Protein AF-A0A497K2S3-F1 (afdb_monomer)

Foldseek 3Di:
DVCQQVVVDADDLVLFWQQQQDWVVLVVVLLVQQLVWDWDQDPQGIKTWGFDDPSNVVVCVSRVQDWDDDDRTIMHTHSSNVSCCQQQVSVCSPDDQPPDRGRQVSSCVRNVGRHDRSPPDDDDDDDDDFWAKFWDAPVVFALWADAQACQCPPQQWLVSNLVVFKDWAKAFWWAFPPPRDTDRDQADPPPRGGIDQWWAFPPPRDTDPDQADPVPRGGTARIDTDIDRSNVLLVVLCVLLVHDAPTFHYDNAAQFRRSRTDRVNSRRLCRVLVFTADLFQFTKIKGAADEDFKAFQVQQVHDPVLVVVVPFQAALVRHGDDDSRGIHGAFQQAKAEAPSVLVSVLSVLSSLQSCCCRPVVHHRDQPDDDSVSQAQFKKWKAFFQDQATEIHGYHGYHNARHMYHHQLNQQQNVHDNPGGMIIIGGPVRLVPRGDPRSFRPDPCSSTRHNPHYHHDGQSVPGDVVQQAAFQDQAFDPVLVVCVVVVHDPVVCVVRTDGLVNCHVHPCNRHSGHDHDDDPHPRPDDRGDVCVVDPDPVVVVVVVLVVLVVDPVHDSLVVLVCCLVVPVLCQLVVLVVCQVQWWKAFPRPRDTGSDQDPVQADPPPRGHIDTPRDLCSNVVCLVVSCVSCVVSVNDCVSVVSSVVSVVVSCVVPVPDDDDPDDVVVVD

Mean predicted aligned error: 8.95 Å

Nearest PDB structures (foldseek):
  9f29-assembly1_B  TM=9.217E-01  e=2.777E-73  Pyrococcus abyssi GE5
  9f2a-assembly1_B  TM=9.248E-01  e=7.238E-73  Pyrococcus abyssi GE5
  8ppu-assembly1_B  TM=9.348E-01  e=3.740E-71  Pyrococcus abyssi GE5
  6t8h-assembly1_B  TM=9.325E-01  e=6.728E-68  Pyrococcus abyssi
  5ijl-assembly1_A  TM=7.352E-01  e=1.465E-47  Pyrococcus abyssi GE5

Secondary structure (DSSP, 8-state):
-HHHHHH-PPPPGGG---GGGS-HHHHHHHHHHHHTSEEEEETTEEEEEEE--HHHHHHHHHHT---EEETTEEEEETHHHHHHHHHTTTT-TTPPPP--S-HHHHHHHHHSS----S-S--------S---EEE---SS--S---B-TTTTTTTTBHHHHHTTSEEEEEEE-EEETTT--EESSSB-TTT--BEEEPPEETTT--B-SSSB-TTT-PBEESEEEEEEEHHHHHHHHHHHHT---S--B-BSS--BTT-PPPPHHHHHHHHHTT----TTS---EEEEEEE-SEE-GGGTT--HHHHHHTT--B-TTS-B--STTS-EEPPTTEEEEEHHHHHHHHHHHHHHHHHIIIII----S----SSGGGTT-EEEEE-TT--EEEEEEEEEEESSSEEEE-HHHHHHTT--SSS-EEEEEEHHHHHHH--GGGSBSSTTTTTTS--EEESS--GGGS-HHHHT-B--SS--HHHHHHHHTT--HHHHGGGS-BHHHHTTSTTSSS----SS--S-TT-S-SS-HHHH--SHHHHHHHHHHHHTT-TTS-HHHHHHHHIIIIIHHHHHHHHHHHHHPPEEETTT--EESS--TTSB-TTT-PBEE-SS-HHHHHTTHHHHHHHHHHTT--HHHHHHHHHHHHHHHHHHTTS------GGGT-

Radius of gyration: 34.65 Å; Cα contacts (8 Å, |Δi|>4): 1160; chains: 1; bounding box: 91×53×95 Å

Sequence (666 aa):
LDLSRKLGIPLHPEYLFNWSSITVEELNRLRSWLIGSKLHKTVLGLEFEGVYDVSIKEILERLLVPHKPSGNSIFIRGVEAEVLYVLLQLDKPDLEIPSEINVIKALSKLSGIPIVDKFPTFVGARMGRPEKAKRRAMKPPVHLLFPVGLYGGSQRDLIKASKQGVITVELANRKCVKCGEKTFRVFCPKCGSPTSIERVCSRCRRPVETERCPVCNAPTLTYDEQPVDLEGLLKEACKKVGYTPKLVKGVKSLTNKNRTCEIIEKGILRAKHGLSVFKDGTVRFDVTNTPLTHFKPVEIGVSVEKLRELGYTENCEGKPLTSGEDICELKVQDVVIPKSCAEYFVKVAGFVDDLLESVYGLPRFYNVKEVEDLIGHLVIGLAPHTSVGVLGRIIGFTDLNVCYAHPYWHSAKRRDCDGDEDALMLALDALINFSKEYLPAQIGGIMDAPLFLISSINPQELQRQAHNFDVSWSYPLEFYRKTLEEASPSSVLKYIDTVKDRLDGEKEYSGFGYTTPTSSLLLGRKESSYKKFKRMLDKLMSQLSLAEKITAVDAS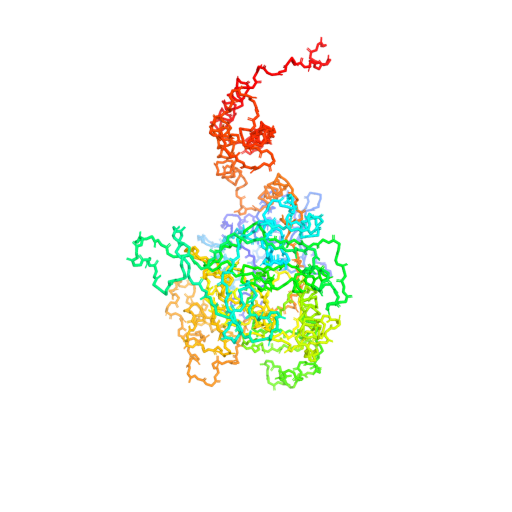FVAQKVLTTHFLRDIAGNLRAFTTQGLRCKSCNKRYRRPPLTGVCRACGGELTLTVHRGGIEKYIQYTKQLIKRYGLPDYYMQRVEMIENEINLLFENEKTKQISLSD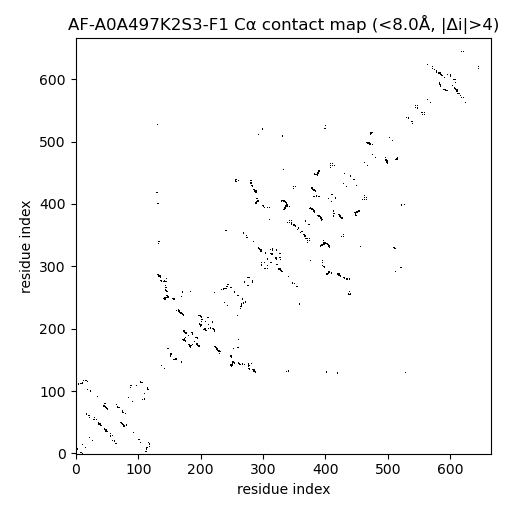FL

pLDDT: mean 90.13, std 6.88, range [39.47, 98.44]

Solvent-accessible surface area (backbone atoms only — not comparable to full-atom values): 37430 Å² total; per-residue (Å²): 108,68,64,24,66,76,69,70,39,55,64,61,70,90,77,55,55,38,55,87,70,53,50,51,67,57,49,50,52,49,50,55,47,56,65,73,22,50,77,44,86,50,99,73,40,38,30,38,46,24,76,62,46,71,67,57,51,53,51,36,57,59,28,65,54,78,66,46,79,56,92,70,26,36,36,28,53,26,69,61,29,48,46,50,42,53,43,66,35,61,91,46,77,86,61,76,81,58,99,50,95,44,40,49,60,27,41,19,65,63,42,70,38,49,56,73,81,74,71,84,73,84,83,89,84,72,94,82,76,80,78,37,66,46,74,46,58,47,90,74,61,23,28,29,62,34,58,40,48,69,61,15,47,98,68,18,23,47,64,61,30,21,75,65,35,63,46,78,40,68,32,20,33,20,30,22,75,85,81,60,52,78,41,64,52,65,46,30,91,89,78,63,46,60,35,44,80,44,32,26,22,73,80,82,64,45,78,40,95,51,69,46,29,92,87,73,72,34,58,41,34,40,46,44,80,40,82,39,57,41,36,61,53,48,52,53,31,26,62,55,63,72,53,82,75,94,63,37,23,27,29,54,62,66,61,20,78,40,27,56,63,54,66,65,46,60,15,46,44,25,40,74,53,72,46,37,32,43,75,37,50,28,55,42,33,36,28,19,43,39,72,36,58,64,46,33,37,59,67,29,73,38,56,62,70,61,40,37,75,76,69,49,60,46,26,72,87,72,42,74,61,81,52,47,78,45,48,30,66,52,51,51,46,39,30,31,38,19,48,76,53,39,62,50,43,42,38,51,43,49,37,48,24,51,44,28,40,50,74,69,72,37,77,65,76,68,88,49,85,54,63,74,62,48,51,69,43,52,28,29,41,30,26,72,84,31,36,45,18,33,51,30,29,30,66,34,34,29,88,39,40,38,32,36,26,15,54,63,49,46,23,67,36,76,42,66,71,86,72,41,57,32,32,41,28,53,40,66,52,41,69,73,40,45,41,80,63,38,26,39,62,54,92,69,35,63,45,59,35,75,79,40,75,42,81,71,90,58,78,87,79,38,44,70,72,53,34,67,36,71,32,37,57,67,83,52,71,66,55,64,54,39,57,76,69,68,55,59,69,82,79,50,47,90,71,53,52,28,43,58,79,27,57,100,45,95,53,57,79,47,84,75,34,64,69,75,89,75,97,55,94,76,72,73,80,64,67,63,69,71,74,73,43,85,52,69,66,62,45,50,53,52,52,48,58,49,25,72,71,36,90,94,40,64,41,48,60,52,51,51,50,48,42,61,70,46,49,56,45,48,36,54,48,42,48,55,44,50,79,68,52,42,34,31,20,76,75,81,60,54,74,31,79,60,83,51,92,79,66,36,32,94,88,75,66,30,58,58,38,73,84,60,58,71,72,74,37,58,71,52,53,68,59,50,53,52,51,37,63,76,51,69,49,67,64,69,59,53,53,56,52,50,53,51,51,52,52,51,48,68,74,56,66,85,77,66,86,78,82,75,56,74,77,81,76,108

Structure (mmCIF, N/CA/C/O backbone):
data_AF-A0A497K2S3-F1
#
_entry.id   AF-A0A497K2S3-F1
#
loop_
_atom_site.group_PDB
_atom_site.id
_atom_site.type_symbol
_atom_site.label_atom_id
_atom_site.label_alt_id
_atom_site.label_comp_id
_atom_site.label_asym_id
_atom_site.label_entity_id
_atom_site.label_seq_id
_atom_site.pdbx_PDB_ins_code
_atom_site.Cartn_x
_atom_site.Cartn_y
_atom_site.Cartn_z
_atom_site.occupancy
_atom_site.B_iso_or_equiv
_atom_site.auth_seq_id
_atom_site.auth_comp_id
_atom_site.auth_asym_id
_atom_site.auth_atom_id
_atom_site.pdbx_PDB_model_num
ATOM 1 N N . LEU A 1 1 ? 16.145 -8.439 -41.977 1.00 82.75 1 LEU A N 1
ATOM 2 C CA . LEU A 1 1 ? 16.945 -7.770 -43.033 1.00 82.75 1 LEU A CA 1
ATOM 3 C C . LEU A 1 1 ? 16.193 -7.696 -44.355 1.00 82.75 1 LEU A C 1
ATOM 5 O O . LEU A 1 1 ? 16.004 -6.594 -44.852 1.00 82.75 1 LEU A O 1
ATOM 9 N N . ASP A 1 2 ? 15.716 -8.821 -44.893 1.00 86.31 2 ASP A N 1
ATOM 10 C CA . ASP A 1 2 ? 14.996 -8.849 -46.178 1.00 86.31 2 ASP A CA 1
ATOM 11 C C . ASP A 1 2 ? 13.767 -7.942 -46.220 1.00 86.31 2 ASP A C 1
ATOM 13 O O . ASP A 1 2 ? 13.583 -7.219 -47.194 1.00 86.31 2 ASP A O 1
ATOM 17 N N . LEU A 1 3 ? 12.962 -7.926 -45.151 1.00 91.00 3 LEU A N 1
ATOM 18 C CA . LEU A 1 3 ? 11.816 -7.018 -45.036 1.00 91.00 3 LEU A CA 1
ATOM 19 C C . LEU A 1 3 ? 12.253 -5.550 -45.111 1.00 91.00 3 LEU A C 1
ATOM 21 O O . LEU A 1 3 ? 11.726 -4.799 -45.923 1.00 91.00 3 LEU A O 1
ATOM 25 N N . SER A 1 4 ? 13.259 -5.161 -44.326 1.00 91.06 4 SER A N 1
ATOM 26 C CA . SER A 1 4 ? 13.797 -3.796 -44.316 1.00 91.06 4 SER A CA 1
ATOM 27 C C . SER A 1 4 ? 14.360 -3.384 -45.680 1.00 91.06 4 SER A C 1
ATOM 29 O O . SER A 1 4 ? 14.086 -2.283 -46.141 1.00 91.06 4 SER A O 1
ATOM 31 N N . ARG A 1 5 ? 15.082 -4.279 -46.372 1.00 87.69 5 ARG A N 1
ATOM 32 C CA . ARG A 1 5 ? 15.644 -4.008 -47.708 1.00 87.69 5 ARG A CA 1
ATOM 33 C C . ARG A 1 5 ? 14.575 -3.920 -48.798 1.00 87.69 5 ARG A C 1
ATOM 35 O O . ARG A 1 5 ? 14.658 -3.041 -49.645 1.00 87.69 5 ARG A O 1
ATOM 42 N N . LYS A 1 6 ? 13.586 -4.821 -48.793 1.00 91.25 6 LYS A N 1
ATOM 43 C CA . LYS A 1 6 ? 12.531 -4.867 -49.821 1.00 91.25 6 LYS A CA 1
ATOM 44 C C . LYS A 1 6 ? 11.491 -3.762 -49.649 1.00 91.25 6 LYS A C 1
ATOM 46 O O . LYS A 1 6 ? 11.014 -3.230 -50.642 1.00 91.25 6 LYS A O 1
ATOM 51 N N . LEU A 1 7 ? 11.123 -3.450 -48.407 1.00 92.25 7 LEU A N 1
ATOM 52 C CA . LEU A 1 7 ? 10.043 -2.509 -48.092 1.00 92.25 7 LEU A CA 1
ATOM 53 C C . LEU A 1 7 ? 10.551 -1.112 -47.710 1.00 92.25 7 LEU A C 1
ATOM 55 O O . LEU A 1 7 ? 9.741 -0.213 -47.513 1.00 92.25 7 LEU A O 1
ATOM 59 N N . GLY A 1 8 ? 11.867 -0.924 -47.562 1.00 89.81 8 GLY A N 1
ATOM 60 C CA . GLY A 1 8 ? 12.451 0.351 -47.131 1.00 89.81 8 GLY A CA 1
ATOM 61 C C . GLY A 1 8 ? 12.076 0.750 -45.700 1.00 89.81 8 GLY A C 1
ATOM 62 O O . GLY A 1 8 ? 12.134 1.927 -45.354 1.00 89.81 8 GLY A O 1
ATOM 63 N N . ILE A 1 9 ? 11.660 -0.210 -44.869 1.00 92.88 9 ILE A N 1
ATOM 64 C CA . ILE A 1 9 ? 11.307 0.028 -43.464 1.00 92.88 9 ILE A CA 1
ATOM 65 C C . ILE A 1 9 ? 12.543 -0.088 -42.562 1.00 92.88 9 ILE A C 1
ATOM 67 O O . ILE A 1 9 ? 13.488 -0.801 -42.920 1.00 92.88 9 ILE A O 1
ATOM 71 N N . PRO A 1 10 ? 12.545 0.556 -41.379 1.00 92.31 10 PRO A N 1
ATOM 72 C CA . PRO A 1 10 ? 13.651 0.433 -40.444 1.00 92.31 10 PRO A CA 1
ATOM 73 C C . PRO A 1 10 ? 13.984 -1.005 -40.039 1.00 92.31 10 PRO A C 1
ATOM 75 O O . PRO A 1 10 ? 13.160 -1.920 -40.154 1.00 92.31 10 PRO A O 1
ATOM 78 N N . LEU A 1 11 ? 15.207 -1.216 -39.552 1.00 92.50 11 LEU A N 1
ATOM 79 C CA . LEU A 1 11 ? 15.574 -2.498 -38.954 1.00 92.50 11 LEU A CA 1
ATOM 80 C C . LEU A 1 11 ? 14.718 -2.778 -37.707 1.00 92.50 11 LEU A C 1
ATOM 82 O O . LEU A 1 11 ? 14.427 -1.877 -36.923 1.00 92.50 11 LEU A O 1
ATOM 86 N N . HIS A 1 12 ? 14.325 -4.041 -37.527 1.00 92.75 12 HIS A N 1
ATOM 87 C CA . HIS A 1 12 ? 13.517 -4.471 -36.387 1.00 92.75 12 HIS A CA 1
ATOM 88 C C . HIS A 1 12 ? 14.225 -4.155 -35.049 1.00 92.75 12 HIS A C 1
ATOM 90 O O . HIS A 1 12 ? 15.416 -4.453 -34.918 1.00 92.75 12 HIS A O 1
ATOM 96 N N . PRO A 1 13 ? 13.521 -3.595 -34.043 1.00 91.75 13 PRO A N 1
ATOM 97 C CA . PRO A 1 13 ? 14.129 -3.075 -32.812 1.00 91.75 13 PRO A CA 1
ATOM 98 C C . PRO A 1 13 ? 14.833 -4.130 -31.952 1.00 91.75 13 PRO A C 1
ATOM 100 O O . PRO A 1 13 ? 15.747 -3.806 -31.191 1.00 91.75 13 PRO A O 1
ATOM 103 N N . GLU A 1 14 ? 14.453 -5.401 -32.078 1.00 90.81 14 GLU A N 1
ATOM 104 C CA . GLU A 1 14 ? 15.146 -6.516 -31.420 1.00 90.81 14 GLU A CA 1
ATOM 105 C C . GLU A 1 14 ? 16.632 -6.580 -31.805 1.00 90.81 14 GLU A C 1
ATOM 107 O O . GLU A 1 14 ? 17.473 -6.803 -30.942 1.00 90.81 14 GLU A O 1
ATOM 112 N N . TYR A 1 15 ? 16.961 -6.249 -33.059 1.00 90.69 15 TYR A N 1
ATOM 113 C CA . TYR A 1 15 ? 18.317 -6.299 -33.618 1.00 90.69 15 TYR A CA 1
ATOM 114 C C . TYR A 1 15 ? 19.043 -4.946 -33.594 1.00 90.69 15 TYR A C 1
ATOM 116 O O . TYR A 1 15 ? 20.042 -4.762 -34.286 1.00 90.69 15 TYR A O 1
ATOM 124 N N . LEU A 1 16 ? 18.529 -3.968 -32.844 1.00 92.50 16 LEU A N 1
ATOM 125 C CA . LEU A 1 16 ? 19.172 -2.668 -32.668 1.00 92.50 16 LEU A CA 1
ATOM 126 C C . LEU A 1 16 ? 19.923 -2.601 -31.333 1.00 92.50 16 LEU A C 1
ATOM 128 O O . LEU A 1 16 ? 19.413 -3.021 -30.290 1.00 92.50 16 LEU A O 1
ATOM 132 N N . PHE A 1 17 ? 21.128 -2.034 -31.379 1.00 94.19 17 PHE A N 1
ATOM 133 C CA . PHE A 1 17 ? 21.955 -1.722 -30.213 1.00 94.19 17 PHE A CA 1
ATOM 134 C C . PHE A 1 17 ? 21.785 -0.258 -29.799 1.00 94.19 17 PHE A C 1
ATOM 136 O O . PHE A 1 17 ? 21.132 0.527 -30.492 1.00 94.19 17 PHE A O 1
ATOM 143 N N . ASN A 1 18 ? 22.380 0.120 -28.669 1.00 93.44 18 ASN A N 1
ATOM 144 C CA . ASN A 1 18 ? 22.330 1.480 -28.135 1.00 93.44 18 ASN A CA 1
ATOM 145 C C . ASN A 1 18 ? 23.281 2.434 -28.887 1.00 93.44 18 ASN A C 1
ATOM 147 O O . ASN A 1 18 ? 24.201 3.000 -28.305 1.00 93.44 18 ASN A O 1
ATOM 151 N N . TRP A 1 19 ? 23.098 2.581 -30.199 1.00 92.75 19 TRP A N 1
ATOM 152 C CA . TRP A 1 19 ? 24.010 3.302 -31.096 1.00 92.75 19 TRP A CA 1
ATOM 153 C C . TRP A 1 19 ? 24.154 4.801 -30.797 1.00 92.75 19 TRP A C 1
ATOM 155 O O . TRP A 1 19 ? 25.190 5.379 -31.112 1.00 92.75 19 TRP A O 1
ATOM 165 N N . SER A 1 20 ? 23.160 5.430 -30.167 1.00 91.00 20 SER A N 1
ATOM 166 C CA . SER A 1 20 ? 23.216 6.836 -29.737 1.00 91.00 20 SER A CA 1
ATOM 167 C C . SER A 1 20 ? 24.189 7.075 -28.577 1.00 91.00 20 SER A C 1
ATOM 169 O O . SER A 1 20 ? 24.548 8.216 -28.297 1.00 91.00 20 SER A O 1
ATOM 171 N N . SER A 1 21 ? 24.647 6.006 -27.918 1.00 90.88 21 SER A N 1
ATOM 172 C CA . SER A 1 21 ? 25.559 6.083 -26.777 1.00 90.88 21 SER A CA 1
ATOM 173 C C . SER A 1 21 ? 27.025 6.277 -27.139 1.00 90.88 21 SER A C 1
ATOM 175 O O . SER A 1 21 ? 27.808 6.479 -26.215 1.00 90.88 21 SER A O 1
ATOM 177 N N . ILE A 1 22 ? 27.408 6.204 -28.419 1.00 93.44 22 ILE A N 1
ATOM 178 C CA . ILE A 1 22 ? 28.801 6.289 -28.889 1.00 93.44 22 ILE A CA 1
ATOM 179 C C . ILE A 1 22 ? 29.000 7.413 -29.910 1.00 93.44 22 ILE A C 1
ATOM 181 O O . ILE A 1 22 ? 28.039 7.930 -30.478 1.00 93.44 22 ILE A O 1
ATOM 185 N N . THR A 1 23 ? 30.253 7.790 -30.157 1.00 92.31 23 THR A N 1
ATOM 186 C CA . THR A 1 23 ? 30.626 8.748 -31.207 1.00 92.31 23 THR A CA 1
ATOM 187 C C . THR A 1 23 ? 30.955 8.046 -32.528 1.00 92.31 23 THR A C 1
ATOM 189 O O . THR A 1 23 ? 31.161 6.833 -32.588 1.00 92.31 23 THR A O 1
ATOM 192 N N . VAL A 1 24 ? 31.032 8.809 -33.622 1.00 90.25 24 VAL A N 1
ATOM 193 C CA . VAL A 1 24 ? 31.435 8.271 -34.936 1.00 90.25 24 VAL A CA 1
ATOM 194 C C . VAL A 1 24 ? 32.903 7.821 -34.941 1.00 90.25 24 VAL A C 1
ATOM 196 O O . VAL A 1 24 ? 33.256 6.862 -35.622 1.00 90.25 24 VAL A O 1
ATOM 199 N N . GLU A 1 25 ? 33.761 8.446 -34.133 1.00 90.31 25 GLU A N 1
ATOM 200 C CA . GLU A 1 25 ? 35.149 8.008 -33.930 1.00 90.31 25 GLU A CA 1
ATOM 201 C C . GLU A 1 25 ? 35.212 6.643 -33.231 1.00 90.31 25 GLU A C 1
ATOM 203 O O . GLU A 1 25 ? 35.935 5.746 -33.666 1.00 90.31 25 GLU A O 1
ATOM 208 N N . GLU A 1 26 ? 34.399 6.454 -32.189 1.00 92.81 26 GLU A N 1
ATOM 209 C CA . GLU A 1 26 ? 34.262 5.172 -31.492 1.00 92.81 26 GLU A CA 1
ATOM 210 C C . GLU A 1 26 ? 33.684 4.090 -32.418 1.00 92.81 26 GLU A C 1
ATOM 212 O O . GLU A 1 26 ? 34.154 2.951 -32.403 1.00 92.81 26 GLU A O 1
ATOM 217 N N . LEU A 1 27 ? 32.728 4.449 -33.284 1.00 92.62 27 LEU A N 1
ATOM 218 C CA . LEU A 1 27 ? 32.190 3.556 -34.314 1.00 92.62 27 LEU A CA 1
ATOM 219 C C . LEU A 1 27 ? 33.275 3.111 -35.306 1.00 92.62 27 LEU A C 1
ATOM 221 O O . LEU A 1 27 ? 33.377 1.922 -35.612 1.00 92.62 27 LEU A O 1
ATOM 225 N N . ASN A 1 28 ? 34.095 4.049 -35.790 1.00 90.94 28 ASN A N 1
ATOM 226 C CA . ASN A 1 28 ? 35.232 3.752 -36.664 1.00 90.94 28 ASN A CA 1
ATOM 227 C C . ASN A 1 28 ? 36.209 2.792 -35.984 1.00 90.94 28 ASN A C 1
ATOM 229 O O . ASN A 1 28 ? 36.607 1.790 -36.576 1.00 90.94 28 ASN A O 1
ATOM 233 N N . ARG A 1 29 ? 36.545 3.052 -34.717 1.00 92.38 29 ARG A N 1
ATOM 234 C CA . ARG A 1 29 ? 37.436 2.189 -33.937 1.00 92.38 29 ARG A CA 1
ATOM 235 C C . ARG A 1 29 ? 36.872 0.776 -33.785 1.00 92.38 29 ARG A C 1
ATOM 237 O O . ARG A 1 29 ? 37.602 -0.192 -33.991 1.00 92.38 29 ARG A O 1
ATOM 244 N N . LEU A 1 30 ? 35.580 0.656 -33.474 1.00 94.12 30 LEU A N 1
ATOM 245 C CA . LEU A 1 30 ? 34.896 -0.632 -33.373 1.00 94.12 30 LEU A CA 1
ATOM 246 C C . LEU A 1 30 ? 34.917 -1.388 -34.705 1.00 94.12 30 LEU A C 1
ATOM 248 O O . LEU A 1 30 ? 35.226 -2.577 -34.729 1.00 94.12 30 LEU A O 1
ATOM 252 N N . ARG A 1 31 ? 34.628 -0.703 -35.816 1.00 92.44 31 ARG A N 1
ATOM 253 C CA . ARG A 1 31 ? 34.650 -1.304 -37.152 1.00 92.44 31 ARG A CA 1
ATOM 254 C C . ARG A 1 31 ? 36.048 -1.793 -37.530 1.00 92.44 31 ARG A C 1
ATOM 256 O O . ARG A 1 31 ? 36.180 -2.940 -37.945 1.00 92.44 31 ARG A O 1
ATOM 263 N N . SER A 1 32 ? 37.084 -0.982 -37.326 1.00 91.31 32 SER A N 1
ATOM 264 C CA . SER A 1 32 ? 38.476 -1.380 -37.586 1.00 91.31 32 SER A CA 1
ATOM 265 C C . SER A 1 32 ? 38.899 -2.581 -36.741 1.00 91.31 32 SER A C 1
ATOM 267 O O . SER A 1 32 ? 39.549 -3.497 -37.240 1.00 91.31 32 SER A O 1
ATOM 269 N N . TRP A 1 33 ? 38.487 -2.614 -35.472 1.00 94.06 33 TRP A N 1
ATOM 270 C CA . TRP A 1 33 ? 38.746 -3.749 -34.592 1.00 94.06 33 TRP A CA 1
ATOM 271 C C . TRP A 1 33 ? 38.049 -5.031 -35.070 1.00 94.06 33 TRP A C 1
ATOM 273 O O . TRP A 1 33 ? 38.669 -6.092 -35.087 1.00 94.06 33 TRP A O 1
ATOM 283 N N . LEU A 1 34 ? 36.794 -4.934 -35.522 1.00 92.50 34 LEU A N 1
ATOM 284 C CA . LEU A 1 34 ? 36.057 -6.067 -36.086 1.00 92.50 34 LEU A CA 1
ATOM 285 C C . LEU A 1 34 ? 36.676 -6.568 -37.400 1.00 92.50 34 LEU A C 1
ATOM 287 O O . LEU A 1 34 ? 36.762 -7.777 -37.595 1.00 92.50 34 LEU A O 1
ATOM 291 N N . ILE A 1 35 ? 37.161 -5.678 -38.270 1.00 91.25 35 ILE A N 1
ATOM 292 C CA . ILE A 1 35 ? 37.876 -6.063 -39.503 1.00 91.25 35 ILE A CA 1
ATOM 293 C C . ILE A 1 35 ? 39.170 -6.821 -39.171 1.00 91.25 35 ILE A C 1
ATOM 295 O O . ILE A 1 35 ? 39.498 -7.803 -39.832 1.00 91.25 35 ILE A O 1
ATOM 299 N N . GLY A 1 36 ? 39.890 -6.398 -38.129 1.00 87.56 36 GLY A N 1
ATOM 300 C CA . GLY A 1 36 ? 41.100 -7.075 -37.650 1.00 87.56 36 GLY A CA 1
ATOM 301 C C . GLY A 1 36 ? 40.846 -8.353 -36.839 1.00 87.56 36 GLY A C 1
ATOM 302 O O . GLY A 1 36 ? 41.802 -9.028 -36.454 1.00 87.56 36 GLY A O 1
ATOM 303 N N . SER A 1 37 ? 39.586 -8.685 -36.547 1.00 90.88 37 SER A N 1
ATOM 304 C CA . SER A 1 37 ? 39.218 -9.854 -35.746 1.00 90.88 37 SER A CA 1
ATOM 305 C C . SER A 1 37 ? 39.094 -11.122 -36.597 1.00 90.88 37 SER A C 1
ATOM 307 O O . SER A 1 37 ? 38.797 -11.076 -37.791 1.00 90.88 37 SER A O 1
ATOM 309 N N . LYS A 1 38 ? 39.320 -12.290 -35.986 1.00 90.12 38 LYS A N 1
ATOM 310 C CA . LYS A 1 38 ? 39.127 -13.576 -36.664 1.00 90.12 38 LYS A CA 1
ATOM 311 C C . LYS A 1 38 ? 37.637 -13.891 -36.714 1.00 90.12 38 LYS A C 1
ATOM 313 O O . LYS A 1 38 ? 36.999 -14.032 -35.673 1.00 90.12 38 LYS A O 1
ATOM 318 N N . LEU A 1 39 ? 37.097 -14.019 -37.923 1.00 89.06 39 LEU A N 1
ATOM 319 C CA . LEU A 1 39 ? 35.716 -14.433 -38.143 1.00 89.06 39 LEU A CA 1
ATOM 320 C C . LEU A 1 39 ? 35.640 -15.955 -38.300 1.00 89.06 39 LEU A C 1
ATOM 322 O O . LEU A 1 39 ? 36.138 -16.515 -39.277 1.00 89.06 39 LEU A O 1
ATOM 326 N N . HIS A 1 40 ? 34.952 -16.612 -37.373 1.00 88.38 40 HIS A N 1
ATOM 327 C CA . HIS A 1 40 ? 34.658 -18.039 -37.424 1.00 88.38 40 HIS A CA 1
ATOM 328 C C . HIS A 1 40 ? 33.202 -18.257 -37.839 1.00 88.38 40 HIS A C 1
ATOM 330 O O . HIS A 1 40 ? 32.286 -17.611 -37.329 1.00 88.38 40 HIS A O 1
ATOM 336 N N . LYS A 1 41 ? 32.967 -19.196 -38.760 1.00 83.81 41 LYS A N 1
ATOM 337 C CA . LYS A 1 41 ? 31.618 -19.692 -39.061 1.00 83.81 41 LYS A CA 1
ATOM 338 C C . LYS A 1 41 ? 31.364 -20.927 -38.210 1.00 83.81 41 LYS A C 1
ATOM 340 O O . LYS A 1 41 ? 32.009 -21.953 -38.410 1.00 83.81 41 LYS A O 1
ATOM 345 N N . THR A 1 42 ? 30.443 -20.823 -37.263 1.00 77.81 42 THR A N 1
ATOM 346 C CA . THR A 1 42 ? 30.076 -21.925 -36.368 1.00 77.81 42 THR A CA 1
ATOM 347 C C . THR A 1 42 ? 28.695 -22.473 -36.724 1.00 77.81 42 THR A C 1
ATOM 349 O O . THR A 1 42 ? 27.947 -21.866 -37.487 1.00 77.81 42 THR A O 1
ATOM 352 N N . VAL A 1 43 ? 28.324 -23.612 -36.131 1.00 73.25 43 VAL A N 1
ATOM 353 C CA . VAL A 1 43 ? 26.965 -24.179 -36.246 1.00 73.25 43 VAL A CA 1
ATOM 354 C C . VAL A 1 43 ? 25.899 -23.219 -35.685 1.00 73.25 43 VAL A C 1
ATOM 356 O O . VAL A 1 43 ? 24.743 -23.281 -36.085 1.00 73.25 43 VAL A O 1
ATOM 359 N N . LEU A 1 44 ? 26.290 -22.314 -34.781 1.00 66.94 44 LEU A N 1
ATOM 360 C CA . LEU A 1 44 ? 25.416 -21.353 -34.100 1.00 66.94 44 LEU A CA 1
ATOM 361 C C . LEU A 1 44 ? 25.390 -19.966 -34.772 1.00 66.94 44 LEU A C 1
ATOM 363 O O . LEU A 1 44 ? 24.839 -19.030 -34.198 1.00 66.94 44 LEU A O 1
ATOM 367 N N . GLY A 1 45 ? 25.993 -19.824 -35.956 1.00 83.56 45 GLY A N 1
ATOM 368 C CA . GLY A 1 45 ? 26.110 -18.555 -36.680 1.00 83.56 45 GLY A CA 1
ATOM 369 C C . GLY A 1 45 ? 27.536 -18.002 -36.690 1.00 83.56 45 GLY A C 1
ATOM 370 O O . GLY A 1 45 ? 28.518 -18.741 -36.533 1.00 83.56 45 GLY A O 1
ATOM 371 N N . LEU A 1 46 ? 27.657 -16.693 -36.915 1.00 87.88 46 LEU A N 1
ATOM 372 C CA . LEU A 1 46 ? 28.948 -16.002 -36.941 1.00 87.88 46 LEU A CA 1
ATOM 373 C C . LEU A 1 46 ? 29.532 -15.830 -35.533 1.00 87.88 46 LEU A C 1
ATOM 375 O O . LEU A 1 46 ? 28.816 -15.587 -34.560 1.00 87.88 46 LEU A O 1
ATOM 379 N N . GLU A 1 47 ? 30.853 -15.934 -35.434 1.00 91.69 47 GLU A N 1
ATOM 380 C CA . GLU A 1 47 ? 31.606 -15.638 -34.220 1.00 91.69 47 GLU A CA 1
ATOM 381 C C . GLU A 1 47 ? 32.811 -14.756 -34.554 1.00 91.69 47 GLU A C 1
ATOM 383 O O . GLU A 1 47 ? 33.636 -15.116 -35.392 1.00 91.69 47 GLU A O 1
ATOM 388 N N . PHE A 1 48 ? 32.926 -13.613 -33.880 1.00 91.44 48 PHE A N 1
ATOM 389 C CA . PHE A 1 48 ? 34.130 -12.787 -33.904 1.00 91.44 48 PHE A CA 1
ATOM 390 C C . PHE A 1 48 ? 35.015 -13.116 -32.711 1.00 91.44 48 PHE A C 1
ATOM 392 O O . PHE A 1 48 ? 34.549 -13.091 -31.572 1.00 91.44 48 PHE A O 1
ATOM 399 N N . GLU A 1 49 ? 36.295 -13.352 -32.977 1.00 92.69 49 GLU A N 1
ATOM 400 C CA . GLU A 1 49 ? 37.369 -13.434 -31.991 1.00 92.69 49 GLU A CA 1
ATOM 401 C C . GLU A 1 49 ? 38.341 -12.271 -32.235 1.00 92.69 49 GLU A C 1
ATOM 403 O O . GLU A 1 49 ? 39.198 -12.319 -33.122 1.00 92.69 49 GLU A O 1
ATOM 408 N N . GLY A 1 50 ? 38.192 -11.196 -31.460 1.00 91.56 50 GLY A N 1
ATOM 409 C CA . GLY A 1 50 ? 39.065 -10.023 -31.539 1.00 91.56 50 GLY A CA 1
ATOM 410 C C . GLY A 1 50 ? 40.025 -9.928 -30.357 1.00 91.56 50 GLY A C 1
ATOM 411 O O . GLY A 1 50 ? 39.767 -10.484 -29.290 1.00 91.56 50 GLY A O 1
ATOM 412 N N . VAL A 1 51 ? 41.140 -9.217 -30.537 1.00 92.69 51 VAL A N 1
ATOM 413 C CA . VAL A 1 51 ? 42.129 -8.973 -29.471 1.00 92.69 51 VAL A CA 1
ATOM 414 C C . VAL A 1 51 ? 41.500 -8.131 -28.362 1.00 92.69 51 VAL A C 1
ATOM 416 O O . VAL A 1 51 ? 40.772 -7.181 -28.638 1.00 92.69 51 VAL A O 1
ATOM 419 N N . TYR A 1 52 ? 41.778 -8.461 -27.104 1.00 92.88 52 TYR A N 1
ATOM 420 C CA . TYR A 1 52 ? 41.258 -7.718 -25.963 1.00 92.88 52 TYR A CA 1
ATOM 421 C C . TYR A 1 52 ? 41.800 -6.282 -25.940 1.00 92.88 52 TYR A C 1
ATOM 423 O O . TYR A 1 52 ? 42.995 -6.058 -25.759 1.00 92.88 52 TYR A O 1
ATOM 431 N N . ASP A 1 53 ? 40.896 -5.314 -26.080 1.00 93.06 53 ASP A N 1
ATOM 432 C CA . ASP A 1 53 ? 41.148 -3.881 -25.929 1.00 93.06 53 ASP A CA 1
ATOM 433 C C . ASP A 1 53 ? 40.107 -3.319 -24.945 1.00 93.06 53 ASP A C 1
ATOM 435 O O . ASP A 1 53 ? 38.902 -3.539 -25.101 1.00 93.06 53 ASP A O 1
ATOM 439 N N . VAL A 1 54 ? 40.580 -2.610 -23.915 1.00 92.81 54 VAL A N 1
ATOM 440 C CA . VAL A 1 54 ? 39.741 -2.037 -22.848 1.00 92.81 54 VAL A CA 1
ATOM 441 C C . VAL A 1 54 ? 38.721 -1.046 -23.408 1.00 92.81 54 VAL A C 1
ATOM 443 O O . VAL A 1 54 ? 37.557 -1.084 -23.026 1.00 92.81 54 VAL A O 1
ATOM 446 N N . SER A 1 55 ? 39.119 -0.210 -24.362 1.00 94.31 55 SER A N 1
ATOM 447 C CA . SER A 1 55 ? 38.220 0.775 -24.967 1.00 94.31 55 SER A CA 1
ATOM 448 C C . SER A 1 55 ? 37.139 0.124 -25.832 1.00 94.31 55 SER A C 1
ATOM 450 O O . SER A 1 55 ? 35.992 0.557 -25.817 1.00 94.31 55 SER A O 1
ATOM 452 N N . ILE A 1 56 ? 37.470 -0.954 -26.556 1.00 94.25 56 ILE A N 1
ATOM 453 C CA . ILE A 1 56 ? 36.489 -1.705 -27.347 1.00 94.25 56 ILE A CA 1
ATOM 454 C C . ILE A 1 56 ? 35.495 -2.379 -26.417 1.00 94.25 56 ILE A C 1
ATOM 456 O O . ILE A 1 56 ? 34.294 -2.359 -26.675 1.00 94.25 56 ILE A O 1
ATOM 460 N N . LYS A 1 57 ? 35.985 -2.937 -25.309 1.00 94.81 57 LYS A N 1
ATOM 461 C CA . LYS A 1 57 ? 35.127 -3.496 -24.273 1.00 94.81 57 LYS A CA 1
ATOM 462 C C . LYS A 1 57 ? 34.145 -2.446 -23.737 1.00 94.81 57 LYS A C 1
ATOM 464 O O . LYS A 1 57 ? 32.951 -2.721 -23.708 1.00 94.81 57 LYS A O 1
ATOM 469 N N . GLU A 1 58 ? 34.615 -1.251 -23.386 1.00 94.25 58 GLU A N 1
ATOM 470 C CA . GLU A 1 58 ? 33.757 -0.151 -22.917 1.00 94.25 58 GLU A CA 1
ATOM 471 C C . GLU A 1 58 ? 32.725 0.286 -23.974 1.00 94.25 58 GLU A C 1
ATOM 473 O O . GLU A 1 58 ? 31.562 0.530 -23.644 1.00 94.25 58 GLU A O 1
ATOM 478 N N . ILE A 1 59 ? 33.115 0.335 -25.253 1.00 95.81 59 ILE A N 1
ATOM 479 C CA . ILE A 1 59 ? 32.208 0.622 -26.375 1.00 95.81 59 ILE A CA 1
ATOM 480 C C . ILE A 1 59 ? 31.118 -0.455 -26.480 1.00 95.81 59 ILE A C 1
ATOM 482 O O . ILE A 1 59 ? 29.935 -0.125 -26.548 1.00 95.81 59 ILE A O 1
ATOM 486 N N . LEU A 1 60 ? 31.489 -1.739 -26.455 1.00 95.69 60 LEU A N 1
ATOM 487 C CA . LEU A 1 60 ? 30.540 -2.857 -26.521 1.00 95.69 60 LEU A CA 1
ATOM 488 C C . LEU A 1 60 ? 29.576 -2.864 -25.325 1.00 95.69 60 LEU A C 1
ATOM 490 O O . LEU A 1 60 ? 28.390 -3.149 -25.493 1.00 95.69 60 LEU A O 1
ATOM 494 N N . GLU A 1 61 ? 30.065 -2.520 -24.130 1.00 94.38 61 GLU A N 1
ATOM 495 C CA . GLU A 1 61 ? 29.245 -2.374 -22.924 1.00 94.38 61 GLU A CA 1
ATOM 496 C C . GLU A 1 61 ? 28.250 -1.209 -23.041 1.00 94.38 61 GLU A C 1
ATOM 498 O O . GLU A 1 61 ? 27.073 -1.397 -22.739 1.00 94.38 61 GLU A O 1
ATOM 503 N N . ARG A 1 62 ? 28.666 -0.037 -23.544 1.00 93.44 62 ARG A N 1
ATOM 504 C CA . ARG A 1 62 ? 27.773 1.121 -23.782 1.00 93.44 62 ARG A CA 1
ATOM 505 C C . ARG A 1 62 ? 26.714 0.844 -24.849 1.00 93.44 62 ARG A C 1
ATOM 507 O O . ARG A 1 62 ? 25.552 1.222 -24.675 1.00 93.44 62 ARG A O 1
ATOM 514 N N . LEU A 1 63 ? 27.097 0.129 -25.907 1.00 94.31 63 LEU A N 1
ATOM 515 C CA . LEU A 1 63 ? 26.191 -0.333 -26.959 1.00 94.31 63 LEU A CA 1
ATOM 516 C C . LEU A 1 63 ? 25.213 -1.418 -26.481 1.00 94.31 63 LEU A C 1
ATOM 518 O O . LEU A 1 63 ? 24.222 -1.672 -27.168 1.00 94.31 63 LEU A O 1
ATOM 522 N N . LEU A 1 64 ? 25.461 -2.023 -25.313 1.00 94.12 64 LEU A N 1
ATOM 523 C CA . LEU A 1 64 ? 24.721 -3.165 -24.774 1.00 94.12 64 LEU A CA 1
ATOM 524 C C . LEU A 1 64 ? 24.786 -4.393 -25.696 1.00 94.12 64 LEU A C 1
ATOM 526 O O . LEU A 1 64 ? 23.787 -5.089 -25.865 1.00 94.12 64 LEU A O 1
ATOM 530 N N . VAL A 1 65 ? 25.953 -4.662 -26.294 1.00 95.00 65 VAL A N 1
ATOM 531 C CA . VAL A 1 65 ? 26.180 -5.857 -27.124 1.00 95.00 65 VAL A CA 1
ATOM 532 C C . VAL A 1 65 ? 26.615 -7.024 -26.231 1.00 95.00 65 VAL A C 1
ATOM 534 O O . VAL A 1 65 ? 27.678 -6.937 -25.603 1.00 95.00 65 VAL A O 1
ATOM 537 N N . PRO A 1 66 ? 25.857 -8.135 -26.175 1.00 94.19 66 PRO A N 1
ATOM 538 C CA . PRO A 1 66 ? 26.306 -9.364 -25.528 1.00 94.19 66 PRO A CA 1
ATOM 539 C C . PRO A 1 66 ? 27.660 -9.851 -26.070 1.00 94.19 66 PRO A C 1
ATOM 541 O O . PRO A 1 66 ? 27.803 -10.174 -27.246 1.00 94.19 66 PRO A O 1
ATOM 544 N N . HIS A 1 67 ? 28.668 -9.919 -25.199 1.00 94.12 67 HIS A N 1
ATOM 545 C CA . HIS A 1 67 ? 30.013 -10.387 -25.538 1.00 94.12 67 HIS A CA 1
ATOM 546 C C . HIS A 1 67 ? 30.651 -11.131 -24.359 1.00 94.12 67 HIS A C 1
ATOM 548 O O . HIS A 1 67 ? 30.275 -10.937 -23.200 1.00 94.12 67 HIS A O 1
ATOM 554 N N . LYS A 1 68 ? 31.637 -11.989 -24.643 1.00 94.38 68 LYS A N 1
ATOM 555 C CA . LYS A 1 68 ? 32.361 -12.775 -23.636 1.00 94.38 68 LYS A CA 1
ATOM 556 C C . LYS A 1 68 ? 33.868 -12.509 -23.717 1.00 94.38 68 LYS A C 1
ATOM 558 O O . LYS A 1 68 ? 34.489 -12.916 -24.696 1.00 94.38 68 LYS A O 1
ATOM 563 N N . PRO A 1 69 ? 34.488 -11.881 -22.705 1.00 91.50 69 PRO A N 1
ATOM 564 C CA . PRO A 1 69 ? 35.943 -11.822 -22.616 1.00 91.50 69 PRO A CA 1
ATOM 565 C C . PRO A 1 69 ? 36.502 -13.187 -22.177 1.00 91.50 69 PRO A C 1
ATOM 567 O O . PRO A 1 69 ? 35.963 -13.818 -21.265 1.00 91.50 69 PRO A O 1
ATOM 570 N N . SER A 1 70 ? 37.570 -13.660 -22.820 1.00 90.12 70 SER A N 1
ATOM 571 C CA . SER A 1 70 ? 38.275 -14.892 -22.444 1.00 90.12 70 SER A CA 1
ATOM 572 C C . SER A 1 70 ? 39.755 -14.802 -22.817 1.00 90.12 70 SER A C 1
ATOM 574 O O . SER A 1 70 ? 40.099 -14.684 -23.992 1.00 90.12 70 SER A O 1
ATOM 576 N N . GLY A 1 71 ? 40.638 -14.880 -21.817 1.00 87.38 71 GLY A N 1
ATOM 577 C CA . GLY A 1 71 ? 42.078 -14.690 -22.011 1.00 87.38 71 GLY A CA 1
ATOM 578 C C . GLY A 1 71 ? 42.385 -13.303 -22.582 1.00 87.38 71 GLY A C 1
ATOM 579 O O . GLY A 1 71 ? 41.914 -12.302 -22.050 1.00 87.38 71 GLY A O 1
ATOM 580 N N . ASN A 1 72 ? 43.122 -13.265 -23.693 1.00 90.12 72 ASN A N 1
ATOM 581 C CA . ASN A 1 72 ? 43.474 -12.035 -24.410 1.00 90.12 72 ASN A CA 1
ATOM 582 C C . ASN A 1 72 ? 42.512 -11.716 -25.568 1.00 90.12 72 ASN A C 1
ATOM 584 O O . ASN A 1 72 ? 42.884 -10.967 -26.473 1.00 90.12 72 ASN A O 1
ATOM 588 N N . SER A 1 73 ? 41.292 -12.263 -25.548 1.00 93.38 73 SER A N 1
ATOM 589 C CA . SER A 1 73 ? 40.325 -12.099 -26.636 1.00 93.38 73 SER A CA 1
ATOM 590 C C . SER A 1 73 ? 38.921 -11.747 -26.146 1.00 93.38 73 SER A C 1
ATOM 592 O O . SER A 1 73 ? 38.517 -12.082 -25.028 1.00 93.38 73 SER A O 1
ATOM 594 N N . ILE A 1 74 ? 38.162 -11.072 -27.007 1.00 94.06 74 ILE A N 1
ATOM 595 C CA . ILE A 1 74 ? 36.738 -10.779 -26.834 1.00 94.06 74 ILE A CA 1
ATOM 596 C C . ILE A 1 74 ? 35.969 -11.547 -27.905 1.00 94.06 74 ILE A C 1
ATOM 598 O O . ILE A 1 74 ? 36.281 -11.446 -29.091 1.00 94.06 74 ILE A O 1
ATOM 602 N N . PHE A 1 75 ? 34.955 -12.292 -27.465 1.00 93.44 75 PHE A N 1
ATOM 603 C CA . PHE A 1 75 ? 34.102 -13.104 -28.322 1.00 93.44 75 PHE A CA 1
ATOM 604 C C . PHE A 1 75 ? 32.713 -12.483 -28.458 1.00 93.44 75 PHE A C 1
ATOM 606 O O . PHE A 1 75 ? 32.054 -12.219 -27.447 1.00 93.44 75 PHE A O 1
ATOM 613 N N . ILE A 1 76 ? 32.251 -12.306 -29.695 1.00 93.00 76 ILE A N 1
ATOM 614 C CA . ILE A 1 76 ? 30.873 -11.912 -30.030 1.00 93.00 76 ILE A CA 1
ATOM 615 C C . ILE A 1 76 ? 30.284 -13.033 -30.879 1.00 93.00 76 ILE A C 1
ATOM 617 O O . ILE A 1 76 ? 30.926 -13.469 -31.830 1.00 93.00 76 ILE A O 1
ATOM 621 N N . ARG A 1 77 ? 29.102 -13.538 -30.520 1.00 91.56 77 ARG A N 1
ATOM 622 C CA . ARG A 1 77 ? 28.562 -14.795 -31.060 1.00 91.56 77 ARG A CA 1
ATOM 623 C C . ARG A 1 77 ? 27.128 -14.630 -31.524 1.00 91.56 77 ARG A C 1
ATOM 625 O O . ARG A 1 77 ? 26.390 -13.872 -30.916 1.00 91.56 77 ARG A O 1
ATOM 632 N N . GLY A 1 78 ? 26.734 -15.412 -32.524 1.00 89.44 78 GLY A N 1
ATOM 633 C CA . GLY A 1 78 ? 25.340 -15.565 -32.927 1.00 89.44 78 GLY A CA 1
ATOM 634 C C . GLY A 1 78 ? 24.775 -14.317 -33.598 1.00 89.44 78 GLY A C 1
ATOM 635 O O . GLY A 1 78 ? 25.429 -13.699 -34.441 1.00 89.44 78 GLY A O 1
ATOM 636 N N . VAL A 1 79 ? 23.548 -13.954 -33.220 1.00 90.00 79 VAL A N 1
ATOM 637 C CA . VAL A 1 79 ? 22.772 -12.873 -33.847 1.00 90.00 79 VAL A CA 1
ATOM 638 C C . VAL A 1 79 ? 23.501 -11.536 -33.742 1.00 90.00 79 VAL A C 1
ATOM 640 O O . VAL A 1 79 ? 23.517 -10.762 -34.694 1.00 90.00 79 VAL A O 1
ATOM 643 N N . GLU A 1 80 ? 24.161 -11.268 -32.618 1.00 91.94 80 GLU A N 1
ATOM 644 C CA . GLU A 1 80 ? 24.898 -10.030 -32.393 1.00 91.94 80 GLU A CA 1
ATOM 645 C C . GLU A 1 80 ? 26.028 -9.845 -33.410 1.00 91.94 80 GLU A C 1
ATOM 647 O O . GLU A 1 80 ? 26.202 -8.758 -33.966 1.00 91.94 80 GLU A O 1
ATOM 652 N N . ALA A 1 81 ? 26.774 -10.920 -33.679 1.00 91.88 81 ALA A N 1
ATOM 653 C CA . ALA A 1 81 ? 27.845 -10.917 -34.666 1.00 91.88 81 ALA A CA 1
ATOM 654 C C . ALA A 1 81 ? 27.286 -10.694 -36.078 1.00 91.88 81 ALA A C 1
ATOM 656 O O . ALA A 1 81 ? 27.830 -9.899 -36.841 1.00 91.88 81 ALA A O 1
ATOM 657 N N . GLU A 1 82 ? 26.166 -11.330 -36.421 1.00 90.31 82 GLU A N 1
ATOM 658 C CA . GLU A 1 82 ? 25.511 -11.143 -37.720 1.00 90.31 82 GLU A CA 1
ATOM 659 C C . GLU A 1 82 ? 25.014 -9.710 -37.926 1.00 90.31 82 GLU A C 1
ATOM 661 O O . GLU A 1 82 ? 25.226 -9.120 -38.989 1.00 90.31 82 GLU A O 1
ATOM 666 N N . VAL A 1 83 ? 24.407 -9.118 -36.898 1.00 91.31 83 VAL A N 1
ATOM 667 C CA . VAL A 1 83 ? 23.951 -7.725 -36.927 1.00 91.31 83 VAL A CA 1
ATOM 668 C C . VAL A 1 83 ? 25.127 -6.778 -37.149 1.00 91.31 83 VAL A C 1
ATOM 670 O O . VAL A 1 83 ? 25.054 -5.926 -38.036 1.00 91.31 83 VAL A O 1
ATOM 673 N N . LEU A 1 84 ? 26.222 -6.932 -36.395 1.00 92.44 84 LEU A N 1
ATOM 674 C CA . LEU A 1 84 ? 27.421 -6.105 -36.565 1.00 92.44 84 LEU A CA 1
ATOM 675 C C . LEU A 1 84 ? 28.044 -6.285 -37.951 1.00 92.44 84 LEU A C 1
ATOM 677 O O . LEU A 1 84 ? 28.389 -5.295 -38.594 1.00 92.44 84 LEU A O 1
ATOM 681 N N . TYR A 1 85 ? 28.132 -7.527 -38.433 1.00 90.62 85 TYR A N 1
ATOM 682 C CA . TYR A 1 85 ? 28.671 -7.844 -39.752 1.00 90.62 85 TYR A CA 1
ATOM 683 C C . TYR A 1 85 ? 27.914 -7.119 -40.868 1.00 90.62 85 TYR A C 1
ATOM 685 O O . TYR A 1 85 ? 28.526 -6.490 -41.733 1.00 90.62 85 TYR A O 1
ATOM 693 N N . VAL A 1 86 ? 26.579 -7.152 -40.817 1.00 89.38 86 VAL A N 1
ATOM 694 C CA . VAL A 1 86 ? 25.725 -6.542 -41.841 1.00 89.38 86 VAL A CA 1
ATOM 695 C C . VAL A 1 86 ? 25.677 -5.020 -41.723 1.00 89.38 86 VAL A C 1
ATOM 697 O O . VAL A 1 86 ? 25.801 -4.326 -42.736 1.00 89.38 86 VAL A O 1
ATOM 700 N N . LEU A 1 87 ? 25.479 -4.486 -40.514 1.00 90.38 87 LEU A N 1
ATOM 701 C CA . LEU A 1 87 ? 25.315 -3.044 -40.314 1.00 90.38 87 LEU A CA 1
ATOM 702 C C . LEU A 1 87 ? 26.602 -2.264 -40.582 1.00 90.38 87 LEU A C 1
ATOM 704 O O . LEU A 1 87 ? 26.536 -1.149 -41.095 1.00 90.38 87 LEU A O 1
ATOM 708 N N . LEU A 1 88 ? 27.759 -2.849 -40.271 1.00 90.12 88 LEU A N 1
ATOM 709 C CA . LEU A 1 88 ? 29.060 -2.207 -40.467 1.00 90.12 88 LEU A CA 1
ATOM 710 C C . LEU A 1 88 ? 29.698 -2.519 -41.827 1.00 90.12 88 LEU A C 1
ATOM 712 O O . LEU A 1 88 ? 30.811 -2.055 -42.077 1.00 90.12 88 LEU A O 1
ATOM 716 N N . GLN A 1 89 ? 29.006 -3.276 -42.693 1.00 89.44 89 GLN A N 1
ATOM 717 C CA . GLN A 1 89 ? 29.493 -3.695 -44.016 1.00 89.44 89 GLN A CA 1
ATOM 718 C C . GLN A 1 89 ? 30.924 -4.250 -43.941 1.00 89.44 89 GLN A C 1
ATOM 720 O O . GLN A 1 89 ? 31.841 -3.767 -44.610 1.00 89.44 89 GLN A O 1
ATOM 725 N N . LEU A 1 90 ? 31.143 -5.230 -43.057 1.00 86.62 90 LEU A N 1
ATOM 726 C CA . LEU A 1 90 ? 32.481 -5.789 -42.820 1.00 86.62 90 LEU A CA 1
ATOM 727 C C . LEU A 1 90 ? 33.009 -6.609 -44.010 1.00 86.62 90 LEU A C 1
ATOM 729 O O . LEU A 1 90 ? 34.191 -6.931 -44.058 1.00 86.62 90 LEU A O 1
ATOM 733 N N . ASP A 1 91 ? 32.153 -6.922 -44.983 1.00 84.38 91 ASP A N 1
ATOM 734 C CA . ASP A 1 91 ? 32.508 -7.487 -46.287 1.00 84.38 91 ASP A CA 1
ATOM 735 C C . ASP A 1 91 ? 33.245 -6.491 -47.201 1.00 84.38 91 ASP A C 1
ATOM 737 O O . ASP A 1 91 ? 33.898 -6.909 -48.157 1.00 84.38 91 ASP A O 1
ATOM 741 N N . LYS A 1 92 ? 33.172 -5.186 -46.905 1.00 85.81 92 LYS A N 1
ATOM 742 C CA . LYS A 1 92 ? 33.801 -4.102 -47.673 1.00 85.81 92 LYS A CA 1
ATOM 743 C C . LYS A 1 92 ? 34.731 -3.285 -46.770 1.00 85.81 92 LYS A C 1
ATOM 745 O O . LYS A 1 92 ? 34.333 -2.215 -46.300 1.00 85.81 92 LYS A O 1
ATOM 750 N N . PRO A 1 93 ? 35.959 -3.762 -46.502 1.00 78.25 93 PRO A N 1
ATOM 751 C CA . PRO A 1 93 ? 36.871 -3.106 -45.564 1.00 78.25 93 PRO A CA 1
ATOM 752 C C . PRO A 1 93 ? 37.273 -1.693 -46.014 1.00 78.25 93 PRO A C 1
ATOM 754 O O . PRO A 1 93 ? 37.393 -0.811 -45.169 1.00 78.25 93 PRO A O 1
ATOM 757 N N . ASP A 1 94 ? 37.368 -1.453 -47.326 1.00 80.44 94 ASP A N 1
ATOM 758 C CA . ASP A 1 94 ? 37.778 -0.162 -47.906 1.00 80.44 94 ASP A CA 1
ATOM 759 C C . ASP A 1 94 ? 36.682 0.917 -47.874 1.00 80.44 94 ASP A C 1
ATOM 761 O O . ASP A 1 94 ? 36.930 2.074 -48.206 1.00 80.44 94 ASP A O 1
ATOM 765 N N . LEU A 1 95 ? 35.445 0.561 -47.509 1.00 82.56 95 LEU A N 1
ATOM 766 C CA . LEU A 1 95 ? 34.353 1.527 -47.419 1.00 82.56 95 LEU A CA 1
ATOM 767 C C . LEU A 1 95 ? 34.616 2.472 -46.241 1.00 82.56 95 LEU A C 1
ATOM 769 O O . LEU A 1 95 ? 34.779 2.004 -45.121 1.00 82.56 95 LEU A O 1
ATOM 773 N N . GLU A 1 96 ? 34.637 3.784 -46.444 1.00 79.50 96 GLU A N 1
ATOM 774 C CA . GLU A 1 96 ? 34.767 4.732 -45.332 1.00 79.50 96 GLU A CA 1
ATOM 775 C C . GLU A 1 96 ? 33.419 4.958 -44.638 1.00 79.50 96 GLU A C 1
ATOM 777 O O . GLU A 1 96 ? 32.361 4.961 -45.276 1.00 79.50 96 GLU A O 1
ATOM 782 N N . ILE A 1 97 ? 33.441 5.157 -43.315 1.00 81.06 97 ILE A N 1
ATOM 783 C CA . ILE A 1 97 ? 32.232 5.579 -42.603 1.00 81.06 97 ILE A CA 1
ATOM 784 C C . ILE A 1 97 ? 31.921 7.021 -43.028 1.00 81.06 97 ILE A C 1
ATOM 786 O O . ILE A 1 97 ? 32.803 7.876 -42.929 1.00 81.06 97 ILE A O 1
ATOM 790 N N . PRO A 1 98 ? 30.685 7.322 -43.469 1.00 79.88 98 PRO A N 1
ATOM 791 C CA . PRO A 1 98 ? 30.304 8.676 -43.854 1.00 79.88 98 PRO A CA 1
ATOM 792 C C . PRO A 1 98 ? 30.603 9.693 -42.746 1.00 79.88 98 PRO A C 1
ATOM 794 O O . PRO A 1 98 ? 30.292 9.447 -41.578 1.00 79.88 98 PRO A O 1
ATOM 797 N N . SER A 1 99 ? 31.162 10.847 -43.121 1.00 75.25 99 SER A N 1
ATOM 798 C CA . SER A 1 99 ? 31.455 11.973 -42.228 1.00 75.25 99 SER A CA 1
ATOM 799 C C . SER A 1 99 ? 30.167 12.657 -41.759 1.00 75.25 99 SER A C 1
ATOM 801 O O . SER A 1 99 ? 29.749 13.703 -42.248 1.00 75.25 99 SER A O 1
ATOM 803 N N . GLU A 1 100 ? 29.504 12.022 -40.799 1.00 75.88 100 GLU A N 1
ATOM 804 C CA . GLU A 1 100 ? 28.263 12.477 -40.181 1.00 75.88 100 GLU A CA 1
ATOM 805 C C . GLU A 1 100 ? 28.498 12.873 -38.725 1.00 75.88 100 GLU A C 1
ATOM 807 O O . GLU A 1 100 ? 29.359 12.329 -38.042 1.00 75.88 100 GLU A O 1
ATOM 812 N N . ILE A 1 101 ? 27.671 13.783 -38.213 1.00 75.56 101 ILE A N 1
ATOM 813 C CA . ILE A 1 101 ? 27.690 14.144 -36.785 1.00 75.56 101 ILE A CA 1
ATOM 814 C C . ILE A 1 101 ? 26.996 13.055 -35.945 1.00 75.56 101 ILE A C 1
ATOM 816 O O . ILE A 1 101 ? 27.286 12.888 -34.765 1.00 75.56 101 ILE A O 1
ATOM 820 N N . ASN A 1 102 ? 26.067 12.300 -36.545 1.00 85.75 102 ASN A N 1
ATOM 821 C CA . ASN A 1 102 ? 25.211 11.348 -35.841 1.00 85.75 102 ASN A CA 1
ATOM 822 C C . ASN A 1 102 ? 25.463 9.903 -36.307 1.00 85.75 102 ASN A C 1
ATOM 824 O O . ASN A 1 102 ? 25.283 9.579 -37.483 1.00 85.75 102 ASN A O 1
ATOM 828 N N . VAL A 1 103 ? 25.794 9.027 -35.353 1.00 90.56 103 VAL A N 1
ATOM 829 C CA . VAL A 1 103 ? 26.063 7.593 -35.557 1.00 90.56 103 VAL A CA 1
ATOM 830 C C . VAL A 1 103 ? 24.908 6.865 -36.246 1.00 90.56 103 VAL A C 1
ATOM 832 O O . VAL A 1 103 ? 25.142 6.059 -37.140 1.00 90.56 103 VAL A O 1
ATOM 835 N N . ILE A 1 104 ? 23.655 7.173 -35.908 1.00 91.12 104 ILE A N 1
ATOM 836 C CA . ILE A 1 104 ? 22.471 6.525 -36.497 1.00 91.12 104 ILE A CA 1
ATOM 837 C C . ILE A 1 104 ? 22.356 6.854 -37.990 1.00 91.12 104 ILE A C 1
ATOM 839 O O . ILE A 1 104 ? 22.059 5.978 -38.809 1.00 91.12 104 ILE A O 1
ATOM 843 N N . LYS A 1 105 ? 22.631 8.110 -38.368 1.00 89.12 105 LYS A N 1
ATOM 844 C CA . LYS A 1 105 ? 22.652 8.531 -39.778 1.00 89.12 105 LYS A CA 1
ATOM 845 C C . LYS A 1 105 ? 23.817 7.888 -40.527 1.00 89.12 105 LYS A C 1
ATOM 847 O O . LYS A 1 105 ? 23.607 7.387 -41.631 1.00 89.12 105 LYS A O 1
ATOM 852 N N . ALA A 1 106 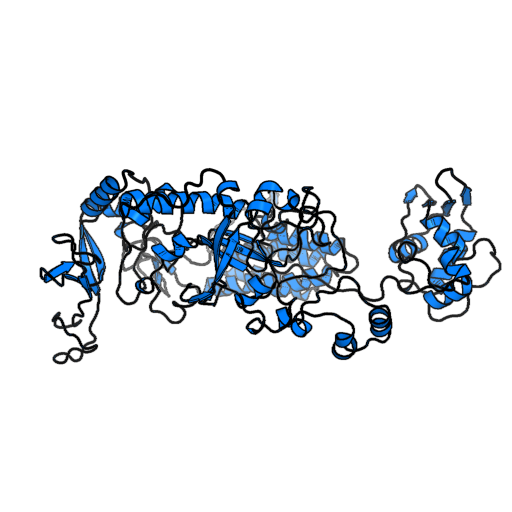? 25.002 7.853 -39.912 1.00 89.25 106 ALA A N 1
ATOM 853 C CA . ALA A 1 106 ? 26.179 7.188 -40.469 1.00 89.25 106 ALA A CA 1
ATOM 854 C C . ALA A 1 106 ? 25.898 5.704 -40.749 1.00 89.25 106 ALA A C 1
ATOM 856 O O . ALA A 1 106 ? 26.109 5.238 -41.864 1.00 89.25 106 ALA A O 1
ATOM 857 N N . LEU A 1 107 ? 25.329 4.986 -39.775 1.00 90.56 107 LEU A N 1
ATOM 858 C CA . LEU A 1 107 ? 24.951 3.575 -39.895 1.00 90.56 107 LEU A CA 1
ATOM 859 C C . LEU A 1 107 ? 23.868 3.336 -40.944 1.00 90.56 107 LEU A C 1
ATOM 861 O O . LEU A 1 107 ? 23.947 2.360 -41.690 1.00 90.56 107 LEU A O 1
ATOM 865 N N . SER A 1 108 ? 22.869 4.218 -41.031 1.00 90.69 108 SER A N 1
ATOM 866 C CA . SER A 1 108 ? 21.813 4.090 -42.041 1.00 90.69 108 SER A CA 1
ATOM 867 C C . SER A 1 108 ? 22.374 4.206 -43.458 1.00 90.69 108 SER A C 1
ATOM 869 O O . SER A 1 108 ? 22.021 3.423 -44.338 1.00 90.69 108 SER A O 1
ATOM 871 N N . LYS A 1 109 ? 23.292 5.159 -43.668 1.00 88.94 109 LYS A N 1
ATOM 872 C CA . LYS A 1 109 ? 23.992 5.340 -44.946 1.00 88.94 109 LYS A CA 1
ATOM 873 C C . LYS A 1 109 ? 24.949 4.187 -45.245 1.00 88.94 109 LYS A C 1
ATOM 875 O O . LYS A 1 109 ? 24.969 3.710 -46.373 1.00 88.94 109 LYS A O 1
ATOM 880 N N . LEU A 1 110 ? 25.704 3.731 -44.244 1.00 87.94 110 LEU A N 1
ATOM 881 C CA . LEU A 1 110 ? 26.682 2.651 -44.378 1.00 87.94 110 LEU A CA 1
ATOM 882 C C . LEU A 1 110 ? 26.006 1.319 -44.729 1.00 87.94 110 LEU A C 1
ATOM 884 O O . LEU A 1 110 ? 26.384 0.663 -45.691 1.00 87.94 110 LEU A O 1
ATOM 888 N N . SER A 1 111 ? 24.977 0.936 -43.973 1.00 87.62 111 SER A N 1
ATOM 889 C CA . SER A 1 111 ? 24.275 -0.342 -44.147 1.00 87.62 111 SER A CA 1
ATOM 890 C C . SER A 1 111 ? 23.285 -0.359 -45.319 1.00 87.62 111 SER A C 1
ATOM 892 O O . SER A 1 111 ? 22.845 -1.435 -45.733 1.00 87.62 111 SER A O 1
ATOM 894 N N . GLY A 1 112 ? 22.894 0.816 -45.827 1.00 86.81 112 GLY A N 1
ATOM 895 C CA . GLY A 1 112 ? 21.818 0.968 -46.810 1.00 86.81 112 GLY A CA 1
ATOM 896 C C . GLY A 1 112 ? 20.426 0.631 -46.259 1.00 86.81 112 GLY A C 1
ATOM 897 O O . GLY A 1 112 ? 19.496 0.414 -47.034 1.00 86.81 112 GLY A O 1
ATOM 898 N N . ILE A 1 113 ? 20.278 0.541 -44.934 1.00 89.62 113 ILE A N 1
ATOM 899 C CA . ILE A 1 113 ? 19.031 0.206 -44.241 1.00 89.62 113 ILE A CA 1
ATOM 900 C C . ILE A 1 113 ? 18.686 1.361 -43.297 1.00 89.62 113 ILE A C 1
ATOM 902 O O . ILE A 1 113 ? 19.563 1.796 -42.556 1.00 89.62 113 ILE A O 1
ATOM 906 N N . PRO A 1 114 ? 17.435 1.855 -43.252 1.00 90.62 114 PRO A N 1
ATOM 907 C CA . PRO A 1 114 ? 17.063 2.879 -42.282 1.00 90.62 114 PRO A CA 1
ATOM 908 C C . PRO A 1 114 ? 17.237 2.373 -40.841 1.00 90.62 114 PRO A C 1
ATOM 910 O O . PRO A 1 114 ? 16.690 1.336 -40.462 1.00 90.62 114 PRO A O 1
ATOM 913 N N . ILE A 1 115 ? 17.988 3.111 -40.027 1.00 91.19 115 ILE A N 1
ATOM 914 C CA . ILE A 1 115 ? 18.179 2.841 -38.599 1.00 91.19 115 ILE A CA 1
ATOM 915 C C . ILE A 1 115 ? 17.507 3.956 -37.798 1.00 91.19 115 ILE A C 1
ATOM 917 O O . ILE A 1 115 ? 17.600 5.132 -38.144 1.00 91.19 115 ILE A O 1
ATOM 921 N N . VAL A 1 116 ? 16.819 3.576 -36.723 1.00 90.12 116 VAL A N 1
ATOM 922 C CA . VAL A 1 116 ? 16.159 4.492 -35.782 1.00 90.12 116 VAL A CA 1
ATOM 923 C C . VAL A 1 116 ? 16.740 4.244 -34.393 1.00 90.12 116 VAL A C 1
ATOM 925 O O . VAL A 1 116 ? 17.208 3.141 -34.111 1.00 90.12 116 VAL A O 1
ATOM 928 N N . ASP A 1 117 ? 16.747 5.263 -33.536 1.00 89.56 117 ASP A N 1
ATOM 929 C CA . ASP A 1 117 ? 17.200 5.092 -32.157 1.00 89.56 117 ASP A CA 1
ATOM 930 C C . ASP A 1 117 ? 16.280 4.125 -31.397 1.00 89.56 117 ASP A C 1
ATOM 932 O O . ASP A 1 117 ? 15.056 4.272 -31.413 1.00 89.56 117 ASP A O 1
ATOM 936 N N . LYS A 1 118 ? 16.877 3.142 -30.719 1.00 90.75 118 LYS A N 1
ATOM 937 C CA . LYS A 1 118 ? 16.164 2.184 -29.870 1.00 90.75 118 LYS A CA 1
ATOM 938 C C . LYS A 1 118 ? 15.866 2.754 -28.485 1.00 90.75 118 LYS A C 1
ATOM 940 O O . LYS A 1 118 ? 14.856 2.385 -27.891 1.00 90.75 118 LYS A O 1
ATOM 945 N N . PHE A 1 119 ? 16.726 3.635 -27.973 1.00 89.38 119 PHE A N 1
ATOM 946 C CA . PHE A 1 119 ? 16.621 4.181 -26.619 1.00 89.38 119 PHE A CA 1
ATOM 947 C C . PHE A 1 119 ? 16.644 5.720 -26.630 1.00 89.38 119 PHE A C 1
ATOM 949 O O . PHE A 1 119 ? 17.502 6.327 -25.992 1.00 89.38 119 PHE A O 1
ATOM 956 N N . PRO A 1 120 ? 15.689 6.379 -27.316 1.00 86.31 120 PRO A N 1
ATOM 957 C CA . PRO A 1 120 ? 15.673 7.839 -27.430 1.00 86.31 120 PRO A CA 1
ATOM 958 C C . PRO A 1 120 ? 15.346 8.548 -26.108 1.00 86.31 120 PRO A C 1
ATOM 960 O O . PRO A 1 120 ? 15.539 9.753 -25.973 1.00 86.31 120 PRO A O 1
ATOM 963 N N . THR A 1 121 ? 14.791 7.836 -25.124 1.00 88.88 121 THR A N 1
ATOM 964 C CA . THR A 1 121 ? 14.351 8.422 -23.856 1.00 88.88 121 THR A CA 1
ATOM 965 C C . THR A 1 121 ? 14.677 7.496 -22.696 1.00 88.88 121 THR A C 1
ATOM 967 O O . THR A 1 121 ? 14.368 6.306 -22.724 1.00 88.88 121 THR A O 1
ATOM 970 N N . PHE A 1 122 ? 15.251 8.071 -21.640 1.00 90.69 122 PHE A N 1
ATOM 971 C CA . PHE A 1 122 ? 15.527 7.392 -20.380 1.00 90.69 122 PHE A CA 1
ATOM 972 C C . PHE A 1 122 ? 14.683 8.015 -19.272 1.00 90.69 122 PHE A C 1
ATOM 974 O O . PHE A 1 122 ? 14.634 9.235 -19.124 1.00 90.69 122 PHE A O 1
ATOM 981 N N . VAL A 1 123 ? 14.039 7.173 -18.466 1.00 94.06 123 VAL A N 1
ATOM 982 C CA . VAL A 1 123 ? 13.237 7.616 -17.323 1.00 94.06 123 VAL A CA 1
ATOM 983 C C . VAL A 1 123 ? 13.969 7.256 -16.038 1.00 94.06 123 VAL A C 1
ATOM 985 O O . VAL A 1 123 ? 14.244 6.089 -15.763 1.00 94.06 123 VAL A O 1
ATOM 988 N N . GLY A 1 124 ? 14.286 8.270 -15.234 1.00 92.06 124 GLY A N 1
ATOM 989 C CA . GLY A 1 124 ? 14.835 8.069 -13.899 1.00 92.06 124 GLY A CA 1
ATOM 990 C C . GLY A 1 124 ? 13.759 7.585 -12.928 1.00 92.06 124 GLY A C 1
ATOM 991 O O . GLY A 1 124 ? 12.641 8.097 -12.918 1.00 92.06 124 GLY A O 1
ATOM 992 N N . ALA A 1 125 ? 14.105 6.631 -12.066 1.00 91.38 125 ALA A N 1
ATOM 993 C CA . ALA A 1 125 ? 13.216 6.145 -11.018 1.00 91.38 125 ALA A CA 1
ATOM 994 C C . ALA A 1 125 ? 13.951 6.027 -9.683 1.00 91.38 125 ALA A C 1
ATOM 996 O O . ALA A 1 125 ? 15.140 5.715 -9.615 1.00 91.38 125 ALA A O 1
ATOM 997 N N . ARG A 1 126 ? 13.215 6.246 -8.593 1.00 87.94 126 ARG A N 1
ATOM 998 C CA . ARG A 1 126 ? 13.703 6.024 -7.234 1.00 87.94 126 ARG A CA 1
ATOM 999 C C . ARG A 1 126 ? 12.649 5.261 -6.456 1.00 87.94 126 ARG A C 1
ATOM 1001 O O . ARG A 1 126 ? 11.491 5.667 -6.432 1.00 87.94 126 ARG A O 1
ATOM 1008 N N . MET A 1 127 ? 13.064 4.207 -5.758 1.00 86.75 127 MET A N 1
ATOM 1009 C CA . MET A 1 127 ? 12.185 3.506 -4.823 1.00 86.75 127 MET A CA 1
ATOM 1010 C C . MET A 1 127 ? 11.685 4.492 -3.753 1.00 86.75 127 MET A C 1
ATOM 1012 O O . MET A 1 127 ? 12.478 5.032 -2.981 1.00 86.75 127 MET A O 1
ATOM 1016 N N . GLY A 1 128 ? 10.376 4.745 -3.734 1.00 84.88 128 GLY A N 1
ATOM 1017 C CA . GLY A 1 128 ? 9.729 5.628 -2.766 1.00 84.88 128 GLY A CA 1
ATOM 1018 C C . GLY A 1 128 ? 9.283 4.865 -1.523 1.00 84.88 128 GLY A C 1
ATOM 1019 O O . GLY A 1 128 ? 9.976 4.837 -0.504 1.00 84.88 128 GLY A O 1
ATOM 1020 N N . ARG A 1 129 ? 8.111 4.234 -1.615 1.00 85.94 129 ARG A N 1
ATOM 1021 C CA . ARG A 1 129 ? 7.484 3.484 -0.525 1.00 85.94 129 ARG A CA 1
ATOM 1022 C C . ARG A 1 129 ? 7.419 1.996 -0.888 1.00 85.94 129 ARG A C 1
ATOM 1024 O O . ARG A 1 129 ? 7.015 1.684 -2.003 1.00 85.94 129 ARG A O 1
ATOM 1031 N N . PRO A 1 130 ? 7.822 1.080 0.012 1.00 89.44 130 PRO A N 1
ATOM 1032 C CA . PRO A 1 130 ? 7.628 -0.345 -0.219 1.00 89.44 130 PRO A CA 1
ATOM 1033 C C . PRO A 1 130 ? 6.141 -0.696 -0.143 1.00 89.44 130 PRO A C 1
ATOM 1035 O O . PRO A 1 130 ? 5.357 -0.006 0.510 1.00 89.44 130 PRO A O 1
ATOM 1038 N N . GLU A 1 131 ? 5.786 -1.823 -0.743 1.00 90.38 131 GLU A N 1
ATOM 1039 C CA . GLU A 1 131 ? 4.448 -2.395 -0.692 1.00 90.38 131 GLU A CA 1
ATOM 1040 C C . GLU A 1 131 ? 3.999 -2.656 0.759 1.00 90.38 131 GLU A C 1
ATOM 1042 O O . GLU A 1 131 ? 4.827 -2.791 1.663 1.00 90.38 131 GLU A O 1
ATOM 1047 N N . LYS A 1 132 ? 2.704 -2.784 1.041 1.00 91.19 132 LYS A N 1
ATOM 1048 C CA . LYS A 1 132 ? 2.199 -3.052 2.395 1.00 91.19 132 LYS A CA 1
ATOM 1049 C C . LYS A 1 132 ? 0.946 -3.913 2.331 1.00 91.19 132 LYS A C 1
ATOM 1051 O O . LYS A 1 132 ? 0.017 -3.601 1.612 1.00 91.19 132 LYS A O 1
ATOM 1056 N N . ALA A 1 133 ? 0.916 -4.948 3.163 1.00 93.19 133 ALA A N 1
ATOM 1057 C CA . ALA A 1 133 ? -0.272 -5.725 3.489 1.00 93.19 133 ALA A CA 1
ATOM 1058 C C . ALA A 1 133 ? -0.204 -6.024 4.990 1.00 93.19 133 ALA A C 1
ATOM 1060 O O . ALA A 1 133 ? 0.674 -6.759 5.451 1.00 93.19 133 ALA A O 1
ATOM 1061 N N . LYS A 1 134 ? -1.017 -5.338 5.798 1.00 94.06 134 LYS A N 1
ATOM 1062 C CA . LYS A 1 134 ? -0.923 -5.435 7.258 1.00 94.06 134 LYS A CA 1
ATOM 1063 C C . LYS A 1 134 ? -2.226 -5.062 7.950 1.00 94.06 134 LYS A C 1
ATOM 1065 O O . LYS A 1 134 ? -2.780 -3.997 7.709 1.00 94.06 134 LYS A O 1
ATOM 1070 N N . ARG A 1 135 ? -2.619 -5.854 8.954 1.00 94.25 135 ARG A N 1
ATOM 1071 C CA . ARG A 1 135 ? -3.707 -5.493 9.879 1.00 94.25 135 ARG A CA 1
ATOM 1072 C C . ARG A 1 135 ? -3.498 -4.104 10.496 1.00 94.25 135 ARG A C 1
ATOM 1074 O O . ARG A 1 135 ? -2.425 -3.804 11.039 1.00 94.25 135 ARG A O 1
ATOM 1081 N N . ARG A 1 136 ? -4.536 -3.269 10.460 1.00 92.00 136 ARG A N 1
ATOM 1082 C CA . ARG A 1 136 ? -4.518 -1.946 11.086 1.00 92.00 136 ARG A CA 1
ATOM 1083 C C . ARG A 1 136 ? -4.844 -2.106 12.567 1.00 92.00 136 ARG A C 1
ATOM 1085 O O . ARG A 1 136 ?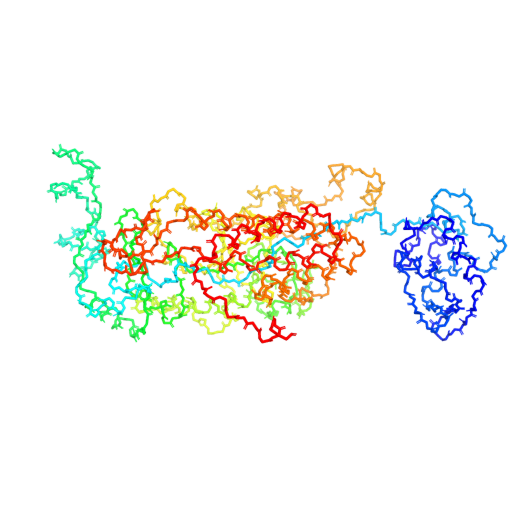 -5.968 -2.405 12.952 1.00 92.00 136 ARG A O 1
ATOM 1092 N N . ALA A 1 137 ? -3.835 -1.888 13.403 1.00 89.50 137 ALA A N 1
ATOM 1093 C CA . ALA A 1 137 ? -3.960 -1.953 14.852 1.00 89.50 137 ALA A CA 1
ATOM 1094 C C . ALA A 1 137 ? -3.596 -0.606 15.478 1.00 89.50 137 ALA A C 1
ATOM 1096 O O . ALA A 1 137 ? -2.599 0.022 15.104 1.00 89.50 137 ALA A O 1
ATOM 1097 N N . MET A 1 138 ? -4.365 -0.189 16.485 1.00 87.38 138 MET A N 1
ATOM 1098 C CA . MET A 1 138 ? -3.954 0.918 17.343 1.00 87.38 138 MET A CA 1
ATOM 1099 C C . MET A 1 138 ? -2.633 0.594 18.047 1.00 87.38 138 MET A C 1
ATOM 1101 O O . MET A 1 138 ? -2.286 -0.567 18.273 1.00 87.38 138 MET A O 1
ATOM 1105 N N . LYS A 1 139 ? -1.895 1.635 18.436 1.00 83.50 139 LYS A N 1
ATOM 1106 C CA . LYS A 1 139 ? -0.727 1.501 19.308 1.00 83.50 139 LYS A CA 1
ATOM 1107 C C . LYS A 1 139 ? -1.064 2.062 20.688 1.00 83.50 139 LYS A C 1
ATOM 1109 O O . LYS A 1 139 ? -1.247 3.273 20.797 1.00 83.50 139 LYS A O 1
ATOM 1114 N N . PRO A 1 140 ? -1.113 1.230 21.741 1.00 84.94 140 PRO A N 1
ATOM 1115 C CA . PRO A 1 140 ? -1.032 -0.240 21.747 1.00 84.94 140 PRO A CA 1
ATOM 1116 C C . PRO A 1 140 ? -2.309 -0.914 21.196 1.00 84.94 140 PRO A C 1
ATOM 1118 O O . PRO A 1 140 ? -3.353 -0.256 21.202 1.00 84.94 140 PRO A O 1
ATOM 1121 N N . PRO A 1 141 ? -2.259 -2.203 20.790 1.00 89.75 141 PRO A N 1
ATOM 1122 C CA . PRO A 1 141 ? -3.421 -2.932 20.272 1.00 89.75 141 PRO A CA 1
ATOM 1123 C C . PRO A 1 141 ? -4.585 -2.957 21.264 1.00 89.75 141 PRO A C 1
ATOM 1125 O O . PRO A 1 141 ? -4.361 -3.026 22.476 1.00 89.75 141 PRO A O 1
ATOM 1128 N N . VAL A 1 142 ? -5.806 -2.904 20.735 1.00 93.69 142 VAL A N 1
ATOM 1129 C CA . VAL A 1 142 ? -7.065 -2.836 21.490 1.00 93.69 142 VAL A CA 1
ATOM 1130 C C . VAL A 1 142 ? -8.024 -3.877 20.916 1.00 93.69 142 VAL A C 1
ATOM 1132 O O . VAL A 1 142 ? -8.095 -4.026 19.697 1.00 93.69 142 VAL A O 1
ATOM 1135 N N . HIS A 1 143 ? -8.735 -4.598 21.781 1.00 96.06 143 HIS A N 1
ATOM 1136 C CA . HIS A 1 143 ? -9.798 -5.539 21.398 1.00 96.06 143 HIS A CA 1
ATOM 1137 C C . HIS A 1 143 ? -11.191 -4.937 21.635 1.00 96.06 143 HIS A C 1
ATOM 1139 O O . HIS A 1 143 ? -12.139 -5.287 20.937 1.00 96.06 143 HIS A O 1
ATOM 1145 N N . LEU A 1 144 ? -11.311 -4.033 22.612 1.00 95.69 144 LEU A N 1
ATOM 1146 C CA . LEU A 1 144 ? -12.582 -3.501 23.087 1.00 95.69 144 LEU A CA 1
ATOM 1147 C C . LEU A 1 144 ? -12.502 -1.994 23.344 1.00 95.69 144 LEU A C 1
ATOM 1149 O O . LEU A 1 144 ? -11.588 -1.526 24.031 1.00 95.69 144 LEU A O 1
ATOM 1153 N N . LEU A 1 145 ? -13.497 -1.241 22.874 1.00 95.31 145 LEU A N 1
ATOM 1154 C CA . LEU A 1 145 ? -13.655 0.176 23.216 1.00 95.31 145 LEU A CA 1
ATOM 1155 C C . LEU A 1 145 ? -14.346 0.339 24.582 1.00 95.31 145 LEU A C 1
ATOM 1157 O O . LEU A 1 145 ? -15.460 0.848 24.684 1.00 95.31 145 LEU A O 1
ATOM 1161 N N . PHE A 1 146 ? -13.670 -0.102 25.646 1.00 95.44 146 PHE A N 1
ATOM 1162 C CA . PHE A 1 146 ? -14.128 0.022 27.034 1.00 95.44 146 PHE A CA 1
ATOM 1163 C C . PHE A 1 146 ? -13.015 0.607 27.919 1.00 95.44 146 PHE A C 1
ATOM 1165 O O . PHE A 1 146 ? -11.867 0.150 27.824 1.00 95.44 146 PHE A O 1
ATOM 1172 N N . PRO A 1 147 ? -13.301 1.631 28.745 1.00 94.38 147 PRO A N 1
ATOM 1173 C CA . PRO A 1 147 ? -12.294 2.287 29.567 1.00 94.38 147 PRO A CA 1
ATOM 1174 C C . PRO A 1 147 ? -11.904 1.418 30.770 1.00 94.38 147 PRO A C 1
ATOM 1176 O O . PRO A 1 147 ? -12.759 0.950 31.509 1.00 94.38 147 PRO A O 1
ATOM 1179 N N . VAL A 1 148 ? -10.600 1.235 30.992 1.00 91.44 148 VAL A N 1
ATOM 1180 C CA . VAL A 1 148 ? -10.049 0.518 32.164 1.00 91.44 148 VAL A CA 1
ATOM 1181 C C . VAL A 1 148 ? -9.098 1.373 33.003 1.00 91.44 148 VAL A C 1
ATOM 1183 O O . VAL A 1 148 ? -8.475 0.880 33.945 1.00 91.44 148 VAL A O 1
ATOM 1186 N N . GLY A 1 149 ? -8.931 2.651 32.647 1.00 87.69 149 GLY A N 1
ATOM 1187 C CA . GLY A 1 149 ? -8.077 3.585 33.374 1.00 87.69 149 GLY A CA 1
ATOM 1188 C C . GLY A 1 149 ? -6.646 3.067 33.547 1.00 87.69 149 GLY A C 1
ATOM 1189 O O . GLY A 1 149 ? -5.970 2.706 32.578 1.00 87.69 149 GLY A O 1
ATOM 1190 N N . LEU A 1 150 ? -6.182 3.056 34.798 1.00 85.81 150 LEU A N 1
ATOM 1191 C CA . LEU A 1 150 ? -4.886 2.500 35.207 1.00 85.81 150 LEU A CA 1
ATOM 1192 C C . LEU A 1 150 ? -5.002 1.087 35.807 1.00 85.81 150 LEU A C 1
ATOM 1194 O O . LEU A 1 150 ? -3.982 0.419 35.981 1.00 85.81 150 LEU A O 1
ATOM 1198 N N . TYR A 1 151 ? -6.223 0.615 36.070 1.00 86.94 151 TYR A N 1
ATOM 1199 C CA . TYR A 1 151 ? -6.505 -0.661 36.734 1.00 86.94 151 TYR A CA 1
ATOM 1200 C C . TYR A 1 151 ? -5.992 -1.868 35.933 1.00 86.94 151 TYR A C 1
ATOM 1202 O O . TYR A 1 151 ? -5.489 -2.838 36.499 1.00 86.94 151 TYR A O 1
ATOM 1210 N N . GLY A 1 152 ? -6.011 -1.771 34.600 1.00 82.44 152 GLY A N 1
ATOM 1211 C CA . GLY A 1 152 ? -5.475 -2.794 33.692 1.00 82.44 152 GLY A CA 1
ATOM 1212 C C . GLY A 1 152 ? -3.953 -2.760 33.477 1.00 82.44 152 GLY A C 1
ATOM 1213 O O . GLY A 1 152 ? -3.431 -3.485 32.626 1.00 82.44 152 GLY A O 1
ATOM 1214 N N . GLY A 1 153 ? -3.214 -1.904 34.192 1.00 84.94 153 GLY A N 1
ATOM 1215 C CA . GLY A 1 153 ? -1.764 -1.742 34.044 1.00 84.94 153 GLY A CA 1
ATOM 1216 C C . GLY A 1 153 ? -1.326 -1.202 32.674 1.00 84.94 153 GLY A C 1
ATOM 1217 O O . GLY A 1 153 ? -2.103 -0.608 31.927 1.00 84.94 153 GLY A O 1
ATOM 1218 N N . SER A 1 154 ? -0.056 -1.420 32.314 1.00 80.88 154 SER A N 1
ATOM 1219 C CA . SER A 1 154 ? 0.536 -0.896 31.069 1.00 80.88 154 SER A CA 1
ATOM 1220 C C . SER A 1 154 ? -0.118 -1.445 29.795 1.00 80.88 154 SER A C 1
ATOM 1222 O O . SER A 1 154 ? -0.162 -0.753 28.776 1.00 80.88 154 SER A O 1
ATOM 1224 N N . GLN A 1 155 ? -0.651 -2.669 29.851 1.00 84.25 155 GLN A N 1
ATOM 1225 C CA . GLN A 1 155 ? -1.330 -3.310 28.724 1.00 84.25 155 GLN A CA 1
ATOM 1226 C C . GLN A 1 155 ? -2.817 -2.953 28.621 1.00 84.25 155 GLN A C 1
ATOM 1228 O O . GLN A 1 155 ? -3.412 -3.238 27.581 1.00 84.25 155 GLN A O 1
ATOM 1233 N N . ARG A 1 156 ? -3.383 -2.276 29.635 1.00 89.62 156 ARG A N 1
ATOM 1234 C CA . ARG A 1 156 ? -4.815 -1.941 29.725 1.00 89.62 156 ARG A CA 1
ATOM 1235 C C . ARG A 1 156 ? -5.678 -3.205 29.653 1.00 89.62 156 ARG A C 1
ATOM 1237 O O . ARG A 1 156 ? -6.618 -3.284 28.869 1.00 89.62 156 ARG A O 1
ATOM 1244 N N . ASP A 1 157 ? -5.288 -4.211 30.427 1.00 92.19 157 ASP A N 1
ATOM 1245 C CA . ASP A 1 157 ? -5.946 -5.513 30.470 1.00 92.19 157 ASP A CA 1
ATOM 1246 C C . ASP A 1 157 ? -7.210 -5.476 31.340 1.00 92.19 157 ASP A C 1
ATOM 1248 O O . ASP A 1 157 ? -7.155 -5.159 32.530 1.00 92.19 157 ASP A O 1
ATOM 1252 N N . LEU A 1 158 ? -8.339 -5.824 30.731 1.00 92.25 158 LEU A N 1
ATOM 1253 C CA . LEU A 1 158 ? -9.653 -5.904 31.355 1.00 92.25 158 LEU A CA 1
ATOM 1254 C C . LEU A 1 158 ? -9.707 -7.000 32.427 1.00 92.25 158 LEU A C 1
ATOM 1256 O O . LEU A 1 158 ? -10.328 -6.794 33.460 1.00 92.25 158 LEU A O 1
ATOM 1260 N N . ILE A 1 159 ? -9.026 -8.134 32.228 1.00 91.56 159 ILE A N 1
ATOM 1261 C CA . ILE A 1 159 ? -9.056 -9.269 33.169 1.00 91.56 159 ILE A CA 1
ATOM 1262 C C . ILE A 1 159 ? -8.266 -8.931 34.432 1.00 91.56 159 ILE A C 1
ATOM 1264 O O . ILE A 1 159 ? -8.656 -9.260 35.549 1.00 91.56 159 ILE A O 1
ATOM 1268 N N . LYS A 1 160 ? -7.140 -8.231 34.279 1.00 91.38 160 LYS A N 1
ATOM 1269 C CA . LYS A 1 160 ? -6.407 -7.704 35.430 1.00 91.38 160 LYS A CA 1
ATOM 1270 C C . LYS A 1 160 ? -7.223 -6.652 36.184 1.00 91.38 160 LYS A C 1
ATOM 1272 O O . LYS A 1 160 ? -7.192 -6.647 37.411 1.00 91.38 160 LYS A O 1
ATOM 1277 N N . ALA A 1 161 ? -7.942 -5.789 35.464 1.00 89.62 161 ALA A N 1
ATOM 1278 C CA . ALA A 1 161 ? -8.809 -4.787 36.073 1.00 89.62 161 ALA A CA 1
ATOM 1279 C C . ALA A 1 161 ? -9.997 -5.425 36.815 1.00 89.62 161 ALA A C 1
ATOM 1281 O O . ALA A 1 161 ? -10.318 -4.987 37.914 1.00 89.62 161 ALA A O 1
ATOM 1282 N N . SER A 1 162 ? -10.593 -6.495 36.275 1.00 90.50 162 SER A N 1
ATOM 1283 C CA . SER A 1 162 ? -11.744 -7.167 36.890 1.00 90.50 162 SER A CA 1
ATOM 1284 C C . SER A 1 162 ? -11.411 -7.817 38.233 1.00 90.50 162 SER A C 1
ATOM 1286 O O . SER A 1 162 ? -12.278 -7.913 39.086 1.00 90.50 162 SER A O 1
ATOM 1288 N N . LYS A 1 163 ? -10.153 -8.210 38.475 1.00 89.62 163 LYS A N 1
ATOM 1289 C CA . LYS A 1 163 ? -9.712 -8.738 39.783 1.00 89.62 163 LYS A CA 1
ATOM 1290 C C . LYS A 1 163 ? -9.782 -7.718 40.922 1.00 89.62 163 LYS A C 1
ATOM 1292 O O . LYS A 1 163 ? -9.666 -8.107 42.076 1.00 89.62 163 LYS A O 1
ATOM 1297 N N . GLN A 1 164 ? -9.918 -6.429 40.610 1.00 84.50 164 GLN A N 1
ATOM 1298 C CA . GLN A 1 164 ? -10.139 -5.387 41.615 1.00 84.50 164 GLN A CA 1
ATOM 1299 C C . GLN A 1 164 ? -11.629 -5.216 41.963 1.00 84.50 164 GLN A C 1
ATOM 1301 O O . GLN A 1 164 ? -11.959 -4.405 42.822 1.00 84.50 164 GLN A O 1
ATOM 1306 N N . GLY A 1 165 ? -12.524 -5.972 41.312 1.00 85.31 165 GLY A N 1
ATOM 1307 C CA . GLY A 1 165 ? -13.970 -5.889 41.490 1.00 85.31 165 GLY A CA 1
ATOM 1308 C C . GLY A 1 165 ? -14.546 -4.636 40.835 1.00 85.31 165 GLY A C 1
ATOM 1309 O O . GLY A 1 165 ? -14.742 -4.585 39.617 1.00 85.31 165 GLY A O 1
ATOM 1310 N N . VAL A 1 166 ? -14.798 -3.611 41.651 1.00 90.19 166 VAL A N 1
ATOM 1311 C CA . VAL A 1 166 ? -15.416 -2.352 41.219 1.00 90.19 166 VAL A CA 1
ATOM 1312 C C . VAL A 1 166 ? -14.344 -1.342 40.816 1.00 90.19 166 VAL A C 1
ATOM 1314 O O . VAL A 1 166 ? -13.473 -0.992 41.610 1.00 90.19 166 VAL A O 1
ATOM 1317 N N . ILE A 1 167 ? -14.432 -0.835 39.586 1.00 91.69 167 ILE A N 1
ATOM 1318 C CA . ILE A 1 167 ? -13.550 0.219 39.071 1.00 91.69 167 ILE A CA 1
ATOM 1319 C C . ILE A 1 167 ? -14.330 1.506 38.815 1.00 91.69 167 ILE A C 1
ATOM 1321 O O . ILE A 1 167 ? -15.482 1.462 38.394 1.00 91.69 167 ILE A O 1
ATOM 1325 N N . THR A 1 168 ? -13.689 2.657 39.012 1.00 92.69 168 THR A N 1
ATOM 1326 C CA . THR A 1 168 ? -14.291 3.961 38.702 1.00 92.69 168 THR A CA 1
ATOM 1327 C C . THR A 1 168 ? -13.798 4.450 37.346 1.00 92.69 168 THR A C 1
ATOM 1329 O O . THR A 1 168 ? -12.592 4.613 37.142 1.00 92.69 168 THR A O 1
ATOM 1332 N N . VAL A 1 169 ? -14.716 4.661 36.400 1.00 92.94 169 VAL A N 1
ATOM 1333 C CA . VAL A 1 169 ? -14.391 5.071 35.023 1.00 92.94 169 VAL A CA 1
ATOM 1334 C C . VAL A 1 169 ? -15.402 6.076 34.471 1.00 92.94 169 VAL A C 1
ATOM 1336 O O . VAL A 1 169 ? -16.567 6.074 34.858 1.00 92.94 169 VAL A O 1
ATOM 1339 N N . GLU A 1 170 ? -14.959 6.929 33.544 1.00 92.69 170 GLU A N 1
ATOM 1340 C CA . GLU A 1 170 ? -15.841 7.856 32.822 1.00 92.69 170 GLU A CA 1
ATOM 1341 C C . GLU A 1 170 ? -16.692 7.111 31.786 1.00 92.69 170 GLU A C 1
ATOM 1343 O O . GLU A 1 170 ? -16.155 6.562 30.815 1.00 92.69 170 GLU A O 1
ATOM 1348 N N . LEU A 1 171 ? -18.013 7.138 31.957 1.00 93.44 171 LEU A N 1
ATOM 1349 C CA . LEU A 1 171 ? -18.978 6.508 31.055 1.00 93.44 171 LEU A CA 1
ATOM 1350 C C . LEU A 1 171 ? -20.196 7.402 30.817 1.00 93.44 171 LEU A C 1
ATOM 1352 O O . LEU A 1 171 ? -20.493 8.310 31.593 1.00 93.44 171 LEU A O 1
ATOM 1356 N N . ALA A 1 172 ? -20.902 7.133 29.719 1.00 93.44 172 ALA A N 1
ATOM 1357 C CA . ALA A 1 172 ? -22.123 7.838 29.350 1.00 93.44 172 ALA A CA 1
ATOM 1358 C C . ALA A 1 172 ? -23.195 7.754 30.452 1.00 93.44 172 ALA A C 1
ATOM 1360 O O . ALA A 1 172 ? -23.472 6.681 30.993 1.00 93.44 172 ALA A O 1
ATOM 1361 N N . ASN A 1 173 ? -23.863 8.873 30.718 1.00 91.12 173 ASN A N 1
ATOM 1362 C CA . ASN A 1 173 ? -25.053 8.912 31.559 1.00 91.12 173 ASN A CA 1
ATOM 1363 C C . ASN A 1 173 ? -26.261 8.573 30.691 1.00 91.12 173 ASN A C 1
ATOM 1365 O O . ASN A 1 173 ? -26.626 9.347 29.803 1.00 91.12 173 ASN A O 1
ATOM 1369 N N . ARG A 1 174 ? -26.880 7.413 30.914 1.00 92.44 174 ARG A N 1
ATOM 1370 C CA . ARG A 1 174 ? -28.096 7.008 30.204 1.00 92.44 174 ARG A CA 1
ATOM 1371 C C . ARG A 1 174 ? -29.213 6.679 31.181 1.00 92.44 174 ARG A C 1
ATOM 1373 O O . ARG A 1 174 ? -28.979 6.192 32.285 1.00 92.44 174 ARG A O 1
ATOM 1380 N N . LYS A 1 175 ? -30.446 6.925 30.758 1.00 92.06 175 LYS A N 1
ATOM 1381 C CA . LYS A 1 175 ? -31.651 6.639 31.532 1.00 92.06 175 LYS A CA 1
ATOM 1382 C C . LYS A 1 175 ? -32.613 5.804 30.707 1.00 92.06 175 LYS A C 1
ATOM 1384 O O . LYS A 1 175 ? -32.826 6.061 29.525 1.00 92.06 175 LYS A O 1
ATOM 1389 N N . CYS A 1 176 ? -33.184 4.776 31.316 1.00 92.56 176 CYS A N 1
ATOM 1390 C CA . CYS A 1 176 ? -34.214 3.972 30.681 1.00 92.56 176 CYS A CA 1
ATOM 1391 C C . CYS A 1 176 ? -35.488 4.793 30.456 1.00 92.56 176 CYS A C 1
ATOM 1393 O O . CYS A 1 176 ? -36.009 5.390 31.398 1.00 92.56 176 CYS A O 1
ATOM 1395 N N . VAL A 1 177 ? -36.020 4.767 29.231 1.00 90.00 177 VAL A N 1
ATOM 1396 C CA . VAL A 1 177 ? -37.242 5.506 28.870 1.00 90.00 177 VAL A CA 1
ATOM 1397 C C . VAL A 1 177 ? -38.484 4.921 29.560 1.00 90.00 177 VAL A C 1
ATOM 1399 O O . VAL A 1 177 ? -39.415 5.657 29.862 1.00 90.00 177 VAL A O 1
ATOM 1402 N N . LYS A 1 178 ? -38.489 3.613 29.861 1.00 90.94 178 LYS A N 1
ATOM 1403 C CA . LYS A 1 178 ? -39.640 2.915 30.459 1.00 90.94 178 LYS A CA 1
ATOM 1404 C C . LYS A 1 178 ? -39.618 2.894 31.989 1.00 90.94 178 LYS A C 1
ATOM 1406 O O . LYS A 1 178 ? -40.596 3.274 32.616 1.00 90.94 178 LYS A O 1
ATOM 1411 N N . CYS A 1 179 ? -38.527 2.422 32.598 1.00 90.69 179 CYS A N 1
ATOM 1412 C CA . CYS A 1 179 ? -38.449 2.236 34.055 1.00 90.69 179 CYS A CA 1
ATOM 1413 C C . CYS A 1 179 ? -37.630 3.307 34.791 1.00 90.69 179 CYS A C 1
ATOM 1415 O O . CYS A 1 179 ? -37.514 3.248 36.009 1.00 90.69 179 CYS A O 1
ATOM 1417 N N . GLY A 1 180 ? -37.019 4.258 34.076 1.00 87.00 180 GLY A N 1
ATOM 1418 C CA . GLY A 1 180 ? -36.237 5.339 34.683 1.00 87.00 180 GLY A CA 1
ATOM 1419 C C . GLY A 1 180 ? -34.880 4.936 35.274 1.00 87.00 180 GLY A C 1
ATOM 1420 O O . GLY A 1 180 ? -34.182 5.809 35.786 1.00 87.00 180 GLY A O 1
ATOM 1421 N N . GLU A 1 181 ? -34.485 3.661 35.184 1.00 90.06 181 GLU A N 1
ATOM 1422 C CA . GLU A 1 181 ? -33.194 3.156 35.672 1.00 90.06 181 GLU A CA 1
ATOM 1423 C C . GLU A 1 181 ? -32.014 3.888 35.015 1.00 90.06 181 GLU A C 1
ATOM 1425 O O . GLU A 1 181 ? -31.972 4.029 33.787 1.00 90.06 181 GLU A O 1
ATOM 1430 N N . LYS A 1 182 ? -31.040 4.315 35.824 1.00 89.00 182 LYS A N 1
ATOM 1431 C CA . LYS A 1 182 ? -29.801 4.940 35.347 1.00 89.00 182 LYS A CA 1
ATOM 1432 C C . LYS A 1 182 ? -28.772 3.868 35.006 1.00 89.00 182 LYS A C 1
ATOM 1434 O O . LYS A 1 182 ? -28.536 2.946 35.776 1.00 89.00 182 LYS A O 1
ATOM 1439 N N . THR A 1 183 ? -28.149 3.974 33.843 1.00 91.12 183 THR A N 1
ATOM 1440 C CA . THR A 1 183 ? -27.132 3.027 33.377 1.00 91.12 183 THR A CA 1
ATOM 1441 C C . THR A 1 183 ? -26.207 3.697 32.362 1.00 91.12 183 THR A C 1
ATOM 1443 O O . THR A 1 183 ? -26.496 4.781 31.874 1.00 91.12 183 THR A O 1
ATOM 1446 N N . PHE A 1 184 ? -25.107 3.046 32.001 1.00 90.81 184 PHE A N 1
ATOM 1447 C CA . PHE A 1 184 ? -24.304 3.411 30.831 1.00 90.81 184 PHE A CA 1
ATOM 1448 C C . PHE A 1 184 ? -24.637 2.551 29.599 1.00 90.81 184 PHE A C 1
ATOM 1450 O O . PHE A 1 184 ? -24.197 2.858 28.490 1.00 90.81 184 PHE A O 1
ATOM 1457 N N . ARG A 1 185 ? -25.406 1.463 29.770 1.00 90.19 185 ARG A N 1
ATOM 1458 C CA . ARG A 1 185 ? -25.750 0.521 28.695 1.00 90.19 185 ARG A CA 1
ATOM 1459 C C . ARG A 1 185 ? -26.808 1.114 27.754 1.00 90.19 185 ARG A C 1
ATOM 1461 O O . ARG A 1 185 ? -27.698 1.853 28.176 1.00 90.19 185 ARG A O 1
ATOM 1468 N N . VAL A 1 186 ? -26.740 0.749 26.471 1.00 89.75 186 VAL A N 1
ATOM 1469 C CA . VAL A 1 186 ? -27.704 1.181 25.434 1.00 89.75 186 VAL A CA 1
ATOM 1470 C C . VAL A 1 186 ? -29.102 0.594 25.668 1.00 89.75 186 VAL A C 1
ATOM 1472 O O . VAL A 1 186 ? -30.102 1.259 25.410 1.00 89.75 186 VAL A O 1
ATOM 1475 N N . PHE A 1 187 ? -29.166 -0.617 26.222 1.00 90.12 187 PHE A N 1
ATOM 1476 C CA . PHE A 1 187 ? -30.402 -1.275 26.636 1.00 90.12 187 PHE A CA 1
ATOM 1477 C C . PHE A 1 187 ? -30.435 -1.432 28.152 1.00 90.12 187 PHE A C 1
ATOM 1479 O O . PHE A 1 187 ? -29.414 -1.718 28.785 1.00 90.12 187 PHE A O 1
ATOM 1486 N N . CYS A 1 188 ? -31.613 -1.229 28.738 1.00 90.06 188 CYS A N 1
ATOM 1487 C CA . CYS A 1 188 ? -31.796 -1.327 30.178 1.00 90.06 188 CYS A CA 1
ATOM 1488 C C . CYS A 1 188 ? -31.607 -2.781 30.650 1.00 90.06 188 CYS A C 1
ATOM 1490 O O . CYS A 1 188 ? -32.315 -3.659 30.159 1.00 90.06 188 CYS A O 1
ATOM 1492 N N . PRO A 1 189 ? -30.742 -3.052 31.646 1.00 86.06 189 PRO A N 1
ATOM 1493 C CA . PRO A 1 189 ? -30.533 -4.412 32.145 1.00 86.06 189 PRO A CA 1
ATOM 1494 C C . PRO A 1 189 ? -31.762 -4.997 32.862 1.00 86.06 189 PRO A C 1
ATOM 1496 O O . PRO A 1 189 ? -31.895 -6.211 32.923 1.00 86.06 189 PRO A O 1
ATOM 1499 N N . LYS A 1 190 ? -32.673 -4.158 33.385 1.00 88.62 190 LYS A N 1
ATOM 1500 C CA . LYS A 1 190 ? -33.879 -4.614 34.101 1.00 88.62 190 LYS A CA 1
ATOM 1501 C C . LYS A 1 190 ? -35.053 -4.966 33.186 1.00 88.62 190 LYS A C 1
ATOM 1503 O O . LYS A 1 190 ? -35.787 -5.897 33.481 1.00 88.62 190 LYS A O 1
ATOM 1508 N N . CYS A 1 191 ? -35.280 -4.188 32.127 1.00 88.88 191 CYS A N 1
ATOM 1509 C CA . CYS A 1 191 ? -36.494 -4.310 31.304 1.00 88.88 191 CYS A CA 1
ATOM 1510 C C . CYS A 1 191 ? -36.243 -4.393 29.792 1.00 88.88 191 CYS A C 1
ATOM 1512 O O . CYS A 1 191 ? -37.201 -4.466 29.029 1.00 88.88 191 CYS A O 1
ATOM 1514 N N . GLY A 1 192 ? -34.986 -4.338 29.343 1.00 87.06 192 GLY A N 1
ATOM 1515 C CA . GLY A 1 192 ? -34.606 -4.497 27.937 1.00 87.06 192 GLY A CA 1
ATOM 1516 C C . GLY A 1 192 ? -34.922 -3.316 27.012 1.00 87.06 192 GLY A C 1
ATOM 1517 O O . GLY A 1 192 ? -34.431 -3.296 25.889 1.00 87.06 192 GLY A O 1
ATOM 1518 N N . SER A 1 193 ? -35.686 -2.307 27.445 1.00 91.00 193 SER A N 1
ATOM 1519 C CA . SER A 1 193 ? -36.011 -1.151 26.594 1.00 91.00 193 SER A CA 1
ATOM 1520 C C . SER A 1 193 ? -34.792 -0.247 26.336 1.00 91.00 193 SER A C 1
ATOM 1522 O O . SER A 1 193 ? -33.881 -0.195 27.175 1.00 91.00 193 SER A O 1
ATOM 1524 N N . PRO A 1 194 ? -34.768 0.502 25.214 1.00 91.94 194 PRO A N 1
ATOM 1525 C CA . PRO A 1 194 ? -33.685 1.433 24.910 1.00 91.94 194 PRO A CA 1
ATOM 1526 C C . PRO A 1 194 ? -33.571 2.539 25.965 1.00 91.94 194 PRO A C 1
ATOM 1528 O O . PRO A 1 194 ? -34.553 2.960 26.586 1.00 91.94 194 PRO A O 1
ATOM 1531 N N . THR A 1 195 ? -32.346 3.009 26.176 1.00 91.75 195 THR A N 1
ATOM 1532 C CA . THR A 1 195 ? -32.026 4.110 27.091 1.00 91.75 195 THR A CA 1
ATOM 1533 C C . THR A 1 195 ? -31.702 5.380 26.302 1.00 91.75 195 THR A C 1
ATOM 1535 O O . THR A 1 195 ? -31.198 5.297 25.182 1.00 91.75 195 THR A O 1
ATOM 1538 N N . SER A 1 196 ? -31.965 6.561 26.860 1.00 91.31 196 SER A N 1
ATOM 1539 C CA . SER A 1 196 ? -31.606 7.865 26.281 1.00 91.31 196 SER A CA 1
ATOM 1540 C C . SER A 1 196 ? -30.437 8.494 27.041 1.00 91.31 196 SER A C 1
ATOM 1542 O O . SER A 1 196 ? -30.231 8.201 28.217 1.00 91.31 196 SER A O 1
ATOM 1544 N N . ILE A 1 197 ? -29.634 9.325 26.370 1.00 91.44 197 ILE A N 1
ATOM 1545 C CA . ILE A 1 197 ? -28.511 10.031 27.006 1.00 91.44 197 ILE A CA 1
ATOM 1546 C C . ILE A 1 197 ? -29.065 11.173 27.863 1.00 91.44 197 ILE A C 1
ATOM 1548 O O . ILE A 1 197 ? -29.815 12.010 27.366 1.00 91.44 197 ILE A O 1
ATOM 1552 N N . GLU A 1 198 ? -28.668 11.221 29.132 1.00 90.12 198 GLU A N 1
ATOM 1553 C CA . GLU A 1 198 ? -29.048 12.267 30.081 1.00 90.12 198 GLU A CA 1
ATOM 1554 C C . GLU A 1 198 ? -27.893 13.269 30.230 1.00 90.12 198 GLU A C 1
ATOM 1556 O O . GLU A 1 198 ? -26.751 12.905 30.518 1.00 90.12 198 GLU A O 1
ATOM 1561 N N . ARG A 1 199 ? -28.186 14.555 30.021 1.00 90.00 199 ARG A N 1
ATOM 1562 C CA . ARG A 1 199 ? -27.235 15.649 30.242 1.00 90.00 199 ARG A CA 1
ATOM 1563 C C . ARG A 1 199 ? -27.330 16.125 31.681 1.00 90.00 199 ARG A C 1
ATOM 1565 O O . ARG A 1 199 ? -28.419 16.384 32.181 1.00 90.00 199 ARG A O 1
ATOM 1572 N N . VAL A 1 200 ? -26.185 16.281 32.331 1.00 88.50 200 VAL A N 1
ATOM 1573 C CA . VAL A 1 200 ? -26.087 16.641 33.746 1.00 88.50 200 VAL A CA 1
ATOM 1574 C C . VAL A 1 200 ? -25.205 17.876 33.905 1.00 88.50 200 VAL A C 1
ATOM 1576 O O . VAL A 1 200 ? -24.152 17.992 33.282 1.00 88.50 200 VAL A O 1
ATOM 1579 N N . CYS A 1 201 ? -25.614 18.832 34.738 1.00 86.62 201 CYS A N 1
ATOM 1580 C CA . CYS A 1 201 ? -24.792 20.002 35.041 1.00 86.62 201 CYS A CA 1
ATOM 1581 C C . CYS A 1 201 ? -23.518 19.599 35.801 1.00 86.62 201 CYS A C 1
ATOM 1583 O O . CYS A 1 201 ? -23.598 19.014 36.879 1.00 86.62 201 CYS A O 1
ATOM 1585 N N . SER A 1 202 ? -22.352 20.023 35.307 1.00 86.06 202 SER A N 1
ATOM 1586 C CA . SER A 1 202 ? -21.044 19.762 35.937 1.00 86.06 202 SER A CA 1
ATOM 1587 C C . SER A 1 202 ? -20.919 20.277 37.380 1.00 86.06 202 SER A C 1
ATOM 1589 O O . SER A 1 202 ? -20.190 19.693 38.174 1.00 86.06 202 SER A O 1
ATOM 1591 N N . ARG A 1 203 ? -21.645 21.350 37.738 1.00 86.19 203 ARG A N 1
ATOM 1592 C CA . ARG A 1 203 ? -21.632 21.944 39.090 1.00 86.19 203 ARG A CA 1
ATOM 1593 C C . ARG A 1 203 ? -22.717 21.404 40.029 1.00 86.19 203 ARG A C 1
ATOM 1595 O O . ARG A 1 203 ? -22.395 20.860 41.074 1.00 86.19 203 ARG A O 1
ATOM 1602 N N . CYS A 1 204 ? -23.999 21.573 39.687 1.00 85.69 204 CYS A N 1
ATOM 1603 C CA . CYS A 1 204 ? -25.114 21.206 40.574 1.00 85.69 204 CYS A CA 1
ATOM 1604 C C . CYS A 1 204 ? -25.649 19.780 40.376 1.00 85.69 204 CYS A C 1
ATOM 1606 O O . CYS A 1 204 ? -26.604 19.405 41.050 1.00 85.69 204 CYS A O 1
ATOM 1608 N N . ARG A 1 205 ? -25.082 19.006 39.437 1.00 83.31 205 ARG A N 1
ATOM 1609 C CA . ARG A 1 205 ? -25.451 17.611 39.130 1.00 83.31 205 ARG A CA 1
ATOM 1610 C C . ARG A 1 205 ? -26.931 17.375 38.786 1.00 83.31 205 ARG A C 1
ATOM 1612 O O . ARG A 1 205 ? -27.383 16.234 38.748 1.00 83.31 205 ARG A O 1
ATOM 1619 N N . ARG A 1 206 ? -27.692 18.433 38.487 1.00 83.25 206 ARG A N 1
ATOM 1620 C CA . ARG A 1 206 ? -29.081 18.318 38.024 1.00 83.25 206 ARG A CA 1
ATOM 1621 C C . ARG A 1 206 ? -29.125 17.894 36.553 1.00 83.25 206 ARG A C 1
ATOM 1623 O O . ARG A 1 206 ? -28.269 18.358 35.791 1.00 83.25 206 ARG A O 1
ATOM 1630 N N . PRO A 1 207 ? -30.098 17.060 36.151 1.00 82.94 207 PRO A N 1
ATOM 1631 C CA . PRO A 1 207 ? -30.354 16.793 34.746 1.00 82.94 207 PRO A CA 1
ATOM 1632 C C . PRO A 1 207 ? -30.886 18.067 34.080 1.00 82.94 207 PRO A C 1
ATOM 1634 O O . PRO A 1 207 ? -31.747 18.750 34.634 1.00 82.94 207 PRO A O 1
ATOM 1637 N N . VAL A 1 208 ? -30.325 18.427 32.930 1.00 85.06 208 VAL A N 1
ATOM 1638 C CA . VAL A 1 208 ? -30.678 19.642 32.185 1.00 85.06 208 VAL A CA 1
ATOM 1639 C C . VAL A 1 208 ? -30.618 19.330 30.695 1.00 85.06 208 VAL A C 1
ATOM 1641 O O . VAL A 1 208 ? -29.631 18.768 30.238 1.00 85.06 208 VAL A O 1
ATOM 1644 N N . GLU A 1 209 ? -31.626 19.733 29.925 1.00 80.31 209 GLU A N 1
ATOM 1645 C CA . GLU A 1 209 ? -31.678 19.463 28.479 1.00 80.31 209 GLU A CA 1
ATOM 1646 C C . GLU A 1 209 ? -30.768 20.392 27.651 1.00 80.31 209 GLU A C 1
ATOM 1648 O O . GLU A 1 209 ? -30.266 20.006 26.595 1.00 80.31 209 GLU A O 1
ATOM 1653 N N . THR A 1 210 ? -30.489 21.598 28.151 1.00 82.88 210 THR A N 1
ATOM 1654 C CA . THR A 1 210 ? -29.656 22.613 27.493 1.00 82.88 210 THR A CA 1
ATOM 1655 C C . THR A 1 210 ? -28.150 22.375 27.680 1.00 82.88 210 THR A C 1
ATOM 1657 O O . THR A 1 210 ? -27.692 21.719 28.618 1.00 82.88 210 THR A O 1
ATOM 1660 N N . GLU A 1 211 ? -27.327 22.945 26.792 1.00 83.38 211 GLU A N 1
ATOM 1661 C CA . GLU A 1 211 ? -25.857 22.829 26.869 1.00 83.38 211 GLU A CA 1
ATOM 1662 C C . GLU A 1 211 ? -25.246 23.556 28.072 1.00 83.38 211 GLU A C 1
ATOM 1664 O O . GLU A 1 211 ? -24.171 23.195 28.556 1.00 83.38 211 GLU A O 1
ATOM 1669 N N . ARG A 1 212 ? -25.941 24.580 28.570 1.00 87.06 212 ARG A N 1
ATOM 1670 C CA . ARG A 1 212 ? -25.592 25.291 29.797 1.00 87.06 212 ARG A CA 1
ATOM 1671 C C . ARG A 1 212 ? -26.720 25.180 30.797 1.00 87.06 212 ARG A C 1
ATOM 1673 O O . ARG A 1 212 ? -27.889 25.293 30.438 1.00 87.06 212 ARG A O 1
ATOM 1680 N N . CYS A 1 213 ? -26.360 24.980 32.057 1.00 86.12 213 CYS A N 1
ATOM 1681 C CA . CYS A 1 213 ? -27.328 24.949 33.139 1.00 86.12 213 CYS A CA 1
ATOM 1682 C C . CYS A 1 213 ? -27.977 26.335 33.310 1.00 86.12 213 CYS A C 1
ATOM 1684 O O . CYS A 1 213 ? -27.236 27.293 33.534 1.00 86.12 213 CYS A O 1
ATOM 1686 N N . PRO A 1 214 ? -29.317 26.459 33.294 1.00 86.56 214 PRO A N 1
ATOM 1687 C CA . PRO A 1 214 ? -29.993 27.748 33.471 1.00 86.56 214 PRO A CA 1
ATOM 1688 C C . PRO A 1 214 ? -29.752 28.360 34.859 1.00 86.56 214 PRO A C 1
ATOM 1690 O O . PRO A 1 214 ? -29.808 29.572 35.015 1.00 86.56 214 PRO A O 1
ATOM 1693 N N . VAL A 1 215 ? -29.432 27.532 35.862 1.00 87.25 215 VAL A N 1
ATOM 1694 C CA . VAL A 1 215 ? -29.176 27.980 37.241 1.00 87.25 215 VAL A CA 1
ATOM 1695 C C . VAL A 1 215 ? -27.700 28.311 37.474 1.00 87.25 215 VAL A C 1
ATOM 1697 O O . VAL A 1 215 ? -27.374 29.293 38.127 1.00 87.25 215 VAL A O 1
ATOM 1700 N N . CYS A 1 216 ? -26.780 27.480 36.974 1.00 84.94 216 CYS A N 1
ATOM 1701 C CA . CYS A 1 216 ? -25.351 27.610 37.284 1.00 84.94 216 CYS A CA 1
ATOM 1702 C C . CYS A 1 216 ? -24.521 28.259 36.170 1.00 84.94 216 CYS A C 1
ATOM 1704 O O . CYS A 1 216 ? -23.332 28.490 36.385 1.00 84.94 216 CYS A O 1
ATOM 1706 N N . ASN A 1 217 ? -25.095 28.448 34.976 1.00 84.88 217 ASN A N 1
ATOM 1707 C CA . ASN A 1 217 ? -24.413 28.833 33.731 1.00 84.88 217 ASN A CA 1
ATOM 1708 C C . ASN A 1 217 ? -23.167 27.976 33.397 1.00 84.88 217 ASN A C 1
ATOM 1710 O O . ASN A 1 217 ? -22.308 28.364 32.607 1.00 84.88 217 ASN A O 1
ATOM 1714 N N . ALA A 1 218 ? -23.058 26.797 34.013 1.00 86.50 218 ALA A N 1
ATOM 1715 C CA . ALA A 1 218 ? -21.969 25.852 33.822 1.00 86.50 218 ALA A CA 1
ATOM 1716 C C . ALA A 1 218 ? -22.282 24.908 32.648 1.00 86.50 218 ALA A C 1
ATOM 1718 O O . ALA A 1 218 ? -23.462 24.622 32.404 1.00 86.50 218 ALA A O 1
ATOM 1719 N N . PRO A 1 219 ? -21.260 24.393 31.940 1.00 85.94 219 PRO A N 1
ATOM 1720 C CA . PRO A 1 219 ? -21.463 23.433 30.860 1.00 85.94 219 PRO A CA 1
ATOM 1721 C C . PRO A 1 219 ? -22.071 22.123 31.382 1.00 85.94 219 PRO A C 1
ATOM 1723 O O . PRO A 1 219 ? -21.716 21.646 32.470 1.00 85.94 219 PRO A O 1
ATOM 1726 N N . THR A 1 220 ? -22.988 21.540 30.610 1.00 87.56 220 THR A N 1
ATOM 1727 C CA . THR A 1 220 ? -23.554 20.211 30.879 1.00 87.56 220 THR A CA 1
ATOM 1728 C C . THR A 1 220 ? -22.705 19.110 30.248 1.00 87.56 220 THR A C 1
ATOM 1730 O O . THR A 1 220 ? -22.154 19.270 29.159 1.00 87.56 220 THR A O 1
ATOM 1733 N N . LEU A 1 221 ? -22.591 17.981 30.947 1.00 88.56 221 LEU A N 1
ATOM 1734 C CA . LEU A 1 221 ? -21.855 16.793 30.524 1.00 88.56 221 LEU A CA 1
ATOM 1735 C C . LEU A 1 221 ? -22.835 15.648 30.259 1.00 88.56 221 LEU A C 1
ATOM 1737 O O . LEU A 1 221 ? -23.833 15.496 30.960 1.00 88.56 221 LEU A O 1
ATOM 1741 N N . THR A 1 222 ? -22.543 14.833 29.250 1.00 90.19 222 THR A N 1
ATOM 1742 C CA . THR A 1 222 ? -23.302 13.615 28.903 1.00 90.19 222 THR A CA 1
ATOM 1743 C C . THR A 1 222 ? -22.712 12.350 29.527 1.00 90.19 222 THR A C 1
ATOM 1745 O O . THR A 1 222 ? -23.175 11.245 29.255 1.00 90.19 222 THR A O 1
ATOM 1748 N N . TYR A 1 223 ? -21.680 12.500 30.352 1.00 91.81 223 TYR A N 1
ATOM 1749 C CA . TYR A 1 223 ? -20.936 11.422 30.987 1.00 91.81 223 TYR A CA 1
ATOM 1750 C C . TYR A 1 223 ? -20.527 11.824 32.403 1.00 91.81 223 TYR A C 1
ATOM 1752 O O . TYR A 1 223 ? -20.503 13.013 32.734 1.00 91.81 223 TYR A O 1
ATOM 1760 N N . ASP A 1 224 ? -20.204 10.835 33.227 1.00 89.56 224 ASP A N 1
ATOM 1761 C CA . ASP A 1 224 ? -19.717 11.029 34.592 1.00 89.56 224 ASP A CA 1
ATOM 1762 C C . ASP A 1 224 ? -18.749 9.910 34.987 1.00 89.56 224 ASP A C 1
ATOM 1764 O O . ASP A 1 224 ? -18.680 8.880 34.312 1.00 89.56 224 ASP A O 1
ATOM 1768 N N . GLU A 1 225 ? -18.009 10.103 36.076 1.00 90.50 225 GLU A N 1
ATOM 1769 C CA . GLU A 1 225 ? -17.269 9.014 36.716 1.00 90.50 225 GLU A CA 1
ATOM 1770 C C . GLU A 1 225 ? -18.246 8.113 37.477 1.00 90.50 225 GLU A C 1
ATOM 1772 O O . GLU A 1 225 ? -18.956 8.558 38.378 1.00 90.50 225 GLU A O 1
ATOM 1777 N N . GLN A 1 226 ? -18.291 6.836 37.099 1.00 90.38 226 GLN A N 1
ATOM 1778 C CA . GLN A 1 226 ? -19.237 5.861 37.639 1.00 90.38 226 GLN A CA 1
ATOM 1779 C C . GLN A 1 226 ? -18.477 4.653 38.203 1.00 90.38 226 GLN A C 1
ATOM 1781 O O . GLN A 1 226 ? -17.521 4.199 37.562 1.00 90.38 226 GLN A O 1
ATOM 1786 N N . PRO A 1 227 ? -18.885 4.098 39.360 1.00 91.94 227 PRO A N 1
ATOM 1787 C CA . PRO A 1 227 ? -18.407 2.797 39.807 1.00 91.94 227 PRO A CA 1
ATOM 1788 C C . PRO A 1 227 ? -19.032 1.691 38.946 1.00 91.94 227 PRO A C 1
ATOM 1790 O O . PRO A 1 227 ? -20.247 1.642 38.754 1.00 91.94 227 PRO A O 1
ATOM 1793 N N . VAL A 1 228 ? -18.199 0.791 38.436 1.00 91.12 228 VAL A N 1
ATOM 1794 C CA . VAL A 1 228 ? -18.602 -0.322 37.575 1.00 91.12 228 VAL A CA 1
ATOM 1795 C C . VAL A 1 228 ? -18.054 -1.623 38.143 1.00 91.12 228 VAL A C 1
ATOM 1797 O O . VAL A 1 228 ? -16.838 -1.780 38.246 1.00 91.12 228 VAL A O 1
ATOM 1800 N N . ASP A 1 229 ? -18.940 -2.567 38.471 1.00 92.38 229 ASP A N 1
ATOM 1801 C CA . ASP A 1 229 ? -18.561 -3.945 38.804 1.00 92.38 229 ASP A CA 1
ATOM 1802 C C . ASP A 1 229 ? -18.086 -4.671 37.541 1.00 92.38 229 ASP A C 1
ATOM 1804 O O . ASP A 1 229 ? -18.863 -5.265 36.795 1.00 92.38 229 ASP A O 1
ATOM 1808 N N . LEU A 1 230 ? -16.788 -4.581 37.266 1.00 91.31 230 LEU A N 1
ATOM 1809 C CA . LEU A 1 230 ? -16.216 -5.170 36.066 1.00 91.31 230 LEU A CA 1
ATOM 1810 C C . LEU A 1 230 ? -16.136 -6.699 36.167 1.00 91.31 230 LEU A C 1
ATOM 1812 O O . LEU A 1 230 ? -16.168 -7.375 35.138 1.00 91.31 230 LEU A O 1
ATOM 1816 N N . GLU A 1 231 ? -16.042 -7.253 37.377 1.00 91.25 231 GLU A N 1
ATOM 1817 C CA . GLU A 1 231 ? -16.003 -8.699 37.589 1.00 91.25 231 GLU A CA 1
ATOM 1818 C C . GLU A 1 231 ? -17.335 -9.353 37.218 1.00 91.25 231 GLU A C 1
ATOM 1820 O O . GLU A 1 231 ? -17.345 -10.311 36.438 1.00 91.25 231 GLU A O 1
ATOM 1825 N N . GLY A 1 232 ? -18.448 -8.811 37.720 1.00 91.75 232 GLY A N 1
ATOM 1826 C CA . GLY A 1 232 ? -19.791 -9.275 37.378 1.00 91.75 232 GLY A CA 1
ATOM 1827 C C . GLY A 1 232 ? -20.059 -9.180 35.876 1.00 91.75 232 GLY A C 1
ATOM 1828 O O . GLY A 1 232 ? -20.418 -10.175 35.243 1.00 91.75 232 GLY A O 1
ATOM 1829 N N . LEU A 1 233 ? -19.765 -8.020 35.276 1.00 91.94 233 LEU A N 1
ATOM 1830 C CA . LEU A 1 233 ? -19.930 -7.796 33.836 1.00 91.94 233 LEU A CA 1
ATOM 1831 C C . LEU A 1 233 ? -19.130 -8.781 32.978 1.00 91.94 233 LEU A C 1
ATOM 1833 O O . LEU A 1 233 ? -19.630 -9.285 31.972 1.00 91.94 233 LEU A O 1
ATOM 1837 N N . LEU A 1 234 ? -17.878 -9.047 33.355 1.00 93.06 234 LEU A N 1
ATOM 1838 C CA . LEU A 1 234 ? -17.024 -9.964 32.612 1.00 93.06 234 LEU A CA 1
ATOM 1839 C C . LEU A 1 234 ? -17.537 -11.404 32.723 1.00 93.06 234 LEU A C 1
ATOM 1841 O O . LEU A 1 234 ? -17.551 -12.111 31.719 1.00 93.06 234 LEU A O 1
ATOM 1845 N N . LYS A 1 235 ? -17.993 -11.837 33.906 1.00 92.69 235 LYS A N 1
ATOM 1846 C CA . LYS A 1 235 ? -18.580 -13.175 34.101 1.00 92.69 235 LYS A CA 1
ATOM 1847 C C . LYS A 1 235 ? -19.858 -13.360 33.280 1.00 92.69 235 LYS A C 1
ATOM 1849 O O . LYS A 1 235 ? -19.998 -14.391 32.624 1.00 92.69 235 LYS A O 1
ATOM 1854 N N . GLU A 1 236 ? -20.749 -12.367 33.274 1.00 92.25 236 GLU A N 1
ATOM 1855 C CA . GLU A 1 236 ? -21.958 -12.359 32.435 1.00 92.25 236 GLU A CA 1
ATOM 1856 C C . GLU A 1 236 ? -21.603 -12.498 30.950 1.00 92.25 236 GLU A C 1
ATOM 1858 O O . GLU A 1 236 ? -22.118 -13.383 30.263 1.00 92.25 236 GLU A O 1
ATOM 1863 N N . ALA A 1 237 ? -20.671 -11.669 30.472 1.00 93.69 237 ALA A N 1
ATOM 1864 C CA . ALA A 1 237 ? -20.244 -11.662 29.079 1.00 93.69 237 ALA A CA 1
ATOM 1865 C C . ALA A 1 237 ? -19.565 -12.984 28.671 1.00 93.69 237 ALA A C 1
ATOM 1867 O O . ALA A 1 237 ? -19.882 -13.537 27.618 1.00 93.69 237 ALA A O 1
ATOM 1868 N N . CYS A 1 238 ? -18.687 -13.542 29.514 1.00 94.19 238 CYS A N 1
ATOM 1869 C CA . CYS A 1 238 ? -18.055 -14.845 29.277 1.00 94.19 238 CYS A CA 1
ATOM 1870 C C . CYS A 1 238 ? -19.085 -15.980 29.222 1.00 94.19 238 CYS A C 1
ATOM 1872 O O . CYS A 1 238 ? -18.971 -16.859 28.370 1.00 94.19 238 CYS A O 1
ATOM 1874 N N . LYS A 1 239 ? -20.103 -15.959 30.097 1.00 93.88 239 LYS A N 1
ATOM 1875 C CA . LYS A 1 239 ? -21.182 -16.959 30.094 1.00 93.88 239 LYS A CA 1
ATOM 1876 C C . LYS A 1 239 ? -22.026 -16.864 28.825 1.00 93.88 239 LYS A C 1
ATOM 1878 O O . LYS A 1 239 ? -22.339 -17.894 28.243 1.00 93.88 239 LYS A O 1
ATOM 1883 N N . LYS A 1 240 ? -22.365 -15.645 28.392 1.00 92.06 240 LYS A N 1
ATOM 1884 C CA . LYS A 1 240 ? -23.151 -15.412 27.174 1.00 92.06 240 LYS A CA 1
ATOM 1885 C C . LYS A 1 240 ? -22.412 -15.872 25.914 1.00 92.06 240 LYS A C 1
ATOM 1887 O O . LYS A 1 240 ? -23.003 -16.506 25.053 1.00 92.06 240 LYS A O 1
ATOM 1892 N N . VAL A 1 241 ? -21.116 -15.576 25.831 1.00 92.81 241 VAL A N 1
ATOM 1893 C CA . VAL A 1 241 ? -20.270 -15.937 24.682 1.00 92.81 241 VAL A CA 1
ATOM 1894 C C . VAL A 1 241 ? -19.807 -17.404 24.729 1.00 92.81 241 VAL A C 1
ATOM 1896 O O . VAL A 1 241 ? -19.422 -17.964 23.706 1.00 92.81 241 VAL A O 1
ATOM 1899 N N . GLY A 1 242 ? -19.806 -18.037 25.905 1.00 91.50 242 GLY A N 1
ATOM 1900 C CA . GLY A 1 242 ? -19.295 -19.399 26.094 1.00 91.50 242 GLY A CA 1
ATOM 1901 C C . GLY A 1 242 ? -17.766 -19.507 26.001 1.00 91.50 242 GLY A C 1
ATOM 1902 O O . GLY A 1 242 ? -17.236 -20.584 25.737 1.00 91.50 242 GLY A O 1
ATOM 1903 N N . TYR A 1 243 ? -17.035 -18.403 26.193 1.00 92.31 243 TYR A N 1
ATOM 1904 C CA . TYR A 1 243 ? -15.573 -18.367 26.098 1.00 92.31 243 TYR A CA 1
ATOM 1905 C C . TYR A 1 243 ? -14.961 -17.445 27.152 1.00 92.31 243 TYR A C 1
ATOM 1907 O O . TYR A 1 243 ? -15.379 -16.297 27.307 1.00 92.31 243 TYR A O 1
ATOM 1915 N N . THR A 1 244 ? -13.911 -17.927 27.821 1.00 92.00 244 THR A N 1
ATOM 1916 C CA . THR A 1 244 ? -13.158 -17.160 28.820 1.00 92.00 244 THR A CA 1
ATOM 1917 C C . THR A 1 244 ? -11.771 -16.810 28.270 1.00 92.00 244 THR A C 1
ATOM 1919 O O . THR A 1 244 ? -10.916 -17.693 28.149 1.00 92.00 244 THR A O 1
ATOM 1922 N N . PRO A 1 245 ? -11.507 -15.538 27.927 1.00 90.19 245 PRO A N 1
ATOM 1923 C CA . PRO A 1 245 ? -10.232 -15.122 27.356 1.00 90.19 245 PRO A CA 1
ATOM 1924 C C . PRO A 1 245 ? -9.126 -15.057 28.417 1.00 90.19 245 PRO A C 1
ATOM 1926 O O . PRO A 1 245 ? -9.385 -14.810 29.591 1.00 90.19 245 PRO A O 1
ATOM 1929 N N . LYS A 1 246 ? -7.864 -15.202 27.986 1.00 90.94 246 LYS A N 1
ATOM 1930 C CA . LYS A 1 246 ? -6.681 -14.977 28.845 1.00 90.94 246 LYS A CA 1
ATOM 1931 C C . LYS A 1 246 ? -6.266 -13.507 28.942 1.00 90.94 246 LYS A C 1
ATOM 1933 O O . LYS A 1 246 ? -5.639 -13.120 29.921 1.00 90.94 246 LYS A O 1
ATOM 1938 N N . LEU A 1 247 ? -6.560 -12.711 27.911 1.00 92.69 247 LEU A N 1
ATOM 1939 C CA . LEU A 1 247 ? -6.164 -11.304 27.807 1.00 92.69 247 LEU A CA 1
ATOM 1940 C C . LEU A 1 247 ? -7.181 -10.526 26.966 1.00 92.69 247 LEU A C 1
ATOM 1942 O O . LEU A 1 247 ? -7.388 -10.852 25.796 1.00 92.69 247 LEU A O 1
ATOM 1946 N N . VAL A 1 248 ? -7.748 -9.448 27.512 1.00 94.56 248 VAL A N 1
ATOM 1947 C CA . VAL A 1 248 ? -8.628 -8.537 26.758 1.00 94.56 248 VAL A CA 1
ATOM 1948 C C . VAL A 1 248 ? -8.137 -7.111 26.938 1.00 94.56 248 VAL A C 1
ATOM 1950 O O . VAL A 1 248 ? -8.145 -6.576 28.038 1.00 94.56 248 VAL A O 1
ATOM 1953 N N . LYS A 1 249 ? -7.693 -6.476 25.851 1.00 94.69 249 LYS A N 1
ATOM 1954 C CA . LYS A 1 249 ? -7.139 -5.120 25.905 1.00 94.69 249 LYS A CA 1
ATOM 1955 C C . LYS A 1 249 ? -8.237 -4.088 25.679 1.00 94.69 249 LYS A C 1
ATOM 1957 O O . LYS A 1 249 ? -8.795 -4.025 24.582 1.00 94.69 249 LYS A O 1
ATOM 1962 N N . GLY A 1 250 ? -8.501 -3.280 26.699 1.00 94.12 250 GLY A N 1
ATOM 1963 C CA . GLY A 1 250 ? -9.383 -2.119 26.630 1.00 94.12 250 GLY A CA 1
ATOM 1964 C C . GLY A 1 250 ? -8.651 -0.838 26.224 1.00 94.12 250 GLY A C 1
ATOM 1965 O O . GLY A 1 250 ? -7.498 -0.842 25.769 1.00 94.12 250 GLY A O 1
ATOM 1966 N N . VAL A 1 251 ? -9.314 0.294 26.445 1.00 93.38 251 VAL A N 1
ATOM 1967 C CA . VAL A 1 251 ? -8.737 1.634 26.283 1.00 93.38 251 VAL A CA 1
ATOM 1968 C C . VAL A 1 251 ? -8.487 2.282 27.641 1.00 93.38 251 VAL A C 1
ATOM 1970 O O . VAL A 1 251 ? -9.086 1.922 28.647 1.00 93.38 251 VAL A O 1
ATOM 1973 N N . LYS A 1 252 ? -7.571 3.254 27.697 1.00 89.94 252 LYS A N 1
ATOM 1974 C CA . LYS A 1 252 ? -7.303 3.984 28.948 1.00 89.94 252 LYS A CA 1
ATOM 1975 C C . LYS A 1 252 ? -8.503 4.857 29.332 1.00 89.94 252 LYS A C 1
ATOM 1977 O O . LYS A 1 252 ? -8.938 4.841 30.474 1.00 89.94 252 LYS A O 1
ATOM 1982 N N . SER A 1 253 ? -9.019 5.594 28.359 1.00 90.69 253 SER A N 1
ATOM 1983 C CA . SER A 1 253 ? -10.225 6.410 28.443 1.00 90.69 253 SER A CA 1
ATOM 1984 C C . SER A 1 253 ? -10.887 6.426 27.068 1.00 90.69 253 SER A C 1
ATOM 1986 O O . SER A 1 253 ? -10.220 6.197 26.052 1.00 90.69 253 SER A O 1
ATOM 1988 N N . LEU A 1 254 ? -12.193 6.676 27.034 1.00 92.56 254 LEU A N 1
ATOM 1989 C CA . LEU A 1 254 ? -12.914 6.886 25.784 1.00 92.56 254 LEU A CA 1
ATOM 1990 C C . LEU A 1 254 ? -12.665 8.313 25.287 1.00 92.56 254 LEU A C 1
ATOM 1992 O O . LEU A 1 254 ? -12.505 9.233 26.084 1.00 92.56 254 LEU A O 1
ATOM 1996 N N . THR A 1 255 ? -12.593 8.499 23.971 1.00 89.62 255 THR A N 1
ATOM 1997 C CA . THR A 1 255 ? -12.308 9.802 23.336 1.00 89.62 255 THR A CA 1
ATOM 1998 C C . THR A 1 255 ? -13.491 10.359 22.547 1.00 89.62 255 THR A C 1
ATOM 2000 O O . THR A 1 255 ? -13.416 11.476 22.031 1.00 89.62 255 THR A O 1
ATOM 2003 N N . ASN A 1 256 ? -14.581 9.602 22.461 1.00 91.69 256 ASN A N 1
ATOM 2004 C CA . ASN A 1 256 ? -15.832 10.021 21.849 1.00 91.69 256 ASN A CA 1
ATOM 2005 C C . ASN A 1 256 ? -16.586 11.046 22.705 1.00 91.69 256 ASN A C 1
ATOM 2007 O O . ASN A 1 256 ? -16.308 11.217 23.897 1.00 91.69 256 ASN A O 1
ATOM 2011 N N . LYS A 1 257 ? -17.543 11.732 22.068 1.00 89.19 257 LYS A N 1
ATOM 2012 C CA . LYS A 1 257 ? -18.285 12.869 22.637 1.00 89.19 257 LYS A CA 1
ATOM 2013 C C . LYS A 1 257 ? -19.006 12.511 23.937 1.00 89.19 257 LYS A C 1
ATOM 2015 O O . LYS A 1 257 ? -18.923 13.260 24.901 1.00 89.19 257 LYS A O 1
ATOM 2020 N N . ASN A 1 258 ? -19.676 11.362 23.951 1.00 90.06 258 ASN A N 1
ATOM 2021 C CA . ASN A 1 258 ? -20.559 10.956 25.044 1.00 90.06 258 ASN A CA 1
ATOM 2022 C C . ASN A 1 258 ? -19.943 9.926 25.998 1.00 90.06 258 ASN A C 1
ATOM 2024 O O . ASN A 1 258 ? -20.635 9.468 26.896 1.00 90.06 258 ASN A O 1
ATOM 2028 N N . ARG A 1 259 ? -18.675 9.523 25.809 1.00 93.06 259 ARG A N 1
ATOM 2029 C CA . ARG A 1 259 ? -18.061 8.403 26.556 1.00 93.06 259 ARG A CA 1
ATOM 2030 C C . ARG A 1 259 ? -18.887 7.109 26.468 1.00 93.06 259 ARG A C 1
ATOM 2032 O O . ARG A 1 259 ? -18.952 6.327 27.413 1.00 93.06 259 ARG A O 1
ATOM 2039 N N . THR A 1 260 ? -19.508 6.868 25.313 1.00 92.88 260 THR A N 1
ATOM 2040 C CA . THR A 1 260 ? -20.238 5.627 25.019 1.00 92.88 260 THR A CA 1
ATOM 2041 C C . THR A 1 260 ? -19.239 4.486 24.836 1.00 92.88 260 THR A C 1
ATOM 2043 O O . THR A 1 260 ? -18.355 4.579 23.982 1.00 92.88 260 THR A O 1
ATOM 2046 N N . CYS A 1 261 ? -19.354 3.421 25.625 1.00 94.00 261 CYS A N 1
ATOM 2047 C CA . CYS A 1 261 ? -18.499 2.244 25.495 1.00 94.00 261 CYS A CA 1
ATOM 2048 C C . CYS A 1 261 ? -19.096 1.197 24.547 1.00 94.00 261 CYS A C 1
ATOM 2050 O O . CYS A 1 261 ? -20.292 1.187 24.248 1.00 94.00 261 CYS A O 1
ATOM 2052 N N . GLU A 1 262 ? -18.248 0.283 24.098 1.00 95.38 262 GLU A N 1
ATOM 2053 C CA . GLU A 1 262 ? -18.658 -0.943 23.422 1.00 95.38 262 GLU A CA 1
ATOM 2054 C C . GLU A 1 262 ? -19.024 -2.043 24.438 1.00 95.38 262 GLU A C 1
ATOM 2056 O O . GLU A 1 262 ? -18.557 -2.030 25.579 1.00 95.38 262 GLU A O 1
ATOM 2061 N N . ILE A 1 263 ? -19.868 -2.993 24.026 1.00 94.62 263 ILE A N 1
ATOM 2062 C CA . ILE A 1 263 ? -20.238 -4.163 24.836 1.00 94.62 263 ILE A CA 1
ATOM 2063 C C . ILE A 1 263 ? -19.053 -5.132 24.989 1.00 94.62 263 ILE A C 1
ATOM 2065 O O . ILE A 1 263 ? -18.292 -5.352 24.044 1.00 94.62 263 ILE A O 1
ATOM 2069 N N . ILE A 1 264 ? -18.889 -5.723 26.175 1.00 95.06 264 ILE A N 1
ATOM 2070 C CA . ILE A 1 264 ? -17.702 -6.525 26.526 1.00 95.06 264 ILE A CA 1
ATOM 2071 C C . ILE A 1 264 ? -17.621 -7.809 25.694 1.00 95.06 264 ILE A C 1
ATOM 2073 O O . ILE A 1 264 ? -16.526 -8.232 25.323 1.00 95.06 264 ILE A O 1
ATOM 2077 N N . GLU A 1 265 ? -18.767 -8.381 25.332 1.00 95.75 265 GLU A N 1
ATOM 2078 C CA . GLU A 1 265 ? -18.904 -9.583 24.512 1.00 95.75 265 GLU A CA 1
ATOM 2079 C C . GLU A 1 265 ? -18.150 -9.454 23.181 1.00 95.75 265 GLU A C 1
ATOM 2081 O O . GLU A 1 265 ? -17.397 -10.356 22.811 1.00 95.75 265 GLU A O 1
ATOM 2086 N N . LYS A 1 266 ? -18.245 -8.293 22.508 1.00 96.38 266 LYS A N 1
ATOM 2087 C CA . LYS A 1 266 ? -17.477 -8.011 21.279 1.00 96.38 266 LYS A CA 1
ATOM 2088 C C . LYS A 1 266 ? -15.974 -8.077 21.540 1.00 96.38 266 LYS A C 1
ATOM 2090 O O . LYS A 1 266 ? -15.227 -8.652 20.754 1.00 96.38 266 LYS A O 1
ATOM 2095 N N . GLY A 1 267 ? -15.524 -7.534 22.668 1.00 95.62 267 GLY A N 1
ATOM 2096 C CA . GLY A 1 267 ? -14.126 -7.566 23.095 1.00 95.62 267 GLY A CA 1
ATOM 2097 C C . GLY A 1 267 ? -13.590 -8.973 23.348 1.00 95.62 267 GLY A C 1
ATOM 2098 O O . GLY A 1 267 ? -12.462 -9.281 22.956 1.00 95.62 267 GLY A O 1
ATOM 2099 N N . ILE A 1 268 ? -14.401 -9.823 23.982 1.00 96.62 268 ILE A N 1
ATOM 2100 C CA . ILE A 1 268 ? -14.084 -11.233 24.241 1.00 96.62 268 ILE A CA 1
ATOM 2101 C C . ILE A 1 268 ? -13.971 -11.998 22.921 1.00 96.62 268 ILE A C 1
ATOM 2103 O O . ILE A 1 268 ? -12.972 -12.682 22.695 1.00 96.62 268 ILE A O 1
ATOM 2107 N N . LEU A 1 269 ? -14.951 -11.839 22.029 1.00 97.00 269 LEU A N 1
ATOM 2108 C CA . LEU A 1 269 ? -14.965 -12.494 20.723 1.00 97.00 269 LEU A CA 1
ATOM 2109 C C . LEU A 1 269 ? -13.798 -12.037 19.835 1.00 97.00 269 LEU A C 1
ATOM 2111 O O . LEU A 1 269 ? -13.117 -12.867 19.235 1.00 97.00 269 LEU A O 1
ATOM 2115 N N . ARG A 1 270 ? -13.470 -10.738 19.809 1.00 96.81 270 ARG A N 1
ATOM 2116 C CA . ARG A 1 270 ? -12.269 -10.261 19.100 1.00 96.81 270 ARG A CA 1
ATOM 2117 C C . ARG A 1 270 ? -10.989 -10.855 19.684 1.00 96.81 270 ARG A C 1
ATOM 2119 O O . ARG A 1 270 ? -10.086 -11.198 18.926 1.00 96.81 270 ARG A O 1
ATOM 2126 N N . ALA A 1 271 ? -10.905 -11.012 21.007 1.00 95.44 271 ALA A N 1
ATOM 2127 C CA . ALA A 1 271 ? -9.762 -11.660 21.647 1.00 95.44 271 ALA A CA 1
ATOM 2128 C C . ALA A 1 271 ? -9.667 -13.157 21.295 1.00 95.44 271 ALA A C 1
ATOM 2130 O O . ALA A 1 271 ? -8.562 -13.623 21.017 1.00 95.44 271 ALA A O 1
ATOM 2131 N N . LYS A 1 272 ? -10.799 -13.879 21.243 1.00 96.00 272 LYS A N 1
ATOM 2132 C CA . LYS A 1 272 ? -10.894 -15.284 20.796 1.00 96.00 272 LYS A CA 1
ATOM 2133 C C . LYS A 1 272 ? -10.292 -15.464 19.398 1.00 96.00 272 LYS A C 1
ATOM 2135 O O . LYS A 1 272 ? -9.490 -16.368 19.192 1.00 96.00 272 LYS A O 1
ATOM 2140 N N . HIS A 1 273 ? -10.612 -14.554 18.476 1.00 95.56 273 HIS A N 1
ATOM 2141 C CA . HIS A 1 273 ? -10.156 -14.586 17.078 1.00 95.56 273 HIS A CA 1
ATOM 2142 C C . HIS A 1 273 ? -8.829 -13.844 16.817 1.00 95.56 273 HIS A C 1
ATOM 2144 O O . HIS A 1 273 ? -8.345 -13.789 15.687 1.00 95.56 273 HIS A O 1
ATOM 2150 N N . GLY A 1 274 ? -8.201 -13.262 17.846 1.00 94.62 274 GLY A N 1
ATOM 2151 C CA . GLY A 1 274 ? -6.932 -12.531 17.712 1.00 94.62 274 GLY A CA 1
ATOM 2152 C C . GLY A 1 274 ? -7.020 -11.237 16.885 1.00 94.62 274 GLY A C 1
ATOM 2153 O O . GLY A 1 274 ? -6.030 -10.827 16.262 1.00 94.62 274 GLY A O 1
ATOM 2154 N N . LEU A 1 275 ? -8.193 -10.599 16.875 1.00 96.12 275 LEU A N 1
ATOM 2155 C CA . LEU A 1 275 ? -8.506 -9.381 16.129 1.00 96.12 275 LEU A CA 1
ATOM 2156 C C . LEU A 1 275 ? -8.236 -8.119 16.954 1.00 96.12 275 LEU A C 1
ATOM 2158 O O . LEU A 1 275 ? -8.323 -8.113 18.182 1.00 96.12 275 LEU A O 1
ATOM 2162 N N . SER A 1 276 ? -7.953 -7.014 16.264 1.00 94.38 276 SER A N 1
ATOM 2163 C CA . SER A 1 276 ? -7.851 -5.686 16.876 1.00 94.38 276 SER A CA 1
ATOM 2164 C C . SER A 1 276 ? -8.854 -4.720 16.268 1.00 94.38 276 SER A C 1
ATOM 2166 O O . SER A 1 276 ? -8.983 -4.664 15.046 1.00 94.38 276 SER A O 1
ATOM 2168 N N . VAL A 1 277 ? -9.495 -3.927 17.121 1.00 95.19 277 VAL A N 1
ATOM 2169 C CA . VAL A 1 277 ? -10.511 -2.947 16.731 1.00 95.19 277 VAL A CA 1
ATOM 2170 C C . VAL A 1 277 ? -9.890 -1.578 16.436 1.00 95.19 277 VAL A C 1
ATOM 2172 O O . VAL A 1 277 ? -8.912 -1.169 17.079 1.00 95.19 277 VAL A O 1
ATOM 2175 N N . PHE A 1 278 ? -10.453 -0.861 15.462 1.00 93.75 278 PHE A N 1
ATOM 2176 C CA . PHE A 1 278 ? -10.137 0.540 15.193 1.00 93.75 278 PHE A CA 1
ATOM 2177 C C . PHE A 1 278 ? -11.079 1.498 15.948 1.00 93.75 278 PHE A C 1
ATOM 2179 O O . PHE A 1 278 ? -11.897 1.080 16.763 1.00 93.75 278 PHE A O 1
ATOM 2186 N N . LYS A 1 279 ? -10.896 2.815 15.783 1.00 90.94 279 LYS A N 1
ATOM 2187 C CA . LYS A 1 279 ? -11.516 3.839 16.655 1.00 90.94 279 LYS A CA 1
ATOM 2188 C C . LYS A 1 279 ? -13.035 3.893 16.536 1.00 90.94 279 LYS A C 1
ATOM 2190 O O . LYS A 1 279 ? -13.691 4.407 17.427 1.00 90.94 279 LYS A O 1
ATOM 2195 N N . ASP A 1 280 ? -13.556 3.382 15.438 1.00 92.56 280 ASP A N 1
ATOM 2196 C CA . ASP A 1 280 ? -14.955 3.403 15.053 1.00 92.56 280 ASP A CA 1
ATOM 2197 C C . ASP A 1 280 ? -15.663 2.058 15.275 1.00 92.56 280 ASP A C 1
ATOM 2199 O O . ASP A 1 280 ? -16.834 1.939 14.934 1.00 92.56 280 ASP A O 1
ATOM 2203 N N . GLY A 1 281 ? -14.970 1.059 15.837 1.00 94.00 281 GLY A N 1
ATOM 2204 C CA . GLY A 1 281 ? -15.513 -0.280 16.094 1.00 94.00 281 GLY A CA 1
ATOM 2205 C C . GLY A 1 281 ? -15.232 -1.315 14.996 1.00 94.00 281 GLY A C 1
ATOM 2206 O O . GLY A 1 281 ? -15.444 -2.507 15.222 1.00 94.00 281 GLY A O 1
ATOM 2207 N N . THR A 1 282 ? -14.696 -0.894 13.846 1.00 95.88 282 THR A N 1
ATOM 2208 C CA . THR A 1 282 ? -14.435 -1.773 12.690 1.00 95.88 282 THR A CA 1
ATOM 2209 C C . THR A 1 282 ? -13.092 -2.498 12.782 1.00 95.88 282 THR A C 1
ATOM 2211 O O . THR A 1 282 ? -12.164 -2.048 13.470 1.00 95.88 282 THR A O 1
ATOM 2214 N N . VAL A 1 283 ? -12.963 -3.620 12.068 1.00 96.75 283 VAL A N 1
ATOM 2215 C CA . VAL A 1 283 ? -11.699 -4.341 11.891 1.00 96.75 283 VAL A CA 1
ATOM 2216 C C . VAL A 1 283 ? -11.161 -4.105 10.482 1.00 96.75 283 VAL A C 1
ATOM 2218 O O . VAL A 1 283 ? -11.847 -4.330 9.494 1.00 96.75 283 VAL A O 1
ATOM 2221 N N . ARG A 1 284 ? -9.904 -3.657 10.381 1.00 95.88 284 ARG A N 1
ATOM 2222 C CA . ARG A 1 284 ? -9.333 -3.152 9.124 1.00 95.88 284 ARG A CA 1
ATOM 2223 C C . ARG A 1 284 ? -8.025 -3.817 8.737 1.00 95.88 284 ARG A C 1
ATOM 2225 O O . ARG A 1 284 ? -7.194 -4.142 9.595 1.00 95.88 284 ARG A O 1
ATOM 2232 N N . PHE A 1 285 ? -7.798 -3.904 7.434 1.00 97.25 285 PHE A N 1
ATOM 2233 C CA . PHE A 1 285 ? -6.552 -4.372 6.849 1.00 97.25 285 PHE A CA 1
ATOM 2234 C C . PHE A 1 285 ? -6.008 -3.343 5.855 1.00 97.25 285 PHE A C 1
ATOM 2236 O O . PHE A 1 285 ? -6.683 -3.019 4.889 1.00 97.25 285 PHE A O 1
ATOM 2243 N N . ASP A 1 286 ? -4.806 -2.818 6.103 1.00 96.06 286 ASP A N 1
ATOM 2244 C CA . ASP A 1 286 ? -4.153 -1.873 5.193 1.00 96.06 286 ASP A CA 1
ATOM 2245 C C . ASP A 1 286 ? -3.459 -2.621 4.061 1.00 96.06 286 ASP A C 1
ATOM 2247 O O . ASP A 1 286 ? -2.658 -3.526 4.329 1.00 96.06 286 ASP A O 1
ATOM 2251 N N . VAL A 1 287 ? -3.688 -2.187 2.827 1.00 95.81 287 VAL A N 1
ATOM 2252 C CA . VAL A 1 287 ? -3.092 -2.774 1.629 1.00 95.81 287 VAL A CA 1
ATOM 2253 C C . VAL A 1 287 ? -2.699 -1.699 0.612 1.00 95.81 287 VAL A C 1
ATOM 2255 O O . VAL A 1 287 ? -3.380 -0.687 0.495 1.00 95.81 287 VAL A O 1
ATOM 2258 N N . THR A 1 288 ? -1.587 -1.891 -0.100 1.00 95.19 288 THR A N 1
ATOM 2259 C CA . THR A 1 288 ? -1.172 -1.015 -1.211 1.00 95.19 288 THR A CA 1
ATOM 2260 C C . THR A 1 288 ? -2.054 -1.237 -2.437 1.00 95.19 288 THR A C 1
ATOM 2262 O O . THR A 1 288 ? -2.318 -2.381 -2.804 1.00 95.19 288 THR A O 1
ATOM 2265 N N . ASN A 1 289 ? -2.470 -0.156 -3.089 1.00 94.75 289 ASN A N 1
ATOM 2266 C CA . ASN A 1 289 ? -3.317 -0.222 -4.276 1.00 94.75 289 ASN A CA 1
ATOM 2267 C C . ASN A 1 289 ? -2.507 -0.532 -5.532 1.00 94.75 289 ASN A C 1
ATOM 2269 O O . ASN A 1 289 ? -1.410 -0.007 -5.729 1.00 94.75 289 ASN A O 1
ATOM 2273 N N . THR A 1 290 ? -3.046 -1.374 -6.409 1.00 94.62 290 THR A N 1
ATOM 2274 C CA . THR A 1 290 ? -2.491 -1.597 -7.747 1.00 94.62 290 THR A CA 1
ATOM 2275 C C . THR A 1 290 ? -3.637 -1.759 -8.749 1.00 94.62 290 THR A C 1
ATOM 2277 O O . THR A 1 290 ? -4.587 -2.493 -8.465 1.00 94.62 290 THR A O 1
ATOM 2280 N N . PRO A 1 291 ? -3.609 -1.055 -9.893 1.00 95.12 291 PRO A N 1
ATOM 2281 C CA . PRO A 1 291 ? -4.667 -1.150 -10.883 1.00 95.12 291 PRO A CA 1
ATOM 2282 C C . PRO A 1 291 ? -4.536 -2.460 -11.661 1.00 95.12 291 PRO A C 1
ATOM 2284 O O . PRO A 1 291 ? -3.430 -2.886 -11.996 1.00 95.12 291 PRO A O 1
ATOM 2287 N N . LEU A 1 292 ? -5.671 -3.083 -11.953 1.00 95.69 292 LEU A N 1
ATOM 2288 C CA . LEU A 1 292 ? -5.773 -4.259 -12.806 1.00 95.69 292 LEU A CA 1
ATOM 2289 C C . LEU A 1 292 ? -7.041 -4.146 -13.645 1.00 95.69 292 LEU A C 1
ATOM 2291 O O . LEU A 1 292 ? -8.103 -3.869 -13.099 1.00 95.69 292 LEU A O 1
ATOM 2295 N N . THR A 1 293 ? -6.935 -4.351 -14.953 1.00 95.69 293 THR A N 1
ATOM 2296 C CA . THR A 1 293 ? -8.099 -4.400 -15.855 1.00 95.69 293 THR A CA 1
ATOM 2297 C C . THR A 1 293 ? -8.345 -5.801 -16.389 1.00 95.69 293 THR A C 1
ATOM 2299 O O . THR A 1 293 ? -9.480 -6.130 -16.685 1.00 95.69 293 THR A O 1
ATOM 2302 N N . HIS A 1 294 ? -7.307 -6.633 -16.483 1.00 96.06 294 HIS A N 1
ATOM 2303 C CA . HIS A 1 294 ? -7.388 -7.988 -17.017 1.00 96.06 294 HIS A CA 1
ATOM 2304 C C . HIS A 1 294 ? -6.621 -8.958 -16.133 1.00 96.06 294 HIS A C 1
ATOM 2306 O O . HIS A 1 294 ? -5.615 -8.583 -15.532 1.00 96.06 294 HIS A O 1
ATOM 2312 N N . PHE A 1 295 ? -7.082 -10.199 -16.061 1.00 96.00 295 PHE A N 1
ATOM 2313 C CA . PHE A 1 295 ? -6.441 -11.250 -15.276 1.00 96.00 295 PHE A CA 1
ATOM 2314 C C . PHE A 1 295 ? -6.668 -12.617 -15.910 1.00 96.00 295 PHE A C 1
ATOM 2316 O O . PHE A 1 295 ? -7.642 -12.816 -16.637 1.00 96.00 295 PHE A O 1
ATOM 2323 N N . LYS A 1 296 ? -5.808 -13.578 -15.583 1.00 95.50 296 LYS A N 1
ATOM 2324 C CA . LYS A 1 296 ? -6.068 -14.994 -15.843 1.00 95.50 296 LYS A CA 1
ATOM 2325 C C . LYS A 1 296 ? -6.585 -15.676 -14.572 1.00 95.50 296 LYS A C 1
ATOM 2327 O O . LYS A 1 296 ? -6.041 -15.418 -13.493 1.00 95.50 296 LYS A O 1
ATOM 2332 N N . PRO A 1 297 ? -7.574 -16.584 -14.654 1.00 95.38 297 PRO A N 1
ATOM 2333 C CA . PRO A 1 297 ? -8.080 -17.325 -13.494 1.00 95.38 297 PRO A CA 1
ATOM 2334 C C . PRO A 1 297 ? -6.981 -17.979 -12.637 1.00 95.38 297 PRO A C 1
ATOM 2336 O O . PRO A 1 297 ? -7.017 -17.913 -11.405 1.00 95.38 297 PRO A O 1
ATOM 2339 N N . VAL A 1 298 ? -5.954 -18.543 -13.284 1.00 94.31 298 VAL A N 1
ATOM 2340 C CA . VAL A 1 298 ? -4.816 -19.190 -12.610 1.00 94.31 298 VAL A CA 1
ATOM 2341 C C . VAL A 1 298 ? -4.001 -18.227 -11.736 1.00 94.31 298 VAL A C 1
ATOM 2343 O O . VAL A 1 298 ? -3.470 -18.628 -10.701 1.00 94.31 298 VAL A O 1
ATOM 2346 N N . GLU A 1 299 ? -3.925 -16.946 -12.099 1.00 94.00 299 GLU A N 1
ATOM 2347 C CA . GLU A 1 299 ? -3.126 -15.944 -11.378 1.00 94.00 299 GLU A CA 1
ATOM 2348 C C . GLU A 1 299 ? -3.765 -15.528 -10.058 1.00 94.00 299 GLU A C 1
ATOM 2350 O O . GLU A 1 299 ? -3.064 -15.131 -9.125 1.00 94.00 299 GLU A O 1
ATOM 2355 N N . ILE A 1 300 ? -5.092 -15.623 -9.992 1.00 95.19 300 ILE A N 1
ATOM 2356 C CA . ILE A 1 300 ? -5.887 -15.264 -8.819 1.00 95.19 300 ILE A CA 1
ATOM 2357 C C . ILE A 1 300 ? -6.294 -16.496 -7.995 1.00 95.19 300 ILE A C 1
ATOM 2359 O O . ILE A 1 300 ? -6.960 -16.359 -6.968 1.00 95.19 300 ILE A O 1
ATOM 2363 N N . GLY A 1 301 ? -5.890 -17.693 -8.438 1.00 93.00 301 GLY A N 1
ATOM 2364 C CA . GLY A 1 301 ? -6.121 -18.960 -7.746 1.00 93.00 301 GLY A CA 1
ATOM 2365 C C . GLY A 1 301 ? -7.582 -19.405 -7.722 1.00 93.00 301 GLY A C 1
ATOM 2366 O O . GLY A 1 301 ? -8.011 -19.975 -6.722 1.00 93.00 301 GLY A O 1
ATOM 2367 N N . VAL A 1 302 ? -8.353 -19.130 -8.780 1.00 94.50 302 VAL A N 1
ATOM 2368 C CA . VAL A 1 302 ? -9.791 -19.448 -8.839 1.00 94.50 302 VAL A CA 1
ATOM 2369 C C . VAL A 1 302 ? -10.115 -20.304 -10.058 1.00 94.50 302 VAL A C 1
ATOM 2371 O O . VAL A 1 302 ? -9.542 -20.118 -11.131 1.00 94.50 302 VAL A O 1
ATOM 2374 N N . SER A 1 303 ? -11.025 -21.268 -9.887 1.00 94.94 303 SER A N 1
ATOM 2375 C CA . SER A 1 303 ? -11.465 -22.132 -10.981 1.00 94.94 303 SER A CA 1
ATOM 2376 C C . SER A 1 303 ? -12.374 -21.393 -11.965 1.00 94.94 303 SER A C 1
ATOM 2378 O O . SER A 1 303 ? -13.080 -20.441 -11.615 1.00 94.94 303 SER A O 1
ATOM 2380 N N . VAL A 1 304 ? -12.386 -21.862 -13.211 1.00 94.75 304 VAL A N 1
ATOM 2381 C CA . VAL A 1 304 ? -13.232 -21.297 -14.270 1.00 94.75 304 VAL A CA 1
ATOM 2382 C C . VAL A 1 304 ? -14.714 -21.434 -13.917 1.00 94.75 304 VAL A C 1
ATOM 2384 O O . VAL A 1 304 ? -15.488 -20.505 -14.130 1.00 94.75 304 VAL A O 1
ATOM 2387 N N . GLU A 1 305 ? -15.115 -22.554 -13.315 1.00 93.88 305 GLU A N 1
ATOM 2388 C CA . GLU A 1 305 ? -16.492 -22.796 -12.877 1.00 93.88 305 GLU A CA 1
ATOM 2389 C C . GLU A 1 305 ? -16.933 -21.744 -11.860 1.00 93.88 305 GLU A C 1
ATOM 2391 O O . GLU A 1 305 ? -18.012 -21.165 -11.993 1.00 93.88 305 GLU A O 1
ATOM 2396 N N . LYS A 1 306 ? -16.065 -21.429 -10.890 1.00 94.50 306 LYS A N 1
ATOM 2397 C CA . LYS A 1 306 ? -16.371 -20.436 -9.863 1.00 94.50 306 LYS A CA 1
ATOM 2398 C C . LYS A 1 306 ? -16.479 -19.031 -10.447 1.00 94.50 306 LYS A C 1
ATOM 2400 O O . LYS A 1 306 ? -17.354 -18.266 -10.054 1.00 94.50 306 LYS A O 1
ATOM 2405 N N . LEU A 1 307 ? -15.635 -18.687 -11.418 1.00 95.44 307 LEU A N 1
ATOM 2406 C CA . LEU A 1 307 ? -15.737 -17.411 -12.130 1.00 95.44 307 LEU A CA 1
ATOM 2407 C C . LEU A 1 307 ? -17.028 -17.309 -12.953 1.00 95.44 307 LEU A C 1
ATOM 2409 O O . LEU A 1 307 ? -17.670 -16.255 -12.941 1.00 95.44 307 LEU A O 1
ATOM 2413 N N . ARG A 1 308 ? -17.469 -18.401 -13.588 1.00 94.44 308 ARG A N 1
ATOM 2414 C CA . ARG A 1 308 ? -18.769 -18.448 -14.276 1.00 94.44 308 ARG A CA 1
ATOM 2415 C C . ARG A 1 308 ? -19.931 -18.199 -13.313 1.00 94.44 308 ARG A C 1
ATOM 2417 O O . ARG A 1 308 ? -20.808 -17.407 -13.648 1.00 94.44 308 ARG A O 1
ATOM 2424 N N . GLU A 1 309 ? -19.908 -18.765 -12.101 1.00 95.31 309 GLU A N 1
ATOM 2425 C CA . GLU A 1 309 ? -20.901 -18.459 -11.049 1.00 95.31 309 GLU A CA 1
ATOM 2426 C C . GLU A 1 309 ? -20.924 -16.965 -10.676 1.00 95.31 309 GLU A C 1
ATOM 2428 O O . GLU A 1 309 ? -21.980 -16.402 -10.394 1.00 95.31 309 GLU A O 1
ATOM 2433 N N . LEU A 1 310 ? -19.766 -16.297 -10.701 1.00 95.44 310 LEU A N 1
ATOM 2434 C CA . LEU A 1 310 ? -19.641 -14.857 -10.432 1.00 95.44 310 LEU A CA 1
ATOM 2435 C C . LEU A 1 310 ? -20.048 -13.975 -11.628 1.00 95.44 310 LEU A C 1
ATOM 2437 O O . LEU A 1 310 ? -20.066 -12.739 -11.505 1.00 95.44 310 LEU A O 1
ATOM 2441 N N . GLY A 1 311 ? -20.390 -14.594 -12.761 1.00 95.31 311 GLY A N 1
ATOM 2442 C CA . GLY A 1 311 ? -20.862 -13.956 -13.985 1.00 95.31 311 GLY A CA 1
ATOM 2443 C C . GLY A 1 311 ? -19.772 -13.658 -15.017 1.00 95.31 311 GLY A C 1
ATOM 2444 O O . GLY A 1 311 ? -19.968 -12.745 -15.818 1.00 95.31 311 GLY A O 1
ATOM 2445 N N . TYR A 1 312 ? -18.630 -14.348 -14.975 1.00 95.44 312 TYR A N 1
ATOM 2446 C CA . TYR A 1 312 ? -17.596 -14.296 -16.016 1.00 95.44 312 TYR A CA 1
ATOM 2447 C C . TYR A 1 312 ? -17.809 -15.446 -17.008 1.00 95.44 312 TYR A C 1
ATOM 2449 O O . TYR A 1 312 ? -17.426 -16.585 -16.745 1.00 95.44 312 TYR A O 1
ATOM 2457 N N . THR A 1 313 ? -18.474 -15.163 -18.126 1.00 93.19 313 THR A N 1
ATOM 2458 C CA . THR A 1 313 ? -18.847 -16.169 -19.138 1.00 93.19 313 THR A CA 1
ATOM 2459 C C . THR A 1 313 ? -17.897 -16.211 -20.329 1.00 93.19 313 THR A C 1
ATOM 2461 O O . THR A 1 313 ? -17.700 -17.272 -20.922 1.00 93.19 313 THR A O 1
ATOM 2464 N N . GLU A 1 314 ? -17.296 -15.073 -20.662 1.00 93.00 314 GLU A N 1
ATOM 2465 C CA . GLU A 1 314 ? -16.478 -14.868 -21.854 1.00 93.00 314 GLU A CA 1
ATOM 2466 C C . GLU A 1 314 ? -15.106 -14.307 -21.475 1.00 93.00 314 GLU A C 1
ATOM 2468 O O . GLU A 1 314 ? -14.940 -13.665 -20.434 1.00 93.00 314 GLU A O 1
ATOM 2473 N N . ASN A 1 315 ? -14.117 -14.576 -22.320 1.00 91.19 315 ASN A N 1
ATOM 2474 C CA . ASN A 1 315 ? -12.796 -13.971 -22.252 1.00 91.19 315 ASN A CA 1
ATOM 2475 C C . ASN A 1 315 ? -12.798 -12.576 -22.914 1.00 91.19 315 ASN A C 1
ATOM 2477 O O . ASN A 1 315 ? -13.797 -12.144 -23.489 1.00 91.19 315 ASN A O 1
ATOM 2481 N N . CYS A 1 316 ? -11.668 -11.869 -22.873 1.00 88.88 316 CYS A N 1
ATOM 2482 C CA . CYS A 1 316 ? -11.545 -10.516 -23.433 1.00 88.88 316 CYS A CA 1
ATOM 2483 C C . CYS A 1 316 ? -11.729 -10.433 -24.964 1.00 88.88 316 CYS A C 1
ATOM 2485 O O . CYS A 1 316 ? -11.910 -9.343 -25.497 1.00 88.88 316 CYS A O 1
ATOM 2487 N N . GLU A 1 317 ? -11.691 -11.564 -25.678 1.00 87.38 317 GLU A N 1
ATOM 2488 C CA . GLU A 1 317 ? -11.951 -11.654 -27.123 1.00 87.38 317 GLU A CA 1
ATOM 2489 C C . GLU A 1 317 ? -13.418 -12.005 -27.447 1.00 87.38 317 GLU A C 1
ATOM 2491 O O . GLU A 1 317 ? -13.760 -12.172 -28.618 1.00 87.38 317 GLU A O 1
ATOM 2496 N N . GLY A 1 318 ? -14.281 -12.165 -26.435 1.00 88.62 318 GLY A N 1
ATOM 2497 C CA . GLY A 1 318 ? -15.678 -12.588 -26.600 1.00 88.62 318 GLY A CA 1
ATOM 2498 C C . GLY A 1 318 ? -15.861 -14.092 -26.840 1.00 88.62 318 GLY A C 1
ATOM 2499 O O . GLY A 1 318 ? -16.917 -14.532 -27.291 1.00 88.62 318 GLY A O 1
ATOM 2500 N N . LYS A 1 319 ? -14.837 -14.916 -26.581 1.00 92.44 319 LYS A N 1
ATOM 2501 C CA . LYS A 1 319 ? -14.938 -16.384 -26.654 1.00 92.44 319 LYS A CA 1
ATOM 2502 C C . LYS A 1 319 ? -15.344 -16.958 -25.293 1.00 92.44 319 LYS A C 1
ATOM 2504 O O . LYS A 1 319 ? -14.970 -16.388 -24.270 1.00 92.44 319 LYS A O 1
ATOM 2509 N N . PRO A 1 320 ? -16.039 -18.110 -25.239 1.00 93.44 320 PRO A N 1
ATOM 2510 C CA . PRO A 1 320 ? -16.393 -18.749 -23.974 1.00 93.44 320 PRO A CA 1
ATOM 2511 C C . PRO A 1 320 ? -15.166 -19.026 -23.097 1.00 93.44 320 PRO A C 1
ATOM 2513 O O . PRO A 1 320 ? -14.174 -19.581 -23.569 1.00 93.44 320 PRO A O 1
ATOM 2516 N N . LEU A 1 321 ? -15.255 -18.684 -21.811 1.00 92.62 321 LEU A N 1
ATOM 2517 C CA . LEU A 1 321 ? -14.183 -18.909 -20.843 1.00 92.62 321 LEU A CA 1
ATOM 2518 C C . LEU A 1 321 ? -14.052 -20.406 -20.552 1.00 92.62 321 LEU A C 1
ATOM 2520 O O . LEU A 1 321 ? -14.945 -20.970 -19.919 1.00 92.62 321 LEU A O 1
ATOM 2524 N N . THR A 1 322 ? -12.981 -21.061 -21.000 1.00 92.00 322 THR A N 1
ATOM 2525 C CA . THR A 1 322 ? -12.818 -22.529 -20.893 1.00 92.00 322 THR A CA 1
ATOM 2526 C C . THR A 1 322 ? -11.538 -22.956 -20.191 1.00 92.00 322 THR A C 1
ATOM 2528 O O . THR A 1 322 ? -11.515 -24.028 -19.588 1.00 92.00 322 THR A O 1
ATOM 2531 N N . SER A 1 323 ? -10.499 -22.125 -20.227 1.00 93.50 323 SER A N 1
ATOM 2532 C CA . SER A 1 323 ? -9.183 -22.412 -19.667 1.00 93.50 323 SER A CA 1
ATOM 2533 C C . SER A 1 323 ? -8.832 -21.453 -18.533 1.00 93.50 323 SER A C 1
ATOM 2535 O O . SER A 1 323 ? -9.231 -20.292 -18.524 1.00 93.50 323 SER A O 1
ATOM 2537 N N . GLY A 1 324 ? -8.016 -21.921 -17.586 1.00 92.50 324 GLY A N 1
ATOM 2538 C CA . GLY A 1 324 ? -7.456 -21.070 -16.532 1.00 92.50 324 GLY A CA 1
ATOM 2539 C C . GLY A 1 324 ? -6.416 -20.055 -17.028 1.00 92.50 324 GLY A C 1
ATOM 2540 O O . GLY A 1 324 ? -6.053 -19.154 -16.276 1.00 92.50 324 GLY A O 1
ATOM 2541 N N . GLU A 1 325 ? -5.949 -20.201 -18.272 1.00 93.38 325 GLU A N 1
ATOM 2542 C CA . GLU A 1 325 ? -5.017 -19.283 -18.947 1.00 93.38 325 GLU A CA 1
ATOM 2543 C C . GLU A 1 325 ? -5.722 -18.217 -19.796 1.00 93.38 325 GLU A C 1
ATOM 2545 O O . GLU A 1 325 ? -5.066 -17.295 -20.287 1.00 93.38 325 GLU A O 1
ATOM 2550 N N . ASP A 1 326 ? -7.040 -18.335 -19.975 1.00 93.56 326 ASP A N 1
ATOM 2551 C CA . ASP A 1 326 ? -7.829 -17.357 -20.717 1.00 93.56 326 ASP A CA 1
ATOM 2552 C C . ASP A 1 326 ? -7.822 -16.013 -19.978 1.00 93.56 326 ASP A C 1
ATOM 2554 O O . ASP A 1 326 ? -7.998 -15.941 -18.759 1.00 93.56 326 ASP A O 1
ATOM 2558 N N . ILE A 1 327 ? -7.639 -14.928 -20.726 1.00 94.75 327 ILE A N 1
ATOM 2559 C CA . ILE A 1 327 ? -7.597 -13.577 -20.169 1.00 94.75 327 ILE A CA 1
ATOM 2560 C C . ILE A 1 327 ? -9.026 -13.044 -20.051 1.00 94.75 327 ILE A C 1
ATOM 2562 O O . ILE A 1 327 ? -9.757 -12.960 -21.036 1.00 94.75 327 ILE A O 1
ATOM 2566 N N . CYS A 1 328 ? -9.418 -12.672 -18.838 1.00 94.75 328 CYS A N 1
ATOM 2567 C CA . CYS A 1 328 ? -10.725 -12.113 -18.515 1.00 94.75 328 CYS A CA 1
ATOM 2568 C C . CYS A 1 328 ? -10.608 -10.613 -18.245 1.00 94.75 328 CYS A C 1
ATOM 2570 O O . CYS A 1 328 ? -9.672 -10.179 -17.570 1.00 94.75 328 CYS A O 1
ATOM 2572 N N . GLU A 1 329 ? -11.578 -9.831 -18.716 1.00 96.00 329 GLU A N 1
ATOM 2573 C CA . GLU A 1 329 ? -11.730 -8.427 -18.326 1.00 96.00 329 GLU A CA 1
ATOM 2574 C C . GLU A 1 329 ? -12.344 -8.340 -16.919 1.00 96.00 329 GLU A C 1
ATOM 2576 O O . GLU A 1 329 ? -13.408 -8.898 -16.658 1.00 96.00 329 GLU A O 1
ATOM 2581 N N . LEU A 1 330 ? -11.669 -7.653 -15.998 1.00 96.81 330 LEU A N 1
ATOM 2582 C CA . LEU A 1 330 ? -12.080 -7.478 -14.608 1.00 96.81 330 LEU A CA 1
ATOM 2583 C C . LEU A 1 330 ? -13.278 -6.533 -14.507 1.00 96.81 330 LEU A C 1
ATOM 2585 O O . LEU A 1 330 ? -13.194 -5.365 -14.885 1.00 96.81 330 LEU A O 1
ATOM 2589 N N . LYS A 1 331 ? -14.366 -6.997 -13.886 1.00 96.12 331 LYS A N 1
ATOM 2590 C CA . LYS A 1 331 ? -15.521 -6.135 -13.614 1.00 96.12 331 LYS A CA 1
ATOM 2591 C C . LYS A 1 331 ? -15.159 -5.029 -12.625 1.00 96.12 331 LYS A C 1
ATOM 2593 O O . LYS A 1 331 ? -14.419 -5.229 -11.665 1.00 96.12 331 LYS A O 1
ATOM 2598 N N . VAL A 1 332 ? -15.771 -3.864 -12.815 1.00 95.44 332 VAL A N 1
ATOM 2599 C CA . VAL A 1 332 ? -15.403 -2.599 -12.158 1.00 95.44 332 VAL A CA 1
ATOM 2600 C C . VAL A 1 332 ? -15.314 -2.651 -10.624 1.00 95.44 332 VAL A C 1
ATOM 2602 O O . VAL A 1 332 ? -14.449 -1.990 -10.061 1.00 95.44 332 VAL A O 1
ATOM 2605 N N . GLN A 1 333 ? -16.170 -3.407 -9.929 1.00 97.12 333 GLN A N 1
ATOM 2606 C CA . GLN A 1 333 ? -16.160 -3.512 -8.456 1.00 97.12 333 GLN A CA 1
ATOM 2607 C C . GLN A 1 333 ? -15.605 -4.844 -7.933 1.00 97.12 333 GLN A C 1
ATOM 2609 O O . GLN A 1 333 ? -15.670 -5.108 -6.732 1.00 97.12 333 GLN A O 1
ATOM 2614 N N . ASP A 1 334 ? -15.053 -5.683 -8.803 1.00 98.12 334 ASP A N 1
ATOM 2615 C CA . ASP A 1 334 ? -14.411 -6.920 -8.383 1.00 98.12 334 ASP A CA 1
ATOM 2616 C C . ASP A 1 334 ? -12.956 -6.651 -7.971 1.00 98.12 334 ASP A C 1
ATOM 2618 O O . ASP A 1 334 ? -12.248 -5.833 -8.564 1.00 98.12 334 ASP A O 1
ATOM 2622 N N . VAL A 1 335 ? -12.520 -7.315 -6.900 1.00 98.00 335 VAL A N 1
ATOM 2623 C CA . VAL A 1 335 ? -11.202 -7.111 -6.292 1.00 98.00 335 VAL A CA 1
ATOM 2624 C C . VAL A 1 335 ? -10.494 -8.437 -6.039 1.00 98.00 335 VAL A C 1
ATOM 2626 O O . VAL A 1 335 ? -11.105 -9.438 -5.653 1.00 98.00 335 VAL A O 1
ATOM 2629 N N . VAL A 1 336 ? -9.175 -8.421 -6.202 1.00 98.06 336 VAL A N 1
ATOM 2630 C CA . VAL A 1 336 ? -8.276 -9.531 -5.879 1.00 98.06 336 VAL A CA 1
ATOM 2631 C C . VAL A 1 336 ? -7.387 -9.080 -4.726 1.00 98.06 336 VAL A C 1
ATOM 2633 O O . VAL A 1 336 ? -6.597 -8.138 -4.847 1.00 98.06 336 VAL A O 1
ATOM 2636 N N . ILE A 1 337 ? -7.534 -9.741 -3.580 1.00 97.75 337 ILE A N 1
ATOM 2637 C CA . ILE A 1 337 ? -6.903 -9.320 -2.323 1.00 97.75 337 ILE A CA 1
ATOM 2638 C C . ILE A 1 337 ? -5.679 -10.187 -1.986 1.00 97.75 337 ILE A C 1
ATOM 2640 O O . ILE A 1 337 ? -5.606 -11.346 -2.394 1.00 97.75 337 ILE A O 1
ATOM 2644 N N . PRO A 1 338 ? -4.708 -9.689 -1.199 1.00 96.50 338 PRO A N 1
ATOM 2645 C CA . PRO A 1 338 ? -3.605 -10.519 -0.723 1.00 96.50 338 PRO A CA 1
ATOM 2646 C C . PRO A 1 338 ? -4.098 -11.714 0.096 1.00 96.50 338 PRO A C 1
ATOM 2648 O O . PRO A 1 338 ? -4.980 -11.551 0.944 1.00 96.50 338 PRO A O 1
ATOM 2651 N N . LYS A 1 339 ? -3.444 -12.876 -0.020 1.00 95.62 339 LYS A N 1
ATOM 2652 C CA . LYS A 1 339 ? -3.726 -14.033 0.857 1.00 95.62 339 LYS A CA 1
ATOM 2653 C C . LYS A 1 339 ? -3.620 -13.686 2.343 1.00 95.62 339 LYS A C 1
ATOM 2655 O O . LYS A 1 339 ? -4.476 -14.066 3.131 1.00 95.62 339 LYS A O 1
ATOM 2660 N N . SER A 1 340 ? -2.648 -12.852 2.719 1.00 95.88 340 SER A N 1
ATOM 2661 C CA . SER A 1 340 ? -2.502 -12.364 4.101 1.00 95.88 340 SER A CA 1
ATOM 2662 C C . SER A 1 340 ? -3.694 -11.527 4.596 1.00 95.88 340 SER A C 1
ATOM 2664 O O . SER A 1 340 ? -3.965 -11.484 5.799 1.00 95.88 340 SER A O 1
ATOM 2666 N N . CYS A 1 341 ? -4.411 -10.856 3.687 1.00 97.19 341 CYS A N 1
ATOM 2667 C CA . CYS A 1 341 ? -5.660 -10.162 3.986 1.00 97.19 341 CYS A CA 1
ATOM 2668 C C . CYS A 1 341 ? -6.800 -11.167 4.155 1.00 97.19 341 CYS A C 1
ATOM 2670 O O . CYS A 1 341 ? -7.530 -11.095 5.143 1.00 97.19 341 CYS A O 1
ATOM 2672 N N . ALA A 1 342 ? -6.897 -12.136 3.247 1.00 96.81 342 ALA A N 1
ATOM 2673 C CA . ALA A 1 342 ? -7.926 -13.162 3.276 1.00 96.81 342 ALA A CA 1
ATOM 2674 C C . ALA A 1 342 ? -7.842 -14.047 4.535 1.00 96.81 342 ALA A C 1
ATOM 2676 O O . ALA A 1 342 ? -8.831 -14.187 5.245 1.00 96.81 342 ALA A O 1
ATOM 2677 N N . GLU A 1 343 ? -6.649 -14.512 4.920 1.00 96.88 343 GLU A N 1
ATOM 2678 C CA . GLU A 1 343 ? -6.405 -15.234 6.183 1.00 96.88 343 GLU A CA 1
ATOM 2679 C C . GLU A 1 343 ? -6.857 -14.438 7.419 1.00 96.88 343 GLU A C 1
ATOM 2681 O O . GLU A 1 343 ? -7.292 -14.994 8.432 1.00 96.88 343 GLU A O 1
ATOM 2686 N N . TYR A 1 344 ? -6.727 -13.110 7.367 1.00 97.12 344 TYR A N 1
ATOM 2687 C CA . TYR A 1 344 ? -7.222 -12.244 8.428 1.00 97.12 344 TYR A CA 1
ATOM 2688 C C . TYR A 1 344 ? -8.748 -12.114 8.372 1.00 97.12 344 TYR A C 1
ATOM 2690 O O . TYR A 1 344 ? -9.389 -12.130 9.420 1.00 97.12 344 TYR A O 1
ATOM 2698 N N . PHE A 1 345 ? -9.338 -12.039 7.180 1.00 97.88 345 PHE A N 1
ATOM 2699 C CA . PHE A 1 345 ? -10.784 -11.971 6.982 1.00 97.88 345 PHE A CA 1
ATOM 2700 C C . PHE A 1 345 ? -11.515 -13.262 7.335 1.00 97.88 345 PHE A C 1
ATOM 2702 O O . PHE A 1 345 ? -12.608 -13.150 7.870 1.00 97.88 345 PHE A O 1
ATOM 2709 N N . VAL A 1 346 ? -10.909 -14.444 7.198 1.00 97.81 346 VAL A N 1
ATOM 2710 C CA . VAL A 1 346 ? -11.467 -15.694 7.756 1.00 97.81 346 VAL A CA 1
ATOM 2711 C C . VAL A 1 346 ? -11.721 -15.540 9.263 1.00 97.81 346 VAL A C 1
ATOM 2713 O O . VAL A 1 346 ? -12.789 -15.874 9.772 1.00 97.81 346 VAL A O 1
ATOM 2716 N N . LYS A 1 347 ? -10.781 -14.922 9.993 1.00 97.56 347 LYS A N 1
ATOM 2717 C CA . LYS A 1 347 ? -10.938 -14.645 11.434 1.00 97.56 347 LYS A CA 1
ATOM 2718 C C . LYS A 1 347 ? -12.005 -13.588 11.709 1.00 97.56 347 LYS A C 1
ATOM 2720 O O . LYS A 1 347 ? -12.705 -13.679 12.713 1.00 97.56 347 LYS A O 1
ATOM 2725 N N . VAL A 1 348 ? -12.128 -12.576 10.846 1.00 97.81 348 VAL A N 1
ATOM 2726 C CA . VAL A 1 348 ? -13.188 -11.557 10.957 1.00 97.81 348 VAL A CA 1
ATOM 2727 C C . VAL A 1 348 ? -14.562 -12.173 10.683 1.00 97.81 348 VAL A C 1
ATOM 2729 O O . VAL A 1 348 ? -15.489 -11.901 11.435 1.00 97.81 348 VAL A O 1
ATOM 2732 N N . ALA A 1 349 ? -14.687 -13.036 9.676 1.00 98.00 349 ALA A N 1
ATOM 2733 C CA . ALA A 1 349 ? -15.908 -13.762 9.353 1.00 98.00 349 ALA A CA 1
ATOM 2734 C C . ALA A 1 349 ? -16.349 -14.647 10.527 1.00 98.00 349 ALA A C 1
ATOM 2736 O O . ALA A 1 349 ? -17.472 -14.504 11.003 1.00 98.00 349 ALA A O 1
ATOM 2737 N N . GLY A 1 350 ? -15.433 -15.447 11.090 1.00 97.50 350 GLY A N 1
ATOM 2738 C CA . GLY A 1 350 ? -15.707 -16.246 12.289 1.00 97.50 350 GLY A CA 1
ATOM 2739 C C . GLY A 1 350 ? -16.091 -15.403 13.513 1.00 97.50 350 GLY A C 1
ATOM 2740 O O . GLY A 1 350 ? -16.955 -15.795 14.294 1.00 97.50 350 GLY A O 1
ATOM 2741 N N . PHE A 1 351 ? -15.502 -14.212 13.670 1.00 97.69 351 PHE A N 1
ATOM 2742 C CA . PHE A 1 351 ? -15.915 -13.251 14.695 1.00 97.69 351 PHE A CA 1
ATOM 2743 C C . PHE A 1 351 ? -17.338 -12.729 14.474 1.00 97.69 351 PHE A C 1
ATOM 2745 O O . PHE A 1 351 ? -18.097 -12.648 15.438 1.00 97.69 351 PHE A O 1
ATOM 2752 N N . VAL A 1 352 ? -17.699 -12.364 13.240 1.00 98.00 352 VAL A N 1
ATOM 2753 C CA . VAL A 1 352 ? -19.044 -11.868 12.917 1.00 98.00 352 VAL A CA 1
ATOM 2754 C C . VAL A 1 352 ? -20.084 -12.968 13.112 1.00 98.00 352 VAL A C 1
ATOM 2756 O O . VAL A 1 352 ? -21.119 -12.701 13.714 1.00 98.00 352 VAL A O 1
ATOM 2759 N N . ASP A 1 353 ? -19.797 -14.197 12.692 1.00 97.94 353 ASP A N 1
ATOM 2760 C CA . ASP A 1 353 ? -20.694 -15.340 12.874 1.00 97.94 353 ASP A CA 1
ATOM 2761 C C . ASP A 1 353 ? -20.919 -15.664 14.355 1.00 97.94 353 ASP A C 1
ATOM 2763 O O . ASP A 1 353 ? -22.065 -15.754 14.798 1.00 97.94 353 ASP A O 1
ATOM 2767 N N . ASP A 1 354 ? -19.846 -15.748 15.150 1.00 97.31 354 ASP A N 1
ATOM 2768 C CA . ASP A 1 354 ? -19.963 -15.944 16.598 1.00 97.31 354 ASP A CA 1
ATOM 2769 C C . ASP A 1 354 ? -20.723 -14.781 17.263 1.00 97.31 354 ASP A C 1
ATOM 2771 O O . ASP A 1 354 ? -21.455 -14.987 18.232 1.00 97.31 354 ASP A O 1
ATOM 2775 N N . LEU A 1 355 ? -20.549 -13.547 16.776 1.00 97.25 355 LEU A N 1
ATOM 2776 C CA . LEU A 1 355 ? -21.242 -12.367 17.291 1.00 97.25 355 LEU A CA 1
ATOM 2777 C C . LEU A 1 355 ? -22.746 -12.416 16.982 1.00 97.25 355 LEU A C 1
ATOM 2779 O O . LEU A 1 355 ? -23.556 -12.117 17.862 1.00 97.25 355 LEU A O 1
ATOM 2783 N N . LEU A 1 356 ? -23.119 -12.801 15.760 1.00 97.62 356 LEU A N 1
ATOM 2784 C CA . LEU A 1 356 ? -24.511 -12.999 15.355 1.00 97.62 356 LEU A CA 1
ATOM 2785 C C . LEU A 1 356 ? -25.182 -14.066 16.221 1.00 97.62 356 LEU A C 1
ATOM 2787 O O . LEU A 1 356 ? -26.219 -13.787 16.818 1.00 97.62 356 LEU A O 1
ATOM 2791 N N . GLU A 1 357 ? -24.547 -15.224 16.374 1.00 96.81 357 GLU A N 1
ATOM 2792 C CA . GLU A 1 357 ? -25.097 -16.363 17.110 1.00 96.81 357 GLU A CA 1
ATOM 2793 C C . GLU A 1 357 ? -25.166 -16.097 18.622 1.00 96.81 357 GLU A C 1
ATOM 2795 O O . GLU A 1 357 ? -26.245 -16.096 19.216 1.00 96.81 357 GLU A O 1
ATOM 2800 N N . SER A 1 358 ? -24.025 -15.814 19.261 1.00 94.69 358 SER A N 1
ATOM 2801 C CA . SER A 1 358 ? -23.937 -15.755 20.729 1.00 94.69 358 SER A CA 1
ATOM 2802 C C . SER A 1 358 ? -24.486 -14.463 21.340 1.00 94.69 358 SER A C 1
ATOM 2804 O O . SER A 1 358 ? -24.975 -14.462 22.473 1.00 94.69 358 SER A O 1
ATOM 2806 N N . VAL A 1 359 ? -24.409 -13.334 20.623 1.00 93.75 359 VAL A N 1
ATOM 2807 C CA . VAL A 1 359 ? -24.791 -12.025 21.178 1.00 93.75 359 VAL A CA 1
ATOM 2808 C C . VAL A 1 359 ? -26.152 -11.568 20.682 1.00 93.75 359 VAL A C 1
ATOM 2810 O O . VAL A 1 359 ? -26.934 -11.075 21.506 1.00 93.75 359 VAL A O 1
ATOM 2813 N N . TYR A 1 360 ? -26.416 -11.722 19.383 1.00 93.94 360 TYR A N 1
ATOM 2814 C CA . TYR A 1 360 ? -27.642 -11.244 18.741 1.00 93.94 360 TYR A CA 1
ATOM 2815 C C . TYR A 1 360 ? -28.705 -12.332 18.530 1.00 93.94 360 TYR A C 1
ATOM 2817 O O . TYR A 1 360 ? -29.845 -11.979 18.243 1.00 93.94 360 TYR A O 1
ATOM 2825 N N . GLY A 1 361 ? -28.378 -13.617 18.713 1.00 94.56 361 GLY A N 1
ATOM 2826 C CA . GLY A 1 361 ? -29.321 -14.724 18.517 1.00 94.56 361 GLY A CA 1
ATOM 2827 C C . GLY A 1 361 ? -29.760 -14.903 17.060 1.00 94.56 361 GLY A C 1
ATOM 2828 O O . GLY A 1 361 ? -30.877 -15.347 16.807 1.00 94.56 361 GLY A O 1
ATOM 2829 N N . LEU A 1 362 ? -28.912 -14.509 16.110 1.00 97.00 362 LEU A N 1
ATOM 2830 C CA . LEU A 1 362 ? -29.142 -14.607 14.670 1.00 97.00 362 LEU A CA 1
ATOM 2831 C C . LEU A 1 362 ? -28.320 -15.757 14.068 1.00 97.00 362 LEU A C 1
ATOM 2833 O O . LEU A 1 362 ? -27.273 -16.106 14.616 1.00 97.00 362 LEU A O 1
ATOM 2837 N N . PRO A 1 363 ? -28.759 -16.344 12.939 1.00 97.12 363 PRO A N 1
ATOM 2838 C CA . PRO A 1 363 ? -27.978 -17.363 12.253 1.00 97.12 363 PRO A CA 1
ATOM 2839 C C . PRO A 1 363 ? -26.640 -16.800 11.760 1.00 97.12 363 PRO A C 1
ATOM 2841 O O . PRO A 1 363 ? -26.505 -15.605 11.478 1.00 97.12 363 PRO A O 1
ATOM 2844 N N . ARG A 1 364 ? -25.656 -17.691 11.625 1.00 97.06 364 ARG A N 1
ATOM 2845 C CA . ARG A 1 364 ? -24.355 -17.380 11.022 1.00 97.06 364 ARG A CA 1
ATOM 2846 C C . ARG A 1 364 ? -24.533 -16.942 9.571 1.00 97.06 364 ARG A C 1
ATOM 2848 O O . ARG A 1 364 ? -25.358 -17.509 8.854 1.00 97.06 364 ARG A O 1
ATOM 2855 N N . PHE A 1 365 ? -23.750 -15.958 9.142 1.00 97.25 365 PHE A N 1
ATOM 2856 C CA . PHE A 1 365 ? -23.860 -15.367 7.812 1.00 97.25 365 PHE A CA 1
ATOM 2857 C C . PHE A 1 365 ? -22.792 -15.899 6.858 1.00 97.25 365 PHE A C 1
ATOM 2859 O O . PHE A 1 365 ? -23.124 -16.336 5.761 1.00 97.25 365 PHE A O 1
ATOM 2866 N N . TYR A 1 366 ? -21.520 -15.862 7.262 1.00 96.38 366 TYR A N 1
ATOM 2867 C CA . TYR A 1 366 ? -20.405 -16.184 6.373 1.00 96.38 366 TYR A CA 1
ATOM 2868 C C . TYR A 1 366 ? -20.189 -17.692 6.254 1.00 96.38 366 TYR A C 1
ATOM 2870 O O . TYR A 1 366 ? -20.080 -18.207 5.149 1.00 96.38 366 TYR A O 1
ATOM 2878 N N . ASN A 1 367 ? -20.133 -18.408 7.381 1.00 95.62 367 ASN A N 1
ATOM 2879 C CA . ASN A 1 367 ? -19.827 -19.843 7.442 1.00 95.62 367 ASN A CA 1
ATOM 2880 C C . ASN A 1 367 ? -18.506 -20.234 6.742 1.00 95.62 367 ASN A C 1
ATOM 2882 O O . ASN A 1 367 ? -18.337 -21.371 6.307 1.00 95.62 367 ASN A O 1
ATOM 2886 N N . VAL A 1 368 ? -17.565 -19.290 6.681 1.00 95.06 368 VAL A N 1
ATOM 2887 C CA . VAL A 1 368 ? -16.249 -19.407 6.037 1.00 95.06 368 VAL A CA 1
ATOM 2888 C C . VAL A 1 368 ? -15.322 -20.273 6.890 1.00 95.06 368 VAL A C 1
ATOM 2890 O O . VAL A 1 368 ? -15.147 -20.005 8.084 1.00 95.06 368 VAL A O 1
ATOM 2893 N N . LYS A 1 369 ? -14.703 -21.289 6.284 1.00 92.06 369 LYS A N 1
ATOM 2894 C CA . LYS A 1 369 ? -13.695 -22.149 6.926 1.00 92.06 369 LYS A CA 1
ATOM 2895 C C . LYS A 1 369 ? -12.320 -21.932 6.318 1.00 92.06 369 LYS A C 1
ATOM 2897 O O . LYS A 1 369 ? -11.352 -21.770 7.059 1.00 92.06 369 LYS A O 1
ATOM 2902 N N . GLU A 1 370 ? -12.271 -21.881 4.995 1.00 94.38 370 GLU A N 1
ATOM 2903 C CA . GLU A 1 370 ? -11.051 -21.686 4.222 1.00 94.38 370 GLU A CA 1
ATOM 2904 C C . GLU A 1 370 ? -11.060 -20.321 3.526 1.00 94.38 370 GLU A C 1
ATOM 2906 O O . GLU A 1 370 ? -12.049 -19.585 3.539 1.00 94.38 370 GLU A O 1
ATOM 2911 N N . VAL A 1 371 ? -9.928 -19.943 2.938 1.00 94.62 371 VAL A N 1
ATOM 2912 C CA . VAL A 1 371 ? -9.785 -18.645 2.268 1.00 94.62 371 VAL A CA 1
ATOM 2913 C C . VAL A 1 371 ? -10.689 -18.561 1.036 1.00 94.62 371 VAL A C 1
ATOM 2915 O O . VAL A 1 371 ? -11.280 -17.517 0.780 1.00 94.62 371 VAL A O 1
ATOM 2918 N N . GLU A 1 372 ? -10.851 -19.663 0.314 1.00 94.50 372 GLU A N 1
ATOM 2919 C CA . GLU A 1 372 ? -11.634 -19.784 -0.914 1.00 94.50 372 GLU A CA 1
ATOM 2920 C C . GLU A 1 372 ? -13.128 -19.520 -0.688 1.00 94.50 372 GLU A C 1
ATOM 2922 O O . GLU A 1 372 ? -13.796 -18.979 -1.570 1.00 94.50 372 GLU A O 1
ATOM 2927 N N . ASP A 1 373 ? -13.637 -19.795 0.516 1.00 95.56 373 ASP A N 1
ATOM 2928 C CA . ASP A 1 373 ? -15.027 -19.508 0.886 1.00 95.56 373 ASP A CA 1
ATOM 2929 C C . ASP A 1 373 ? -15.314 -17.995 0.913 1.00 95.56 373 ASP A C 1
ATOM 2931 O O . ASP A 1 373 ? -16.469 -17.585 0.869 1.00 95.56 373 ASP A O 1
ATOM 2935 N N . LEU A 1 374 ? -14.282 -17.136 0.963 1.00 96.31 374 LEU A N 1
ATOM 2936 C CA . LEU A 1 374 ? -14.447 -15.679 0.897 1.00 96.31 374 LEU A CA 1
ATOM 2937 C C . LEU A 1 374 ? -14.819 -15.174 -0.506 1.00 96.31 374 LEU A C 1
ATOM 2939 O O . LEU A 1 374 ? -15.226 -14.017 -0.644 1.00 96.31 374 LEU A O 1
ATOM 2943 N N . ILE A 1 375 ? -14.673 -16.001 -1.545 1.00 97.31 375 ILE A N 1
ATOM 2944 C CA . ILE A 1 375 ? -14.993 -15.625 -2.924 1.00 97.31 375 ILE A CA 1
ATOM 2945 C C . ILE A 1 375 ? -16.492 -15.316 -3.042 1.00 97.31 375 ILE A C 1
ATOM 2947 O O . ILE A 1 375 ? -17.351 -16.109 -2.669 1.00 97.31 375 ILE A O 1
ATOM 2951 N N . GLY A 1 376 ? -16.811 -14.149 -3.598 1.00 96.31 376 GLY A N 1
ATOM 2952 C CA . GLY A 1 376 ? -18.170 -13.634 -3.745 1.00 96.31 376 GLY A CA 1
ATOM 2953 C C . GLY A 1 376 ? -18.642 -12.766 -2.577 1.00 96.31 376 GLY A C 1
ATOM 2954 O O . GLY A 1 376 ? -19.601 -12.009 -2.742 1.00 96.31 376 GLY A O 1
ATOM 2955 N N . HIS A 1 377 ? -17.964 -12.791 -1.426 1.00 97.69 377 HIS A N 1
ATOM 2956 C CA . HIS A 1 377 ? -18.310 -11.911 -0.313 1.00 97.69 377 HIS A CA 1
ATOM 2957 C C . HIS A 1 377 ? -17.865 -10.463 -0.552 1.00 97.69 377 HIS A C 1
ATOM 2959 O O . HIS A 1 377 ? -16.876 -10.170 -1.233 1.00 97.69 377 HIS A O 1
ATOM 2965 N N . LEU A 1 378 ? -18.629 -9.539 0.035 1.00 98.12 378 LEU A N 1
ATOM 2966 C CA . LEU A 1 378 ? -18.439 -8.105 -0.139 1.00 98.12 378 LEU A CA 1
ATOM 2967 C C . LEU A 1 378 ? -17.463 -7.521 0.882 1.00 98.12 378 LEU A C 1
ATOM 2969 O O . LEU A 1 378 ? -17.524 -7.791 2.087 1.00 98.12 378 LEU A O 1
ATOM 2973 N N . VAL A 1 379 ? -16.617 -6.629 0.386 1.00 98.06 379 VAL A N 1
ATOM 2974 C CA . VAL A 1 379 ? -15.688 -5.814 1.158 1.00 98.06 379 VAL A CA 1
ATOM 2975 C C . VAL A 1 379 ? -15.977 -4.337 0.950 1.00 98.06 379 VAL A C 1
ATOM 2977 O O . VAL A 1 379 ? -16.519 -3.922 -0.070 1.00 98.06 379 VAL A O 1
ATOM 2980 N N . ILE A 1 380 ? -15.586 -3.527 1.923 1.00 98.12 380 ILE A N 1
ATOM 2981 C CA . ILE A 1 380 ? -15.577 -2.073 1.821 1.00 98.12 380 ILE A CA 1
ATOM 2982 C C . ILE A 1 380 ? -14.122 -1.636 1.748 1.00 98.12 380 ILE A C 1
ATOM 2984 O O . ILE A 1 380 ? -13.355 -1.855 2.689 1.00 98.12 380 ILE A O 1
ATOM 2988 N N . GLY A 1 381 ? -13.756 -1.002 0.638 1.00 97.00 381 GLY A N 1
ATOM 2989 C CA . GLY A 1 381 ? -12.511 -0.260 0.525 1.00 97.00 381 GLY A CA 1
ATOM 2990 C C . GLY A 1 381 ? -12.704 1.157 1.036 1.00 97.00 381 GLY A C 1
ATOM 2991 O O . GLY A 1 381 ? -13.630 1.847 0.614 1.00 97.00 381 GLY A O 1
ATOM 2992 N N . LEU A 1 382 ? -11.833 1.603 1.933 1.00 95.69 382 LEU A N 1
ATOM 2993 C CA . LEU A 1 382 ? -11.856 2.950 2.485 1.00 95.69 382 LEU A CA 1
ATOM 2994 C C . LEU A 1 382 ? -10.464 3.566 2.430 1.00 95.69 382 LEU A C 1
ATOM 2996 O O . LEU A 1 382 ? -9.519 3.070 3.051 1.00 95.69 382 LEU A O 1
ATOM 3000 N N . ALA A 1 383 ? -10.374 4.692 1.739 1.00 93.00 383 ALA A N 1
ATOM 3001 C CA . ALA A 1 383 ? -9.148 5.451 1.642 1.00 93.00 383 ALA A CA 1
ATOM 3002 C C . ALA A 1 383 ? -8.852 6.240 2.924 1.00 93.00 383 ALA A C 1
ATOM 3004 O O . ALA A 1 383 ? -9.774 6.782 3.550 1.00 93.00 383 ALA A O 1
ATOM 3005 N N . PRO A 1 384 ? -7.570 6.400 3.298 1.00 88.25 384 PRO A N 1
ATOM 3006 C CA . PRO A 1 384 ? -7.175 7.345 4.328 1.00 88.25 384 PRO A CA 1
ATOM 3007 C C . PRO A 1 384 ? -7.670 8.752 3.988 1.00 88.25 384 PRO A C 1
ATOM 3009 O O . PRO A 1 384 ? -7.768 9.123 2.822 1.00 88.25 384 PRO A O 1
ATOM 3012 N N . HIS A 1 385 ? -7.941 9.567 4.994 1.00 87.12 385 HIS A N 1
ATOM 3013 C CA . HIS A 1 385 ? -8.442 10.931 4.880 1.00 87.12 385 HIS A CA 1
ATOM 3014 C C . HIS A 1 385 ? -9.748 11.065 4.082 1.00 87.12 385 HIS A C 1
ATOM 3016 O O . HIS A 1 385 ? -10.068 12.153 3.613 1.00 87.12 385 HIS A O 1
ATOM 3022 N N . THR A 1 386 ? -10.530 9.991 3.966 1.00 90.25 386 THR A N 1
ATOM 3023 C CA . THR A 1 386 ? -11.876 10.024 3.385 1.00 90.25 386 THR A CA 1
ATOM 3024 C C . THR A 1 386 ? -12.900 9.479 4.373 1.00 90.25 386 THR A C 1
ATOM 3026 O O . THR A 1 386 ? -12.542 8.905 5.407 1.00 90.25 386 THR A O 1
ATOM 3029 N N . SER A 1 387 ? -14.179 9.699 4.078 1.00 90.25 387 SER A N 1
ATOM 3030 C CA . SER A 1 387 ? -15.304 9.190 4.868 1.00 90.25 387 SER A CA 1
ATOM 3031 C C . SER A 1 387 ? -16.305 8.368 4.052 1.00 90.25 387 SER A C 1
ATOM 3033 O O . SER A 1 387 ? -17.402 8.065 4.524 1.00 90.25 387 SER A O 1
ATOM 3035 N N . VAL A 1 388 ? -15.934 8.027 2.818 1.00 91.62 388 VAL A N 1
ATOM 3036 C CA . VAL A 1 388 ? -16.781 7.316 1.863 1.00 91.62 388 VAL A CA 1
ATOM 3037 C C . VAL A 1 388 ? -16.110 5.987 1.544 1.00 91.62 388 VAL A C 1
ATOM 3039 O O . VAL A 1 388 ? -15.022 5.960 0.975 1.00 91.62 388 VAL A O 1
ATOM 3042 N N . GLY A 1 389 ? -16.736 4.892 1.963 1.00 95.06 389 GLY A N 1
ATOM 3043 C CA . GLY A 1 389 ? -16.331 3.551 1.565 1.00 95.06 389 GLY A CA 1
ATOM 3044 C C . GLY A 1 389 ? -16.902 3.199 0.194 1.00 95.06 389 GLY A C 1
ATOM 3045 O O . GLY A 1 389 ? -17.973 3.676 -0.171 1.00 95.06 389 GLY A O 1
ATOM 3046 N N . VAL A 1 390 ? -16.217 2.336 -0.547 1.00 97.00 390 VAL A N 1
ATOM 3047 C CA . VAL A 1 390 ? -16.694 1.798 -1.828 1.00 97.00 390 VAL A CA 1
ATOM 3048 C C . VAL A 1 390 ? -16.832 0.290 -1.695 1.00 97.00 390 VAL A C 1
ATOM 3050 O O . VAL A 1 390 ? -15.900 -0.378 -1.235 1.00 97.00 390 VAL A O 1
ATOM 3053 N N . LEU A 1 391 ? -17.996 -0.246 -2.069 1.00 97.62 391 LEU A N 1
ATOM 3054 C CA . LEU A 1 391 ? -18.207 -1.689 -2.095 1.00 97.62 391 LEU A CA 1
ATOM 3055 C C . LEU A 1 391 ? -17.356 -2.336 -3.184 1.00 97.62 391 LEU A C 1
ATOM 3057 O O . LEU A 1 391 ? -17.238 -1.821 -4.297 1.00 97.62 391 LEU A O 1
ATOM 3061 N N . GLY A 1 392 ? -16.776 -3.479 -2.854 1.00 97.69 392 GLY A N 1
ATOM 3062 C CA . GLY A 1 392 ? -16.154 -4.382 -3.804 1.00 97.69 392 GLY A CA 1
ATOM 3063 C C . GLY A 1 392 ? -16.496 -5.829 -3.477 1.00 97.69 392 GLY A C 1
ATOM 3064 O O . GLY A 1 392 ? -16.907 -6.136 -2.357 1.00 97.69 392 GLY A O 1
ATOM 3065 N N . ARG A 1 393 ? -16.331 -6.721 -4.446 1.00 98.31 393 ARG A N 1
ATOM 3066 C CA . ARG A 1 393 ? -16.571 -8.159 -4.296 1.00 98.31 393 ARG A CA 1
ATOM 3067 C C . ARG A 1 393 ? -15.261 -8.913 -4.471 1.00 98.31 393 ARG A C 1
ATOM 3069 O O . ARG A 1 393 ? -14.538 -8.681 -5.434 1.00 98.31 393 ARG A O 1
ATOM 3076 N N . ILE A 1 394 ? -14.943 -9.804 -3.536 1.00 98.44 394 ILE A N 1
ATOM 3077 C CA . ILE A 1 394 ? -13.730 -10.624 -3.627 1.00 98.44 394 ILE A CA 1
ATOM 3078 C C . ILE A 1 394 ? -13.933 -11.662 -4.731 1.00 98.44 394 ILE A C 1
ATOM 3080 O O . ILE A 1 394 ? -14.887 -12.434 -4.666 1.00 98.44 394 ILE A O 1
ATOM 3084 N N . ILE A 1 395 ? -13.035 -11.710 -5.713 1.00 97.88 395 ILE A N 1
ATOM 3085 C CA . ILE A 1 395 ? -13.087 -12.719 -6.785 1.00 97.88 395 ILE A CA 1
ATOM 3086 C C . ILE A 1 395 ? -11.897 -13.673 -6.797 1.00 97.88 395 ILE A C 1
ATOM 3088 O O . ILE A 1 395 ? -11.924 -14.638 -7.547 1.00 97.88 395 ILE A O 1
ATOM 3092 N N . GLY A 1 396 ? -10.868 -13.415 -5.992 1.00 97.06 396 GLY A N 1
ATOM 3093 C CA . GLY A 1 396 ? -9.679 -14.254 -5.908 1.00 97.06 396 GLY A CA 1
ATOM 3094 C C . GLY A 1 396 ? -8.588 -13.638 -5.042 1.00 97.06 396 GLY A C 1
ATOM 3095 O O . GLY A 1 396 ? -8.788 -12.605 -4.388 1.00 97.06 396 GLY A O 1
ATOM 3096 N N . PHE A 1 397 ? -7.419 -14.275 -5.050 1.00 96.69 397 PHE A N 1
ATOM 3097 C CA . PHE A 1 397 ? -6.325 -13.960 -4.139 1.00 96.69 397 PHE A CA 1
ATOM 3098 C C . PHE A 1 397 ? -4.981 -13.855 -4.848 1.00 96.69 397 PHE A C 1
ATOM 3100 O O . PHE A 1 397 ? -4.712 -14.557 -5.813 1.00 96.69 397 PHE A O 1
ATOM 3107 N N . THR A 1 398 ? -4.086 -13.028 -4.312 1.00 94.81 398 THR A N 1
ATOM 3108 C CA . THR A 1 398 ? -2.701 -12.932 -4.787 1.00 94.81 398 THR A CA 1
ATOM 3109 C C . THR A 1 398 ? -1.698 -13.203 -3.666 1.00 94.81 398 THR A C 1
ATOM 3111 O O . THR A 1 398 ? -1.930 -12.893 -2.495 1.00 94.81 398 THR A O 1
ATOM 3114 N N . ASP A 1 399 ? -0.548 -13.772 -4.030 1.00 92.19 399 ASP A N 1
ATOM 3115 C CA . ASP A 1 399 ? 0.606 -13.921 -3.135 1.00 92.19 399 ASP A CA 1
ATOM 3116 C C . ASP A 1 399 ? 1.362 -12.598 -2.912 1.00 92.19 399 ASP A C 1
ATOM 3118 O O . ASP A 1 399 ? 2.289 -12.529 -2.099 1.00 92.19 399 ASP A O 1
ATOM 3122 N N . LEU A 1 400 ? 1.011 -11.555 -3.666 1.00 92.44 400 LEU A N 1
ATOM 3123 C CA . LEU A 1 400 ? 1.620 -10.237 -3.574 1.00 92.44 400 LEU A CA 1
ATOM 3124 C C . LEU A 1 400 ? 0.970 -9.401 -2.464 1.00 92.44 400 LEU A C 1
ATOM 3126 O O . LEU A 1 400 ? -0.182 -9.587 -2.081 1.00 92.44 400 LEU A O 1
ATOM 3130 N N . ASN A 1 401 ? 1.718 -8.433 -1.937 1.00 93.12 401 ASN A N 1
ATOM 3131 C CA . ASN A 1 401 ? 1.252 -7.547 -0.866 1.00 93.12 401 ASN A CA 1
ATOM 3132 C C . ASN A 1 401 ? 0.519 -6.308 -1.416 1.00 93.12 401 ASN A C 1
ATOM 3134 O O . ASN A 1 401 ? 0.794 -5.188 -0.979 1.00 93.12 401 ASN A O 1
ATOM 3138 N N . VAL A 1 402 ? -0.369 -6.513 -2.389 1.00 94.00 402 VAL A N 1
ATOM 3139 C CA . VAL A 1 402 ? -1.124 -5.460 -3.083 1.00 94.00 402 VAL A CA 1
ATOM 3140 C C . VAL A 1 402 ? -2.579 -5.875 -3.291 1.00 94.00 402 VAL A C 1
ATOM 3142 O O . VAL A 1 402 ? -2.888 -7.060 -3.371 1.00 94.00 402 VAL A O 1
ATOM 3145 N N . CYS A 1 403 ? -3.473 -4.896 -3.371 1.00 96.06 403 CYS A N 1
ATOM 3146 C CA . CYS A 1 403 ? -4.867 -5.087 -3.742 1.00 96.06 403 CYS A CA 1
ATOM 3147 C C . CYS A 1 403 ? -5.024 -4.720 -5.212 1.00 96.06 403 CYS A C 1
ATOM 3149 O O . CYS A 1 403 ? -4.903 -3.543 -5.573 1.00 96.06 403 CYS A O 1
ATOM 3151 N N . TYR A 1 404 ? -5.282 -5.730 -6.036 1.00 96.56 404 TYR A N 1
ATOM 3152 C CA . TYR A 1 404 ? -5.611 -5.526 -7.434 1.00 96.56 404 TYR A CA 1
ATOM 3153 C C . TYR A 1 404 ? -7.100 -5.231 -7.567 1.00 96.56 404 TYR A C 1
ATOM 3155 O O . TYR A 1 404 ? -7.942 -5.967 -7.050 1.00 96.56 404 TYR A O 1
ATOM 3163 N N . ALA A 1 405 ? -7.417 -4.148 -8.261 1.00 96.88 405 ALA A N 1
ATOM 3164 C CA . ALA A 1 405 ? -8.788 -3.773 -8.564 1.00 96.88 405 ALA A CA 1
ATOM 3165 C C . ALA A 1 405 ? -8.828 -2.892 -9.809 1.00 96.88 405 ALA A C 1
ATOM 3167 O O . ALA A 1 405 ? -7.811 -2.303 -10.195 1.00 96.88 405 ALA A O 1
ATOM 3168 N N . HIS A 1 406 ? -10.019 -2.752 -10.384 1.00 96.62 406 HIS A N 1
ATOM 3169 C CA . HIS A 1 406 ? -10.233 -1.864 -11.516 1.00 96.62 406 HIS A CA 1
ATOM 3170 C C . HIS A 1 406 ? -9.817 -0.416 -11.174 1.00 96.62 406 HIS A C 1
ATOM 3172 O O . HIS A 1 406 ? -10.102 0.049 -10.060 1.00 96.62 406 HIS A O 1
ATOM 3178 N N . PRO A 1 407 ? -9.198 0.344 -12.103 1.00 95.12 407 PRO A N 1
ATOM 3179 C CA . PRO A 1 407 ? -8.840 1.749 -11.881 1.00 95.12 407 PRO A CA 1
ATOM 3180 C C . PRO A 1 407 ? -10.004 2.607 -11.367 1.00 95.12 407 PRO A C 1
ATOM 3182 O O . PRO A 1 407 ? -9.810 3.480 -10.522 1.00 95.12 407 PRO A O 1
ATOM 3185 N N . TYR A 1 408 ? -11.229 2.313 -11.811 1.00 95.62 408 TYR A N 1
ATOM 3186 C CA . TYR A 1 408 ? -12.439 2.990 -11.332 1.00 95.62 408 TYR A CA 1
ATOM 3187 C C . TYR A 1 408 ? -12.684 2.767 -9.847 1.00 95.62 408 TYR A C 1
ATOM 3189 O O . TYR A 1 408 ? -13.011 3.710 -9.134 1.00 95.62 408 TYR A O 1
ATOM 3197 N N . TRP A 1 409 ? -12.482 1.543 -9.358 1.00 96.12 409 TRP A N 1
ATOM 3198 C CA . TRP A 1 409 ? -12.646 1.231 -7.945 1.00 96.12 409 TRP A CA 1
ATOM 3199 C C . TRP A 1 409 ? -11.640 1.995 -7.088 1.00 96.12 409 TRP A C 1
ATOM 3201 O O . TRP A 1 409 ? -12.002 2.548 -6.048 1.00 96.12 409 TRP A O 1
ATOM 3211 N N . HIS A 1 410 ? -10.380 2.076 -7.527 1.00 95.12 410 HIS A N 1
ATOM 3212 C CA . HIS A 1 410 ? -9.343 2.890 -6.878 1.00 95.12 410 HIS A CA 1
ATOM 3213 C C . HIS A 1 410 ? -9.685 4.380 -6.884 1.00 95.12 410 HIS A C 1
ATOM 3215 O O . HIS A 1 410 ? -9.742 4.986 -5.812 1.00 95.12 410 HIS A O 1
ATOM 3221 N N . SER A 1 411 ? -10.058 4.931 -8.039 1.00 94.31 411 SER A N 1
ATOM 3222 C CA . SER A 1 411 ? -10.404 6.349 -8.164 1.00 94.31 411 SER A CA 1
ATOM 3223 C C . SER A 1 411 ? -11.682 6.742 -7.411 1.00 94.31 411 SER A C 1
ATOM 3225 O O . SER A 1 411 ? -11.736 7.822 -6.822 1.00 94.31 411 SER A O 1
ATOM 3227 N N . ALA A 1 412 ? -12.687 5.862 -7.326 1.00 94.19 412 ALA A N 1
ATOM 3228 C CA . ALA A 1 412 ? -13.930 6.114 -6.587 1.00 94.19 412 ALA A CA 1
ATOM 3229 C C . ALA A 1 412 ? -13.683 6.372 -5.090 1.00 94.19 412 ALA A C 1
ATOM 3231 O O . ALA A 1 412 ? -14.428 7.102 -4.436 1.00 94.19 412 ALA A O 1
ATOM 3232 N N . LYS A 1 413 ? -12.588 5.830 -4.544 1.00 92.50 413 LYS A N 1
ATOM 3233 C CA . LYS A 1 413 ? -12.142 6.082 -3.165 1.00 92.50 413 LYS A CA 1
ATOM 3234 C C . LYS A 1 413 ? -11.345 7.382 -3.019 1.00 92.50 413 LYS A C 1
ATOM 3236 O O . LYS A 1 413 ? -10.818 7.656 -1.945 1.00 92.50 413 LYS A O 1
ATOM 3241 N N . ARG A 1 414 ? -11.276 8.200 -4.073 1.00 88.38 414 ARG A N 1
ATOM 3242 C CA . ARG A 1 414 ? -10.488 9.438 -4.171 1.00 88.38 414 ARG A CA 1
ATOM 3243 C C . ARG A 1 414 ? -8.987 9.208 -3.974 1.00 88.38 414 ARG A C 1
ATOM 3245 O O . ARG A 1 414 ? -8.324 10.002 -3.302 1.00 88.38 414 ARG A O 1
ATOM 3252 N N . ARG A 1 415 ? -8.475 8.098 -4.512 1.00 84.56 415 ARG A N 1
ATOM 3253 C CA . ARG A 1 415 ? -7.073 7.687 -4.412 1.00 84.56 415 ARG A CA 1
ATOM 3254 C C . ARG A 1 415 ? -6.486 7.392 -5.777 1.00 84.56 415 ARG A C 1
ATOM 3256 O O . ARG A 1 415 ? -7.160 6.856 -6.654 1.00 84.56 415 ARG A O 1
ATOM 3263 N N . ASP A 1 416 ? -5.202 7.700 -5.888 1.00 82.94 416 ASP A N 1
ATOM 3264 C CA . ASP A 1 416 ? -4.387 7.354 -7.038 1.00 82.94 416 ASP A CA 1
ATOM 3265 C C . ASP A 1 416 ? -3.657 6.023 -6.780 1.00 82.94 416 ASP A C 1
ATOM 3267 O O . ASP A 1 416 ? -3.663 5.463 -5.680 1.00 82.94 416 ASP A O 1
ATOM 3271 N N . CYS A 1 417 ? -3.053 5.472 -7.828 1.00 89.44 417 CYS A N 1
ATOM 3272 C CA . CYS A 1 417 ? -2.256 4.247 -7.757 1.00 89.44 417 CYS A CA 1
ATOM 3273 C C . CYS A 1 417 ? -0.746 4.546 -7.763 1.00 89.44 417 CYS A C 1
ATOM 3275 O O . CYS A 1 417 ? 0.029 3.857 -8.419 1.00 89.44 417 CYS A O 1
ATOM 3277 N N . ASP A 1 418 ? -0.318 5.579 -7.040 1.00 88.38 418 ASP A N 1
ATOM 3278 C CA . ASP A 1 418 ? 1.069 6.069 -6.964 1.00 88.38 418 ASP A CA 1
ATOM 3279 C C . ASP A 1 418 ? 1.824 5.583 -5.705 1.00 88.38 418 ASP A C 1
ATOM 3281 O O . ASP A 1 418 ? 2.846 6.143 -5.299 1.00 88.38 418 ASP A O 1
ATOM 3285 N N . GLY A 1 419 ? 1.340 4.498 -5.090 1.00 87.06 419 GLY A N 1
ATOM 3286 C CA . GLY A 1 419 ? 1.852 3.949 -3.827 1.00 87.06 419 GLY A CA 1
ATOM 3287 C C . GLY A 1 419 ? 0.969 4.248 -2.612 1.00 87.06 419 GLY A C 1
ATOM 3288 O O . GLY A 1 419 ? 1.378 3.983 -1.473 1.00 87.06 419 GLY A O 1
ATOM 3289 N N . ASP A 1 420 ? -0.229 4.782 -2.849 1.00 91.12 420 ASP A N 1
ATOM 3290 C CA . ASP A 1 420 ? -1.279 4.927 -1.851 1.00 91.12 420 ASP A CA 1
ATOM 3291 C C . ASP A 1 420 ? -1.768 3.572 -1.305 1.00 91.12 420 ASP A C 1
ATOM 3293 O O . ASP A 1 420 ? -1.615 2.499 -1.902 1.00 91.12 420 ASP A O 1
ATOM 3297 N N . GLU A 1 421 ? -2.312 3.625 -0.092 1.00 92.56 421 GLU A N 1
ATOM 3298 C CA . GLU A 1 421 ? -2.771 2.459 0.656 1.00 92.56 421 GLU A CA 1
ATOM 3299 C C . GLU A 1 421 ? -4.211 2.664 1.097 1.00 92.56 421 GLU A C 1
ATOM 3301 O O . GLU A 1 421 ? -4.521 3.705 1.679 1.00 92.56 421 GLU A O 1
ATOM 3306 N N . ASP A 1 422 ? -5.029 1.629 0.960 1.00 94.44 422 ASP A N 1
ATOM 3307 C CA . ASP A 1 422 ? -6.405 1.622 1.436 1.00 94.44 422 ASP A CA 1
ATOM 3308 C C . ASP A 1 422 ? -6.614 0.643 2.582 1.00 94.44 422 ASP A C 1
ATOM 3310 O O . ASP A 1 422 ? -5.861 -0.312 2.784 1.00 94.44 422 ASP A O 1
ATOM 3314 N N . ALA A 1 423 ? -7.663 0.897 3.359 1.00 95.44 423 ALA A N 1
ATOM 3315 C CA . ALA A 1 423 ? -8.163 -0.041 4.343 1.00 95.44 423 ALA A CA 1
ATOM 3316 C C . ALA A 1 423 ? -9.284 -0.883 3.728 1.00 95.44 423 ALA A C 1
ATOM 3318 O O . ALA A 1 423 ? -10.289 -0.343 3.274 1.00 95.44 423 ALA A O 1
ATOM 3319 N N . LEU A 1 424 ? -9.140 -2.204 3.780 1.00 97.56 424 LEU A N 1
ATOM 3320 C CA . LEU A 1 424 ? -10.203 -3.154 3.474 1.00 97.56 424 LEU A CA 1
ATOM 3321 C C . LEU A 1 424 ? -10.895 -3.611 4.762 1.00 97.56 424 LEU A C 1
ATOM 3323 O O . LEU A 1 424 ? -10.244 -3.830 5.793 1.00 97.56 424 LEU A O 1
ATOM 3327 N N . MET A 1 425 ? -12.212 -3.780 4.682 1.00 97.69 425 MET A N 1
ATOM 3328 C CA . MET A 1 425 ? -13.088 -4.291 5.742 1.00 97.69 425 MET A CA 1
ATOM 3329 C C . MET A 1 425 ? -14.087 -5.276 5.135 1.00 97.69 425 MET A C 1
ATOM 3331 O O . MET A 1 425 ? -14.540 -5.053 4.016 1.00 97.69 425 MET A O 1
ATOM 3335 N N . LEU A 1 426 ? -14.492 -6.316 5.866 1.00 98.06 426 LEU A N 1
ATOM 3336 C CA . LEU A 1 426 ? -15.670 -7.094 5.470 1.00 98.06 426 LEU A CA 1
ATOM 3337 C C . LEU A 1 426 ? -16.927 -6.231 5.633 1.00 98.06 426 LEU A C 1
ATOM 3339 O O . LEU A 1 426 ? -17.088 -5.559 6.655 1.00 98.06 426 LEU A O 1
ATOM 3343 N N . ALA A 1 427 ? -17.825 -6.253 4.645 1.00 97.25 427 ALA A N 1
ATOM 3344 C CA . ALA A 1 427 ? -18.970 -5.344 4.621 1.00 97.25 427 ALA A CA 1
ATOM 3345 C C . ALA A 1 427 ? -19.869 -5.503 5.858 1.00 97.25 427 ALA A C 1
ATOM 3347 O O . ALA A 1 427 ? -20.198 -4.513 6.511 1.00 97.25 427 ALA A O 1
ATOM 3348 N N . LEU A 1 428 ? -20.198 -6.740 6.247 1.00 97.19 428 LEU A N 1
ATOM 3349 C CA . LEU A 1 428 ? -21.063 -6.978 7.408 1.00 97.19 428 LEU A CA 1
ATOM 3350 C C . LEU A 1 428 ? -20.398 -6.609 8.747 1.00 97.19 428 LEU A C 1
ATOM 3352 O O . LEU A 1 428 ? -21.091 -6.158 9.658 1.00 97.19 428 LEU A O 1
ATOM 3356 N N . ASP A 1 429 ? -19.068 -6.746 8.870 1.00 97.50 429 ASP A N 1
ATOM 3357 C CA . ASP A 1 429 ? -18.344 -6.281 10.067 1.00 97.50 429 ASP A CA 1
ATOM 3358 C C . ASP A 1 429 ? -18.523 -4.773 10.238 1.00 97.50 429 ASP A C 1
ATOM 3360 O O . ASP A 1 429 ? -18.900 -4.307 11.315 1.00 97.50 429 ASP A O 1
ATOM 3364 N N . ALA A 1 430 ? -18.319 -4.017 9.157 1.00 95.94 430 ALA A N 1
ATOM 3365 C CA . ALA A 1 430 ? -18.517 -2.579 9.176 1.00 95.94 430 ALA A CA 1
ATOM 3366 C C . ALA A 1 430 ? -19.964 -2.224 9.544 1.00 95.94 430 ALA A C 1
ATOM 3368 O O . ALA A 1 430 ? -20.166 -1.418 10.442 1.00 95.94 430 ALA A O 1
ATOM 3369 N N . LEU A 1 431 ? -20.969 -2.863 8.940 1.00 95.44 431 LEU A N 1
ATOM 3370 C CA . LEU A 1 431 ? -22.380 -2.552 9.206 1.00 95.44 431 LEU A CA 1
ATOM 3371 C C . LEU A 1 431 ? -22.807 -2.807 10.663 1.00 95.44 431 LEU A C 1
ATOM 3373 O O . LEU A 1 431 ? -23.567 -2.022 11.224 1.00 95.44 431 LEU A O 1
ATOM 3377 N N . ILE A 1 432 ? -22.324 -3.885 11.289 1.00 95.50 432 ILE A N 1
ATOM 3378 C CA . ILE A 1 432 ? -22.750 -4.288 12.643 1.00 95.50 432 ILE A CA 1
ATOM 3379 C C . ILE A 1 432 ? -21.917 -3.617 13.745 1.00 95.50 432 ILE A C 1
ATOM 3381 O O . ILE A 1 432 ? -22.393 -3.414 14.872 1.00 95.50 432 ILE A O 1
ATOM 3385 N N . ASN A 1 433 ? -20.643 -3.330 13.473 1.00 96.69 433 ASN A N 1
ATOM 3386 C CA . ASN A 1 433 ? -19.704 -2.872 14.496 1.00 96.69 433 ASN A CA 1
ATOM 3387 C C . ASN A 1 433 ? -19.357 -1.390 14.408 1.00 96.69 433 ASN A C 1
ATOM 3389 O O . ASN A 1 433 ? -18.913 -0.833 15.415 1.00 96.69 433 ASN A O 1
ATOM 3393 N N . PHE A 1 434 ? -19.601 -0.741 13.271 1.00 96.06 434 PHE A N 1
ATOM 3394 C CA . PHE A 1 434 ? -19.449 0.699 13.152 1.00 96.06 434 PHE A CA 1
ATOM 3395 C C . PHE A 1 434 ? -20.493 1.449 13.983 1.00 96.06 434 PHE A C 1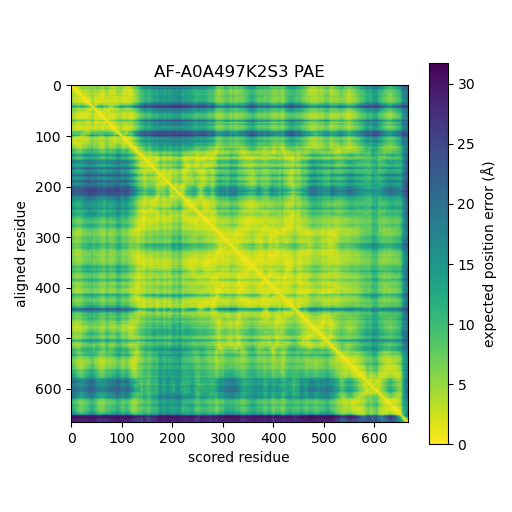
ATOM 3397 O O . PHE A 1 434 ? -21.680 1.127 13.985 1.00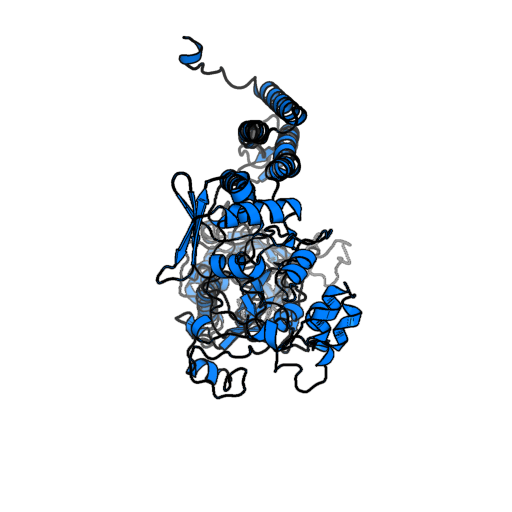 96.06 434 PHE A O 1
ATOM 3404 N N . SER A 1 435 ? -20.062 2.519 14.649 1.00 93.44 435 SER A N 1
ATOM 3405 C CA . SER A 1 435 ? -20.984 3.527 15.166 1.00 93.44 435 SER A CA 1
ATOM 3406 C C . SER A 1 435 ? -20.345 4.907 15.176 1.00 93.44 435 SER A C 1
ATOM 3408 O O . SER A 1 435 ? -19.229 5.094 15.667 1.00 93.44 435 SER A O 1
ATOM 3410 N N . LYS A 1 436 ? -21.103 5.914 14.725 1.00 92.19 436 LYS A N 1
ATOM 3411 C CA . LYS A 1 436 ? -20.707 7.327 14.822 1.00 92.19 436 LYS A CA 1
ATOM 3412 C C . LYS A 1 436 ? -20.458 7.753 16.274 1.00 92.19 436 LYS A C 1
ATOM 3414 O O . LYS A 1 436 ? -19.613 8.609 16.520 1.00 92.19 436 LYS A O 1
ATOM 3419 N N . GLU A 1 437 ? -21.137 7.120 17.233 1.00 91.62 437 GLU A N 1
ATOM 3420 C CA . GLU A 1 437 ? -20.952 7.373 18.664 1.00 91.62 437 GLU A CA 1
ATOM 3421 C C . GLU A 1 437 ? -19.564 6.966 19.170 1.00 91.62 437 GLU A C 1
ATOM 3423 O O . GLU A 1 437 ? -19.157 7.451 20.219 1.00 91.62 437 GLU A O 1
ATOM 3428 N N . TYR A 1 438 ? -18.815 6.109 18.466 1.00 92.81 438 TYR A N 1
ATOM 3429 C CA . TYR A 1 438 ? -17.449 5.726 18.853 1.00 92.81 438 TYR A CA 1
ATOM 3430 C C . TYR A 1 438 ? -16.380 6.694 18.342 1.00 92.81 438 TYR A C 1
ATOM 3432 O O . TYR A 1 438 ? -15.260 6.707 18.860 1.00 92.81 438 TYR A O 1
ATOM 3440 N N . LEU A 1 439 ? -16.721 7.548 17.375 1.00 92.44 439 LEU A N 1
ATOM 3441 C CA . LEU A 1 439 ? -15.753 8.444 16.761 1.00 92.44 439 LEU A CA 1
ATOM 3442 C C . LEU A 1 439 ? -15.201 9.460 17.775 1.00 92.44 439 LEU A C 1
ATOM 3444 O O . LEU A 1 439 ? -15.956 10.012 18.584 1.00 92.44 439 LEU A O 1
ATOM 3448 N N . PRO A 1 440 ? -13.884 9.745 17.745 1.00 89.38 440 PRO A N 1
ATOM 3449 C CA . PRO A 1 440 ? -13.284 10.758 18.603 1.00 89.38 440 PRO A CA 1
ATOM 3450 C C . PRO A 1 440 ? -13.940 12.129 18.408 1.00 89.38 440 PRO A C 1
ATOM 3452 O O . PRO A 1 440 ? -14.161 12.557 17.280 1.00 89.38 440 PRO A O 1
ATOM 3455 N N . ALA A 1 441 ? -14.163 12.862 19.500 1.00 85.06 441 ALA A N 1
ATOM 3456 C CA . ALA A 1 441 ? -14.762 14.201 19.450 1.00 85.06 441 ALA A CA 1
ATOM 3457 C C . ALA A 1 441 ? -13.817 15.296 18.907 1.00 85.06 441 ALA A C 1
ATOM 3459 O O . ALA A 1 441 ? -14.237 16.430 18.697 1.00 85.06 441 ALA A O 1
ATOM 3460 N N . GLN A 1 442 ? -12.530 14.983 18.730 1.00 82.44 442 GLN A N 1
ATOM 3461 C CA . GLN A 1 442 ? -11.520 15.925 18.244 1.00 82.44 442 GLN A CA 1
ATOM 3462 C C . GLN A 1 442 ? -11.657 16.180 16.737 1.00 82.44 442 GLN A C 1
ATOM 3464 O O . GLN A 1 442 ? -12.135 15.325 15.989 1.00 82.44 442 GLN A O 1
ATOM 3469 N N . ILE A 1 443 ? -11.169 17.339 16.285 1.00 68.75 443 ILE A N 1
ATOM 3470 C CA . ILE A 1 443 ? -11.096 17.698 14.862 1.00 68.75 443 ILE A CA 1
ATOM 3471 C C . ILE A 1 443 ? -10.337 16.597 14.104 1.00 68.75 443 ILE A C 1
ATOM 3473 O O . ILE A 1 443 ? -9.255 16.178 14.515 1.00 68.75 443 ILE A O 1
ATOM 3477 N N . GLY A 1 444 ? -10.934 16.100 13.019 1.00 71.56 444 GLY A N 1
ATOM 3478 C CA . GLY A 1 444 ? -10.393 14.991 12.229 1.00 71.56 444 GLY A CA 1
ATOM 3479 C C . GLY A 1 444 ? -10.748 13.589 12.741 1.00 71.56 444 GLY A C 1
ATOM 3480 O O . GLY A 1 444 ? -10.388 12.616 12.092 1.00 71.56 444 GLY A O 1
ATOM 3481 N N . GLY A 1 445 ? -11.487 13.452 13.851 1.00 72.19 445 GLY A N 1
ATOM 3482 C CA . GLY A 1 445 ? -11.961 12.151 14.352 1.00 72.19 445 GLY A CA 1
ATOM 3483 C C . GLY A 1 445 ? -12.977 11.450 13.443 1.00 72.19 445 GLY A C 1
ATOM 3484 O O . GLY A 1 445 ? -13.174 10.246 13.569 1.00 72.19 445 GLY A O 1
ATOM 3485 N N . ILE A 1 446 ? -13.593 12.206 12.531 1.00 78.38 446 ILE A N 1
ATOM 3486 C CA . ILE A 1 446 ? -14.563 11.730 11.537 1.00 78.38 446 ILE A CA 1
ATOM 3487 C C . ILE A 1 446 ? -13.874 11.217 10.263 1.00 78.38 446 ILE A C 1
ATOM 3489 O O . ILE A 1 446 ? -14.426 10.391 9.540 1.00 78.38 446 ILE A O 1
ATOM 3493 N N . MET A 1 447 ? -12.661 11.697 9.992 1.00 80.19 447 MET A N 1
ATOM 3494 C CA . MET A 1 447 ? -11.867 11.232 8.858 1.00 80.19 447 MET A CA 1
ATOM 3495 C C . MET A 1 447 ? -11.449 9.780 9.100 1.00 80.19 447 MET A C 1
ATOM 3497 O O . MET A 1 447 ? -11.302 9.367 10.252 1.00 80.19 447 MET A O 1
ATOM 3501 N N . ASP A 1 448 ? -11.248 9.017 8.028 1.00 82.69 448 ASP A N 1
ATOM 3502 C CA . ASP A 1 448 ? -11.017 7.571 8.066 1.00 82.69 448 ASP A CA 1
ATOM 3503 C C . ASP A 1 448 ? -12.226 6.761 8.551 1.00 82.69 448 ASP A C 1
ATOM 3505 O O . ASP A 1 448 ? -12.039 5.589 8.833 1.00 82.69 448 ASP A O 1
ATOM 3509 N N . ALA A 1 449 ? -13.446 7.285 8.677 1.00 89.19 449 ALA A N 1
ATOM 3510 C CA . ALA A 1 449 ? -14.617 6.494 9.081 1.00 89.19 449 ALA A CA 1
ATOM 3511 C C . ALA A 1 449 ? -15.565 6.254 7.893 1.00 89.19 449 ALA A C 1
ATOM 3513 O O . ALA A 1 449 ? -15.861 7.220 7.196 1.00 89.19 449 ALA A O 1
ATOM 3514 N N . PRO A 1 450 ? -16.082 5.030 7.662 1.00 91.25 450 PRO A N 1
ATOM 3515 C CA . PRO A 1 450 ? -17.002 4.750 6.557 1.00 91.25 450 PRO A CA 1
ATOM 3516 C C . PRO A 1 450 ? -18.406 5.312 6.858 1.00 91.25 450 PRO A C 1
ATOM 3518 O O . PRO A 1 450 ? -19.332 4.573 7.173 1.00 91.25 450 PRO A O 1
ATOM 3521 N N . LEU A 1 451 ? -18.557 6.639 6.821 1.00 92.56 451 LEU A N 1
ATOM 3522 C CA . LEU A 1 451 ? -19.830 7.323 7.074 1.00 92.56 451 LEU A CA 1
ATOM 3523 C C . LEU A 1 451 ? -20.829 7.137 5.938 1.00 92.56 451 LEU A C 1
ATOM 3525 O O . LEU A 1 451 ? -22.031 7.077 6.184 1.00 92.56 451 LEU A O 1
ATOM 3529 N N . PHE A 1 452 ? -20.320 7.094 4.712 1.00 92.81 452 PHE A N 1
ATOM 3530 C CA . PHE A 1 452 ? -21.098 6.868 3.506 1.00 92.81 452 PHE A CA 1
ATOM 3531 C C . PHE A 1 452 ? -20.547 5.651 2.777 1.00 92.81 452 PHE A C 1
ATOM 3533 O O . PHE A 1 452 ? -19.370 5.311 2.923 1.00 92.81 452 PHE A O 1
ATOM 3540 N N . LEU A 1 453 ? -21.401 5.013 1.986 1.00 94.62 453 LEU A N 1
ATOM 3541 C CA . LEU A 1 453 ? -21.057 3.832 1.214 1.00 94.62 453 LEU A CA 1
ATOM 3542 C C . LEU A 1 453 ? -21.532 4.015 -0.227 1.00 94.62 453 LEU A C 1
ATOM 3544 O O . LEU A 1 453 ? -22.719 4.228 -0.458 1.00 94.62 453 LEU A O 1
ATOM 3548 N N . ILE A 1 454 ? -20.606 3.922 -1.176 1.00 95.19 454 ILE A N 1
ATOM 3549 C CA . ILE A 1 454 ? -20.905 3.861 -2.606 1.00 95.19 454 ILE A CA 1
ATOM 3550 C C . ILE A 1 454 ? -21.158 2.397 -2.952 1.00 95.19 454 ILE A C 1
ATOM 3552 O O . ILE A 1 454 ? -20.258 1.558 -2.836 1.00 95.19 454 ILE A O 1
ATOM 3556 N N . SER A 1 455 ? -22.396 2.092 -3.339 1.00 93.81 455 SER A N 1
ATOM 3557 C CA . SER A 1 455 ? -22.806 0.747 -3.739 1.00 93.81 455 SER A CA 1
ATOM 3558 C C . SER A 1 455 ? -22.509 0.445 -5.201 1.00 93.81 455 SER A C 1
ATOM 3560 O O . SER A 1 455 ? -22.108 -0.675 -5.497 1.00 93.81 455 SER A O 1
ATOM 3562 N N . SER A 1 456 ? -22.659 1.439 -6.076 1.00 94.19 456 SER A N 1
ATOM 3563 C CA . SER A 1 456 ? -22.370 1.365 -7.508 1.00 94.19 456 SER A CA 1
ATOM 3564 C C . SER A 1 456 ? -21.483 2.534 -7.902 1.00 94.19 456 SER A C 1
ATOM 3566 O O . SER A 1 456 ? -21.721 3.661 -7.470 1.00 94.19 456 SER A O 1
ATOM 3568 N N . ILE A 1 457 ? -20.458 2.271 -8.706 1.00 94.69 457 ILE A N 1
ATOM 3569 C CA . ILE A 1 457 ? -19.541 3.311 -9.177 1.00 94.69 457 ILE A CA 1
ATOM 3570 C C . ILE A 1 457 ? -20.143 3.982 -10.410 1.00 94.69 457 ILE A C 1
ATOM 3572 O O . ILE A 1 457 ? -20.473 3.288 -11.362 1.00 94.69 457 ILE A O 1
ATOM 3576 N N . ASN A 1 458 ? -20.235 5.313 -10.393 1.00 93.31 458 ASN A N 1
ATOM 3577 C CA . ASN A 1 458 ? -20.545 6.129 -11.565 1.00 93.31 458 ASN A CA 1
ATOM 3578 C C . ASN A 1 458 ? -19.232 6.695 -12.152 1.00 93.31 458 ASN A C 1
ATOM 3580 O O . ASN A 1 458 ? -18.592 7.517 -11.484 1.00 93.31 458 ASN A O 1
ATOM 3584 N N . PRO A 1 459 ? -18.804 6.286 -13.362 1.00 92.19 459 PRO A N 1
ATOM 3585 C CA . PRO A 1 459 ? -17.554 6.738 -13.969 1.00 92.19 459 PRO A CA 1
ATOM 3586 C C . PRO A 1 459 ? -17.465 8.251 -14.194 1.00 92.19 459 PRO A C 1
ATOM 3588 O O . PRO A 1 459 ? -16.369 8.814 -14.116 1.00 92.19 459 PRO A O 1
ATOM 3591 N N . GLN A 1 460 ? -18.594 8.945 -14.360 1.00 91.56 460 GLN A N 1
ATOM 3592 C CA . GLN A 1 460 ? -18.624 10.407 -14.476 1.00 91.56 460 GLN A CA 1
ATOM 3593 C C . GLN A 1 460 ? -18.145 11.127 -13.207 1.00 91.56 460 GLN A C 1
ATOM 3595 O O . GLN A 1 460 ? -17.535 12.192 -13.287 1.00 91.56 460 GLN A O 1
ATOM 3600 N N . GLU A 1 461 ? -18.391 10.543 -12.032 1.00 90.38 461 GLU A N 1
ATOM 3601 C CA . GLU A 1 461 ? -18.028 11.126 -10.732 1.00 90.38 461 GLU A CA 1
ATOM 3602 C C . GLU A 1 461 ? -16.578 10.832 -10.322 1.00 90.38 461 GLU A C 1
ATOM 3604 O O . GLU A 1 461 ? -16.100 11.316 -9.288 1.00 90.38 461 GLU A O 1
ATOM 3609 N N . LEU A 1 462 ? -15.869 10.026 -11.117 1.00 91.25 462 LEU A N 1
ATOM 3610 C CA . LEU A 1 462 ? -14.480 9.674 -10.862 1.00 91.25 462 LEU A CA 1
ATOM 3611 C C . LEU A 1 462 ? -13.544 10.871 -11.024 1.00 91.25 462 LEU A C 1
ATOM 3613 O O . LEU A 1 462 ? -13.868 11.918 -11.586 1.00 91.25 462 LEU A O 1
ATOM 3617 N N . GLN A 1 463 ? -12.329 10.706 -10.507 1.00 90.19 463 GLN A N 1
ATOM 3618 C CA . GLN A 1 463 ? -11.304 11.730 -10.629 1.00 90.19 463 GLN A CA 1
ATOM 3619 C C . GLN A 1 463 ? -10.781 11.797 -12.067 1.00 90.19 463 GLN A C 1
ATOM 3621 O O . GLN A 1 463 ? -10.715 10.794 -12.779 1.00 90.19 463 GLN A O 1
ATOM 3626 N N . ARG A 1 464 ? -10.306 12.982 -12.462 1.00 89.88 464 ARG A N 1
ATOM 3627 C CA . ARG A 1 464 ? -9.764 13.251 -13.802 1.00 89.88 464 ARG A CA 1
ATOM 3628 C C . ARG A 1 464 ? -8.657 12.272 -14.217 1.00 89.88 464 ARG A C 1
ATOM 3630 O O . ARG A 1 464 ? -8.513 11.986 -15.400 1.00 89.88 464 ARG A O 1
ATOM 3637 N N . GLN A 1 465 ? -7.876 11.760 -13.265 1.00 91.19 465 GLN A N 1
ATOM 3638 C CA . GLN A 1 465 ? -6.840 10.756 -13.511 1.00 91.19 465 GLN A CA 1
ATOM 3639 C C . GLN A 1 465 ? -7.416 9.480 -14.138 1.00 91.19 465 GLN A C 1
ATOM 3641 O O . GLN A 1 465 ? -6.834 8.966 -15.087 1.00 91.19 465 GLN A O 1
ATOM 3646 N N . ALA A 1 466 ? -8.571 9.006 -13.657 1.00 92.00 466 ALA A N 1
ATOM 3647 C CA . ALA A 1 466 ? -9.244 7.839 -14.222 1.00 92.00 466 ALA A CA 1
ATOM 3648 C C . ALA A 1 466 ? -9.839 8.132 -15.604 1.00 92.00 466 ALA A C 1
ATOM 3650 O O . ALA A 1 466 ? -9.841 7.254 -16.458 1.00 92.00 466 ALA A O 1
ATOM 3651 N N . HIS A 1 467 ? -10.289 9.368 -15.854 1.00 92.94 467 HIS A N 1
ATOM 3652 C CA . HIS A 1 467 ? -10.786 9.781 -17.175 1.00 92.94 467 HIS A CA 1
ATOM 3653 C C . HIS A 1 467 ? -9.692 9.795 -18.244 1.00 92.94 467 HIS A C 1
ATOM 3655 O O . HIS A 1 467 ? -9.969 9.518 -19.404 1.00 92.94 467 HIS A O 1
ATOM 3661 N N . ASN A 1 468 ? -8.447 10.073 -17.856 1.00 92.56 468 ASN A N 1
ATOM 3662 C CA . ASN A 1 468 ? -7.297 10.044 -18.760 1.00 92.56 468 ASN A CA 1
ATOM 3663 C C . ASN A 1 468 ? -6.700 8.634 -18.937 1.00 92.56 468 ASN A C 1
ATOM 3665 O O . ASN A 1 468 ? -5.630 8.506 -19.530 1.00 92.56 468 ASN A O 1
ATOM 3669 N N . PHE A 1 469 ? -7.323 7.594 -18.373 1.00 92.94 469 PHE A N 1
ATOM 3670 C CA . PHE A 1 469 ? -6.833 6.228 -18.512 1.00 92.94 469 PHE A CA 1
ATOM 3671 C C . PHE A 1 469 ? -7.040 5.754 -19.954 1.00 92.94 469 PHE A C 1
ATOM 3673 O O . PHE A 1 469 ? -8.144 5.848 -20.491 1.00 92.94 469 PHE A O 1
ATOM 3680 N N . ASP A 1 470 ? -5.964 5.277 -20.569 1.00 94.50 470 ASP A N 1
ATOM 3681 C CA . ASP A 1 470 ? -5.958 4.753 -21.931 1.00 94.50 470 ASP A CA 1
ATOM 3682 C C . ASP A 1 470 ? -6.452 3.305 -21.953 1.00 94.50 470 ASP A C 1
ATOM 3684 O O . ASP A 1 470 ? -6.060 2.477 -21.129 1.00 94.50 470 ASP A O 1
ATOM 3688 N N . VAL A 1 471 ? -7.342 3.031 -22.900 1.00 94.56 471 VAL A N 1
ATOM 3689 C CA . VAL A 1 471 ? -8.059 1.763 -23.061 1.00 94.56 471 VAL A CA 1
ATOM 3690 C C . VAL A 1 471 ? -7.915 1.205 -24.478 1.00 94.56 471 VAL A C 1
ATOM 3692 O O . VAL A 1 471 ? -8.708 0.363 -24.905 1.00 94.56 471 VAL A O 1
ATOM 3695 N N . SER A 1 472 ? -6.899 1.661 -25.211 1.00 93.69 472 SER A N 1
ATOM 3696 C CA . SER A 1 472 ? -6.577 1.217 -26.566 1.00 93.69 472 SER A CA 1
ATOM 3697 C C . SER A 1 472 ? -5.905 -0.163 -26.566 1.00 93.69 472 SER A C 1
ATOM 3699 O O . SER A 1 472 ? -5.045 -0.462 -25.738 1.00 93.69 472 SER A O 1
ATOM 3701 N N . TRP A 1 473 ? -6.234 -1.002 -27.552 1.00 92.81 473 TRP A N 1
ATOM 3702 C CA . TRP A 1 473 ? -5.549 -2.289 -27.779 1.00 92.81 473 TRP A CA 1
ATOM 3703 C C . TRP A 1 473 ? -4.182 -2.135 -28.456 1.00 92.81 473 TRP A C 1
ATOM 3705 O O . TRP A 1 473 ? -3.292 -2.965 -28.295 1.00 92.81 473 TRP A O 1
ATOM 3715 N N . SER A 1 474 ? -4.001 -1.063 -29.221 1.00 94.56 474 SER A N 1
ATOM 3716 C CA . SER A 1 474 ? -2.757 -0.748 -29.921 1.00 94.56 474 SER A CA 1
ATOM 3717 C C . SER A 1 474 ? -2.706 0.740 -30.225 1.00 94.56 474 SER A C 1
ATOM 3719 O O . SER A 1 474 ? -3.747 1.336 -30.507 1.00 94.56 474 SER A O 1
ATOM 3721 N N . TYR A 1 475 ? -1.511 1.326 -30.246 1.00 94.75 475 TYR A N 1
ATOM 3722 C CA . TYR A 1 475 ? -1.351 2.712 -30.674 1.00 94.75 475 TYR A CA 1
ATOM 3723 C C . TYR A 1 475 ? -1.201 2.824 -32.194 1.00 94.75 475 TYR A C 1
ATOM 3725 O O . TYR A 1 475 ? -0.500 2.008 -32.800 1.00 94.75 475 TYR A O 1
ATOM 3733 N N . PRO A 1 476 ? -1.820 3.837 -32.825 1.00 94.56 476 PRO A N 1
ATOM 3734 C CA . PRO A 1 476 ? -1.677 4.065 -34.257 1.00 94.56 476 PRO A CA 1
ATOM 3735 C C . PRO A 1 476 ? -0.275 4.582 -34.609 1.00 94.56 476 PRO A C 1
ATOM 3737 O O . PRO A 1 476 ? 0.427 5.170 -33.784 1.00 94.56 476 PRO A O 1
ATOM 3740 N N . LEU A 1 477 ? 0.136 4.411 -35.868 1.00 93.31 477 LEU A N 1
ATOM 3741 C CA . LEU A 1 477 ? 1.457 4.833 -36.352 1.00 93.31 477 LEU A CA 1
ATOM 3742 C C . LEU A 1 477 ? 1.692 6.342 -36.174 1.00 93.31 477 LEU A C 1
ATOM 3744 O O . LEU A 1 477 ? 2.804 6.784 -35.879 1.00 93.31 477 LEU A O 1
ATOM 3748 N N . GLU A 1 478 ? 0.639 7.136 -36.342 1.00 94.00 478 GLU A N 1
ATOM 3749 C CA . GLU A 1 478 ? 0.635 8.588 -36.190 1.00 94.00 478 GLU A CA 1
ATOM 3750 C C . GLU A 1 478 ? 1.070 9.015 -34.788 1.00 94.00 478 GLU A C 1
ATOM 3752 O O . GLU A 1 478 ? 1.802 9.998 -34.660 1.00 94.00 478 GLU A O 1
ATOM 3757 N N . PHE A 1 479 ? 0.674 8.264 -33.753 1.00 94.50 479 PHE A N 1
ATOM 3758 C CA . PHE A 1 479 ? 1.089 8.521 -32.376 1.00 94.50 479 PHE A CA 1
ATOM 3759 C C . PHE A 1 479 ? 2.614 8.420 -32.249 1.00 94.50 479 PHE A C 1
ATOM 3761 O O . PHE A 1 479 ? 3.257 9.387 -31.845 1.00 94.50 479 PHE A O 1
ATOM 3768 N N . TYR A 1 480 ? 3.208 7.312 -32.702 1.00 91.88 480 TYR A N 1
ATOM 3769 C CA . TYR A 1 480 ? 4.661 7.101 -32.649 1.00 91.88 480 TYR A CA 1
ATOM 3770 C C . TYR A 1 480 ? 5.454 8.125 -33.475 1.00 91.88 480 TYR A C 1
ATOM 3772 O O . TYR A 1 480 ? 6.542 8.546 -33.084 1.00 91.88 480 TYR A O 1
ATOM 3780 N N . ARG A 1 481 ? 4.926 8.573 -34.620 1.00 91.44 481 ARG A N 1
ATOM 3781 C CA . ARG A 1 481 ? 5.571 9.638 -35.408 1.00 91.44 481 ARG A CA 1
ATOM 3782 C C . ARG A 1 481 ? 5.554 10.971 -34.666 1.00 91.44 481 ARG A C 1
ATOM 3784 O O . ARG A 1 481 ? 6.571 11.653 -34.615 1.00 91.44 481 ARG A O 1
ATOM 3791 N N . LYS A 1 482 ? 4.428 11.315 -34.036 1.00 93.12 482 LYS A N 1
ATOM 3792 C CA . LYS A 1 482 ? 4.291 12.551 -33.256 1.00 93.12 482 LYS A CA 1
ATOM 3793 C C . LYS A 1 482 ? 5.183 12.576 -32.016 1.00 93.12 482 LYS A C 1
ATOM 3795 O O . LYS A 1 482 ? 5.645 13.652 -31.649 1.00 93.12 482 LYS A O 1
ATOM 3800 N N . THR A 1 483 ? 5.489 11.424 -31.412 1.00 91.62 483 THR A N 1
ATOM 3801 C CA . THR A 1 483 ? 6.450 11.377 -30.297 1.00 91.62 483 THR A CA 1
ATOM 3802 C C . THR A 1 483 ? 7.874 11.735 -30.728 1.00 91.62 483 THR A C 1
ATOM 3804 O O . THR A 1 483 ? 8.600 12.327 -29.940 1.00 91.62 483 THR A O 1
ATOM 3807 N N . LEU A 1 484 ? 8.265 11.445 -31.978 1.00 87.94 484 LEU A N 1
ATOM 3808 C CA . LEU A 1 484 ? 9.576 11.842 -32.522 1.00 87.94 484 LEU A CA 1
ATOM 3809 C C . LEU A 1 484 ? 9.670 13.347 -32.816 1.00 87.94 484 LEU A C 1
ATOM 3811 O O . LEU A 1 484 ? 10.766 13.894 -32.864 1.00 87.94 484 LEU A O 1
ATOM 3815 N N . GLU A 1 485 ? 8.529 14.010 -33.010 1.00 91.12 485 GLU A N 1
ATOM 3816 C CA . GLU A 1 485 ? 8.422 15.467 -33.157 1.00 91.12 485 GLU A CA 1
ATOM 3817 C C . GLU A 1 485 ? 8.320 16.188 -31.800 1.00 91.12 485 GLU A C 1
ATOM 3819 O O . GLU A 1 485 ? 8.094 17.396 -31.772 1.00 91.12 485 GLU A O 1
ATOM 3824 N N . GLU A 1 486 ? 8.416 15.457 -30.681 1.00 90.69 486 GLU A N 1
ATOM 3825 C CA . GLU A 1 486 ? 8.218 15.980 -29.320 1.00 90.69 486 GLU A CA 1
ATOM 3826 C C . GLU A 1 486 ? 6.866 16.704 -29.148 1.00 90.69 486 GLU A C 1
ATOM 3828 O O . GLU A 1 486 ? 6.727 17.681 -28.407 1.00 90.69 486 GLU A O 1
ATOM 3833 N N . ALA A 1 487 ? 5.834 16.223 -29.853 1.00 93.38 487 ALA A N 1
ATOM 3834 C CA . ALA A 1 487 ? 4.510 16.825 -29.819 1.00 93.38 487 ALA A CA 1
ATOM 3835 C C . ALA A 1 487 ? 3.887 16.763 -28.413 1.00 93.38 487 ALA A C 1
ATOM 3837 O O . ALA A 1 487 ? 4.057 15.799 -27.663 1.00 93.38 487 ALA A O 1
ATOM 3838 N N . SER A 1 488 ? 3.094 17.780 -28.060 1.00 94.38 488 SER A N 1
ATOM 3839 C CA . SER A 1 488 ? 2.429 17.818 -26.755 1.00 94.38 488 SER A CA 1
ATOM 3840 C C . SER A 1 488 ? 1.355 16.721 -26.632 1.00 94.38 488 SER A C 1
ATOM 3842 O O . SER A 1 488 ? 0.642 16.460 -27.611 1.00 94.38 488 SER A O 1
ATOM 3844 N N . PRO A 1 489 ? 1.146 16.130 -25.436 1.00 91.94 489 PRO A N 1
ATOM 3845 C CA . PRO A 1 489 ? 0.143 15.080 -25.228 1.00 91.94 489 PRO A CA 1
ATOM 3846 C C . PRO A 1 489 ? -1.264 15.477 -25.696 1.00 91.94 489 PRO A C 1
ATOM 3848 O O . PRO A 1 489 ? -1.958 14.693 -26.335 1.00 91.94 489 PRO A O 1
ATOM 3851 N N . SER A 1 490 ? -1.666 16.732 -25.474 1.00 90.88 490 SER A N 1
ATOM 3852 C CA . SER A 1 490 ? -2.978 17.245 -25.889 1.00 90.88 490 SER A CA 1
ATOM 3853 C C . SER A 1 490 ? -3.222 17.158 -27.399 1.00 90.88 490 SER A C 1
ATOM 3855 O O . SER A 1 490 ? -4.363 17.009 -27.824 1.00 90.88 490 SER A O 1
ATOM 3857 N N . SER A 1 491 ? -2.168 17.248 -28.216 1.00 90.88 491 SER A N 1
ATOM 3858 C CA . SER A 1 491 ? -2.277 17.173 -29.678 1.00 90.88 491 SER A CA 1
ATOM 3859 C C . SER A 1 491 ? -2.490 15.748 -30.201 1.00 90.88 491 SER A C 1
ATOM 3861 O O . SER A 1 491 ? -3.015 15.570 -31.305 1.00 90.88 491 SER A O 1
ATOM 3863 N N . VAL A 1 492 ? -2.107 14.743 -29.404 1.00 91.25 492 VAL A N 1
ATOM 3864 C CA . VAL A 1 492 ? -2.183 13.321 -29.762 1.00 91.25 492 VAL A CA 1
ATOM 3865 C C . VAL A 1 492 ? -3.354 12.590 -29.113 1.00 91.25 492 VAL A C 1
ATOM 3867 O O . VAL A 1 492 ? -3.694 11.511 -29.584 1.00 91.25 492 VAL A O 1
ATOM 3870 N N . LEU A 1 493 ? -4.017 13.183 -28.109 1.00 90.00 493 LEU A N 1
ATOM 3871 C CA . LEU A 1 493 ? -5.178 12.586 -27.427 1.00 90.00 493 LEU A CA 1
ATOM 3872 C C . LEU A 1 493 ? -6.257 12.087 -28.395 1.00 90.00 493 LEU A C 1
ATOM 3874 O O . LEU A 1 493 ? -6.810 11.024 -28.187 1.00 90.00 493 LEU A O 1
ATOM 3878 N N . LYS A 1 494 ? -6.497 12.799 -29.501 1.00 90.12 494 LYS A N 1
ATOM 3879 C CA . LYS A 1 494 ? -7.478 12.408 -30.530 1.00 90.12 494 LYS A CA 1
ATOM 3880 C C . LYS A 1 494 ? -7.208 11.057 -31.214 1.00 90.12 494 LYS A C 1
ATOM 3882 O O . LYS A 1 494 ? -8.068 10.575 -31.939 1.00 90.12 494 LYS A O 1
ATOM 3887 N N . TYR A 1 495 ? -6.000 10.511 -31.075 1.00 89.88 495 TYR A N 1
ATOM 3888 C CA . TYR A 1 495 ? -5.603 9.229 -31.660 1.00 89.88 495 TYR A CA 1
ATOM 3889 C C . TYR A 1 495 ? -5.686 8.068 -30.662 1.00 89.88 495 TYR A C 1
ATOM 3891 O O . TYR A 1 495 ? -5.437 6.930 -31.052 1.00 89.88 495 TYR A O 1
ATOM 3899 N N . ILE A 1 496 ? -5.964 8.353 -29.389 1.00 93.12 496 ILE A N 1
ATOM 3900 C CA . ILE A 1 496 ? -5.916 7.392 -28.289 1.00 93.12 496 ILE A CA 1
ATOM 3901 C C . ILE A 1 496 ? -7.310 7.308 -27.682 1.00 93.12 496 ILE A C 1
ATOM 3903 O O . ILE A 1 496 ? -7.905 8.332 -27.366 1.00 93.12 496 ILE A O 1
ATOM 3907 N N . ASP A 1 497 ? -7.819 6.092 -27.525 1.00 92.81 497 ASP A N 1
ATOM 3908 C CA . ASP A 1 497 ? -9.108 5.852 -26.889 1.00 92.81 497 ASP A CA 1
ATOM 3909 C C . ASP A 1 497 ? -8.936 5.955 -25.371 1.00 92.81 497 ASP A C 1
ATOM 3911 O O . ASP A 1 497 ? -8.214 5.160 -24.758 1.00 92.81 497 ASP A O 1
ATOM 3915 N N . THR A 1 498 ? -9.550 6.971 -24.766 1.00 93.88 498 THR A N 1
ATOM 3916 C CA . THR A 1 498 ? -9.499 7.187 -23.319 1.00 93.88 498 THR A CA 1
ATOM 3917 C C . THR A 1 498 ? -10.847 6.919 -22.673 1.00 93.88 498 THR A C 1
ATOM 3919 O O . THR A 1 498 ? -11.900 7.031 -23.295 1.00 93.88 498 THR A O 1
ATOM 3922 N N . VAL A 1 499 ? -10.841 6.634 -21.369 1.00 93.75 499 VAL A N 1
ATOM 3923 C CA . VAL A 1 499 ? -12.078 6.495 -20.583 1.00 93.75 499 VAL A CA 1
ATOM 3924 C C . VAL A 1 499 ? -13.020 7.681 -20.781 1.00 93.75 499 VAL A C 1
ATOM 3926 O O . VAL A 1 499 ? -14.229 7.491 -20.870 1.00 93.75 499 VAL A O 1
ATOM 3929 N N . LYS A 1 500 ? -12.480 8.902 -20.860 1.00 92.88 500 LYS A N 1
ATOM 3930 C CA . LYS A 1 500 ? -13.274 10.114 -21.064 1.00 92.88 500 LYS A CA 1
ATOM 3931 C C . LYS A 1 500 ? -14.122 10.053 -22.337 1.00 92.88 500 LYS A C 1
ATOM 3933 O O . LYS A 1 500 ? -15.238 10.561 -22.327 1.00 92.88 500 LYS A O 1
ATOM 3938 N N . ASP A 1 501 ? -13.602 9.441 -23.396 1.00 91.44 501 ASP A N 1
ATOM 3939 C CA . ASP A 1 501 ? -14.276 9.339 -24.694 1.00 91.44 501 ASP A CA 1
ATOM 3940 C C . ASP A 1 501 ? -15.395 8.285 -24.688 1.00 91.44 501 ASP A C 1
ATOM 3942 O O . ASP A 1 501 ? -16.242 8.274 -25.579 1.00 91.44 501 ASP A O 1
ATOM 3946 N N . ARG A 1 502 ? -15.419 7.417 -23.666 1.00 91.56 502 ARG A N 1
ATOM 3947 C CA . ARG A 1 502 ? -16.402 6.339 -23.487 1.00 91.56 502 ARG A CA 1
ATOM 3948 C C . ARG A 1 502 ? -17.495 6.643 -22.462 1.00 91.56 502 ARG A C 1
ATOM 3950 O O . ARG A 1 502 ? -18.413 5.835 -22.319 1.00 91.56 502 ARG A O 1
ATOM 3957 N N . LEU A 1 503 ? -17.397 7.765 -21.745 1.00 91.12 503 LEU A N 1
ATOM 3958 C CA . LEU A 1 503 ? -18.442 8.216 -20.821 1.00 91.12 503 LEU A CA 1
ATOM 3959 C C . LEU A 1 503 ? -19.768 8.393 -21.577 1.00 91.12 503 LEU A C 1
ATOM 3961 O O . LEU A 1 503 ? -19.762 8.798 -22.738 1.00 91.12 503 LEU A O 1
ATOM 3965 N N . ASP A 1 504 ? -20.889 8.069 -20.927 1.00 87.62 504 ASP A N 1
ATOM 3966 C CA . ASP A 1 504 ? -22.241 8.078 -21.521 1.00 87.62 504 ASP A CA 1
ATOM 3967 C C . ASP A 1 504 ? -22.455 7.106 -22.705 1.00 87.62 504 ASP A C 1
ATOM 3969 O O . ASP A 1 504 ? -23.504 7.130 -23.352 1.00 87.62 504 ASP A O 1
ATOM 3973 N N . GLY A 1 505 ? -21.482 6.235 -22.997 1.00 87.81 505 GLY A N 1
ATOM 3974 C CA . GLY A 1 505 ? -21.555 5.224 -24.053 1.00 87.81 505 GLY A CA 1
ATOM 3975 C C . GLY A 1 505 ? -21.802 3.802 -23.536 1.00 87.81 505 GLY A C 1
ATOM 3976 O O . GLY A 1 505 ? -21.697 3.507 -22.350 1.00 87.81 505 GLY A O 1
ATOM 3977 N N . GLU A 1 506 ? -22.057 2.862 -24.452 1.00 84.38 506 GLU A N 1
ATOM 3978 C CA . GLU A 1 506 ? -22.303 1.445 -24.110 1.00 84.38 506 GLU A CA 1
ATOM 3979 C C . GLU A 1 506 ? -21.074 0.738 -23.505 1.00 84.38 506 GLU A C 1
ATOM 3981 O O . GLU A 1 506 ? -21.203 -0.226 -22.750 1.00 84.38 506 GLU A O 1
ATOM 3986 N N . LYS A 1 507 ? -19.868 1.231 -23.815 1.00 88.44 507 LYS A N 1
ATOM 3987 C CA . LYS A 1 507 ? -18.574 0.681 -23.368 1.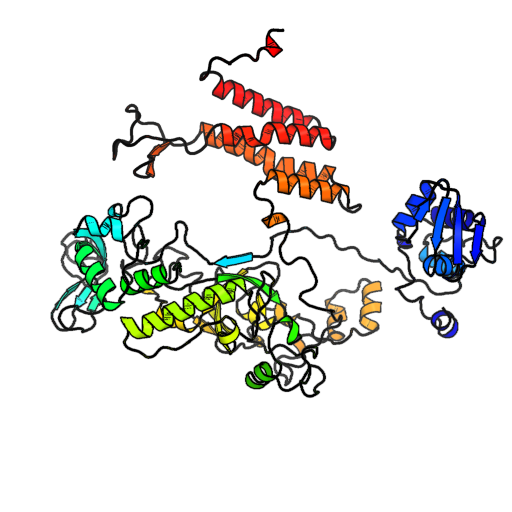00 88.44 507 LYS A CA 1
ATOM 3988 C C . LYS A 1 507 ? -18.000 1.400 -22.145 1.00 88.44 507 LYS A C 1
ATOM 3990 O O . LYS A 1 507 ? -16.799 1.350 -21.902 1.00 88.44 507 LYS A O 1
ATOM 3995 N N . GLU A 1 508 ? -18.845 2.076 -21.373 1.00 89.88 508 GLU A N 1
ATOM 3996 C CA . GLU A 1 508 ? -18.418 2.804 -20.175 1.00 89.88 508 GLU A CA 1
ATOM 3997 C C . GLU A 1 508 ? -17.827 1.862 -19.100 1.00 89.88 508 GLU A C 1
ATOM 3999 O O . GLU A 1 508 ? -16.864 2.214 -18.423 1.00 89.88 508 GLU A O 1
ATOM 4004 N N . TYR A 1 509 ? -18.352 0.639 -18.971 1.00 91.19 509 TYR A N 1
ATOM 4005 C CA . TYR A 1 509 ? -17.938 -0.333 -17.943 1.00 91.19 509 TYR A CA 1
ATOM 4006 C C . TYR A 1 509 ? -17.189 -1.558 -18.492 1.00 91.19 509 TYR A C 1
ATOM 4008 O O . TYR A 1 509 ? -16.893 -2.468 -17.718 1.00 91.19 509 TYR A O 1
ATOM 4016 N N . SER A 1 510 ? -16.946 -1.632 -19.806 1.00 90.75 510 SER A N 1
ATOM 4017 C CA . SER A 1 510 ? -16.383 -2.826 -20.459 1.00 90.75 510 SER A CA 1
ATOM 4018 C C . SER A 1 510 ? -15.632 -2.518 -21.760 1.00 90.75 510 SER A C 1
ATOM 4020 O O . SER A 1 510 ? -15.683 -1.402 -22.284 1.00 90.75 510 SER A O 1
ATOM 4022 N N . GLY A 1 511 ? -14.937 -3.517 -22.302 1.00 91.00 511 GLY A N 1
ATOM 4023 C CA . GLY A 1 511 ? -14.175 -3.422 -23.542 1.00 91.00 511 GLY A CA 1
ATOM 4024 C C . GLY A 1 511 ? -12.854 -2.669 -23.390 1.00 91.00 511 GLY A C 1
ATOM 4025 O O . GLY A 1 511 ? -12.409 -2.017 -24.340 1.00 91.00 511 GLY A O 1
ATOM 4026 N N . PHE A 1 512 ? -12.256 -2.671 -22.201 1.00 93.62 512 PHE A N 1
ATOM 4027 C CA . PHE A 1 512 ? -10.970 -2.033 -21.941 1.00 93.62 512 PHE A CA 1
ATOM 4028 C C . PHE A 1 512 ? -9.873 -2.788 -22.695 1.00 93.62 512 PHE A C 1
ATOM 4030 O O . PHE A 1 512 ? -9.806 -4.010 -22.650 1.00 93.62 512 PHE A O 1
ATOM 4037 N N . GLY A 1 513 ? -9.009 -2.070 -23.407 1.00 93.31 513 GLY A N 1
ATOM 4038 C CA . GLY A 1 513 ? -7.835 -2.646 -24.054 1.00 93.31 513 GLY A CA 1
ATOM 4039 C C . GLY A 1 513 ? -6.582 -2.538 -23.193 1.00 93.31 513 GLY A C 1
ATOM 4040 O O . GLY A 1 513 ? -6.530 -1.803 -22.204 1.00 93.31 513 GLY A O 1
ATOM 4041 N N . TYR A 1 514 ? -5.552 -3.273 -23.595 1.00 94.00 514 TYR A N 1
ATOM 4042 C CA . TYR A 1 514 ? -4.183 -3.088 -23.127 1.00 94.00 514 TYR A CA 1
ATOM 4043 C C . TYR A 1 514 ? -3.214 -3.366 -24.280 1.00 94.00 514 TYR A C 1
ATOM 4045 O O . TYR A 1 514 ? -3.471 -4.215 -25.130 1.00 94.00 514 TYR A O 1
ATOM 4053 N N . THR A 1 515 ? -2.082 -2.662 -24.310 1.00 93.38 515 THR A N 1
ATOM 4054 C CA . THR A 1 515 ? -1.141 -2.720 -25.444 1.00 93.38 515 THR A CA 1
ATOM 4055 C C . THR A 1 515 ? -0.045 -3.767 -25.284 1.00 93.38 515 THR A C 1
ATOM 4057 O O . THR A 1 515 ? 0.464 -4.290 -26.272 1.00 93.38 515 THR A O 1
ATOM 4060 N N . THR A 1 516 ? 0.353 -4.069 -24.045 1.00 92.00 516 THR A N 1
ATOM 4061 C CA . THR A 1 516 ? 1.496 -4.945 -23.759 1.00 92.00 516 THR A CA 1
ATOM 4062 C C . THR A 1 516 ? 1.054 -6.127 -22.897 1.00 92.00 516 THR A C 1
ATOM 4064 O O . THR A 1 516 ? 0.750 -5.925 -21.719 1.00 92.00 516 THR A O 1
ATOM 4067 N N . PRO A 1 517 ? 1.011 -7.357 -23.442 1.00 90.62 517 PRO A N 1
ATOM 4068 C CA . PRO A 1 517 ? 0.668 -8.535 -22.660 1.00 90.62 517 PRO A CA 1
ATOM 4069 C C . PRO A 1 517 ? 1.786 -8.886 -21.676 1.00 90.62 517 PRO A C 1
ATOM 4071 O O . PRO A 1 517 ? 2.974 -8.744 -21.970 1.00 90.62 517 PRO A O 1
ATOM 4074 N N . THR A 1 518 ? 1.403 -9.401 -20.512 1.00 89.31 518 THR A N 1
ATOM 4075 C CA . THR A 1 518 ? 2.326 -9.983 -19.535 1.00 89.31 518 THR A CA 1
ATOM 4076 C C . THR A 1 518 ? 2.151 -11.498 -19.499 1.00 89.31 518 THR A C 1
ATOM 4078 O O . THR A 1 518 ? 1.068 -12.028 -19.744 1.00 89.31 518 THR A O 1
ATOM 4081 N N . SER A 1 519 ? 3.234 -12.226 -19.225 1.00 88.69 519 SER A N 1
ATOM 4082 C CA . SER A 1 519 ? 3.183 -13.688 -19.116 1.00 88.69 519 SER A CA 1
ATOM 4083 C C . SER A 1 519 ? 2.449 -14.133 -17.852 1.00 88.69 519 SER A C 1
ATOM 4085 O O . SER A 1 519 ? 1.599 -15.023 -17.921 1.00 88.69 519 SER A O 1
ATOM 4087 N N . SER A 1 520 ? 2.764 -13.502 -16.714 1.00 88.25 520 SER A N 1
ATOM 4088 C CA . SER A 1 520 ? 1.997 -13.644 -15.482 1.00 88.25 520 SER A CA 1
ATOM 4089 C C . SER A 1 520 ? 2.168 -12.462 -14.521 1.00 88.25 520 SER A C 1
ATOM 4091 O O . SER A 1 520 ? 3.278 -11.954 -14.344 1.00 88.25 520 SER A O 1
ATOM 4093 N N . LEU A 1 521 ? 1.093 -12.104 -13.816 1.00 86.19 521 LEU A N 1
ATOM 4094 C CA . LEU A 1 521 ? 1.081 -11.160 -12.690 1.00 86.19 521 LEU A CA 1
ATOM 4095 C C . LEU A 1 521 ? 1.918 -11.631 -11.489 1.00 86.19 521 LEU A C 1
ATOM 4097 O O . LEU A 1 521 ? 2.327 -10.824 -10.656 1.00 86.19 521 LEU A O 1
ATOM 4101 N N . LEU A 1 522 ? 2.175 -12.936 -11.378 1.00 81.88 522 LEU A N 1
ATOM 4102 C CA . LEU A 1 522 ? 2.897 -13.535 -10.253 1.00 81.88 522 LEU A CA 1
ATOM 4103 C C . LEU A 1 522 ? 4.416 -13.589 -10.474 1.00 81.88 522 LEU A C 1
ATOM 4105 O O . LEU A 1 522 ? 5.162 -13.916 -9.544 1.00 81.88 522 LEU A O 1
ATOM 4109 N N . LEU A 1 523 ? 4.892 -13.280 -11.685 1.00 83.56 523 LEU A N 1
ATOM 4110 C CA . LEU A 1 523 ? 6.315 -13.298 -12.010 1.00 83.56 523 LEU A CA 1
ATOM 4111 C C . LEU A 1 523 ? 7.017 -12.091 -11.387 1.00 83.56 523 LEU A C 1
ATOM 4113 O O . LEU A 1 523 ? 6.831 -10.947 -11.788 1.00 83.56 523 LEU A O 1
ATOM 4117 N N . GLY A 1 524 ? 7.863 -12.354 -10.394 1.00 80.81 524 GLY A N 1
ATOM 4118 C CA . GLY A 1 524 ? 8.667 -11.322 -9.750 1.00 80.81 524 GLY A CA 1
ATOM 4119 C C . GLY A 1 524 ? 8.984 -11.624 -8.292 1.00 80.81 524 GLY A C 1
ATOM 4120 O O . GLY A 1 524 ? 8.731 -12.710 -7.766 1.00 80.81 524 GLY A O 1
ATOM 4121 N N . ARG A 1 525 ? 9.568 -10.638 -7.604 1.00 83.94 525 ARG A N 1
ATOM 4122 C CA . ARG A 1 525 ? 9.801 -10.734 -6.159 1.00 83.94 525 ARG A CA 1
ATOM 4123 C C . ARG A 1 525 ? 8.545 -10.312 -5.401 1.00 83.94 525 ARG A C 1
ATOM 4125 O O . ARG A 1 525 ? 8.165 -9.150 -5.440 1.00 83.94 525 ARG A O 1
ATOM 4132 N N . LYS A 1 526 ? 7.980 -11.245 -4.630 1.00 85.69 526 LYS A N 1
ATOM 4133 C CA . LYS A 1 526 ? 6.759 -11.042 -3.825 1.00 85.69 526 LYS A CA 1
ATOM 4134 C C . LYS A 1 526 ? 6.899 -10.012 -2.696 1.00 85.69 526 LYS A C 1
ATOM 4136 O O . LYS A 1 526 ? 5.917 -9.432 -2.241 1.00 85.69 526 LYS A O 1
ATOM 4141 N N . GLU A 1 527 ? 8.123 -9.804 -2.216 1.00 86.69 527 GLU A N 1
ATOM 4142 C CA . GLU A 1 527 ? 8.419 -8.881 -1.122 1.00 86.69 527 GLU A CA 1
ATOM 4143 C C . GLU A 1 527 ? 9.726 -8.132 -1.385 1.00 86.69 527 GLU A C 1
ATOM 4145 O O . GLU A 1 527 ? 10.739 -8.733 -1.775 1.00 86.69 527 GLU A O 1
ATOM 4150 N N . SER A 1 528 ? 9.718 -6.826 -1.118 1.00 88.31 528 SER A N 1
ATOM 4151 C CA . SER A 1 528 ? 10.905 -5.986 -1.244 1.00 88.31 528 SER A CA 1
ATOM 4152 C C . SER A 1 528 ? 11.987 -6.352 -0.221 1.00 88.31 528 SER A C 1
ATOM 4154 O O . SER A 1 528 ? 11.735 -6.577 0.966 1.00 88.31 528 SER A O 1
ATOM 4156 N N . SER A 1 529 ? 13.253 -6.327 -0.654 1.00 87.69 529 SER A N 1
ATOM 4157 C CA . SER A 1 529 ? 14.406 -6.534 0.239 1.00 87.69 529 SER A CA 1
ATOM 4158 C C . SER A 1 529 ? 14.436 -5.517 1.388 1.00 87.69 529 SER A C 1
ATOM 4160 O O . SER A 1 529 ? 14.895 -5.832 2.485 1.00 87.69 529 SER A O 1
ATOM 4162 N N . TYR A 1 530 ? 13.875 -4.320 1.176 1.00 86.50 530 TYR A N 1
ATOM 4163 C CA . TYR A 1 530 ? 13.767 -3.273 2.193 1.00 86.50 530 TYR A CA 1
ATOM 4164 C C . TYR A 1 530 ? 13.039 -3.738 3.463 1.00 86.50 530 TYR A C 1
ATOM 4166 O O . TYR A 1 530 ? 13.410 -3.322 4.564 1.00 86.50 530 TYR A O 1
ATOM 4174 N N . LYS A 1 531 ? 12.012 -4.588 3.346 1.00 84.44 531 LYS A N 1
ATOM 4175 C CA . LYS A 1 531 ? 11.293 -5.134 4.509 1.00 84.44 531 LYS A CA 1
ATOM 4176 C C . LYS A 1 531 ? 12.064 -6.228 5.231 1.00 84.44 531 LYS A C 1
ATOM 4178 O O . LYS A 1 531 ? 11.968 -6.325 6.454 1.00 84.44 531 LYS A O 1
ATOM 4183 N N . LYS A 1 532 ? 12.846 -7.012 4.488 1.00 86.31 532 LYS A N 1
ATOM 4184 C CA . LYS A 1 532 ? 13.651 -8.115 5.029 1.00 86.31 532 LYS A CA 1
ATOM 4185 C C . LYS A 1 532 ? 14.759 -7.601 5.948 1.00 86.31 532 LYS A C 1
ATOM 4187 O O . LYS A 1 532 ? 15.032 -8.198 6.989 1.00 86.31 532 LYS A O 1
ATOM 4192 N N . PHE A 1 533 ? 15.349 -6.453 5.616 1.00 85.94 533 PHE A N 1
ATOM 4193 C CA . PHE A 1 533 ? 16.323 -5.793 6.482 1.00 85.94 533 PHE A CA 1
ATOM 4194 C C . PHE A 1 533 ? 15.654 -5.175 7.717 1.00 85.94 533 PHE A C 1
ATOM 4196 O O . PHE A 1 533 ? 14.828 -4.263 7.621 1.00 85.94 533 PHE A O 1
ATOM 4203 N N . LYS A 1 534 ? 16.054 -5.625 8.912 1.00 83.19 534 LYS A N 1
ATOM 4204 C CA . LYS A 1 534 ? 15.556 -5.070 10.184 1.00 83.19 534 LYS A CA 1
ATOM 4205 C C . LYS A 1 534 ? 16.283 -3.786 10.581 1.00 83.19 534 LYS A C 1
ATOM 4207 O O . LYS A 1 534 ? 15.658 -2.869 11.114 1.00 83.19 534 LYS A O 1
ATOM 4212 N N . ARG A 1 535 ? 17.598 -3.711 10.349 1.00 85.69 535 ARG A N 1
ATOM 4213 C CA . ARG A 1 535 ? 18.421 -2.557 10.734 1.00 85.69 535 ARG A CA 1
ATOM 4214 C C . ARG A 1 535 ? 18.487 -1.559 9.584 1.00 85.69 535 ARG A C 1
ATOM 4216 O O . ARG A 1 535 ? 18.546 -1.932 8.421 1.00 85.69 535 ARG A O 1
ATOM 4223 N N . MET A 1 536 ? 18.481 -0.273 9.921 1.00 82.19 536 MET A N 1
ATOM 4224 C CA . MET A 1 536 ? 18.566 0.798 8.924 1.00 82.19 536 MET A CA 1
ATOM 4225 C C . MET A 1 536 ? 19.934 0.824 8.222 1.00 82.19 536 MET A C 1
ATOM 4227 O O . MET A 1 536 ? 19.986 1.055 7.021 1.00 82.19 536 MET A O 1
ATOM 4231 N N . LEU A 1 537 ? 21.015 0.501 8.936 1.00 83.12 537 LEU A N 1
ATOM 4232 C CA . LEU A 1 537 ? 22.364 0.443 8.363 1.00 83.12 537 LEU A CA 1
ATOM 4233 C C . LEU A 1 537 ? 22.470 -0.593 7.234 1.00 83.12 537 LEU A C 1
ATOM 4235 O O . LEU A 1 537 ? 22.993 -0.277 6.172 1.00 83.12 537 LEU A O 1
ATOM 4239 N N . ASP A 1 538 ? 21.887 -1.780 7.412 1.00 86.75 538 ASP A N 1
ATOM 4240 C CA . ASP A 1 538 ? 21.862 -2.822 6.375 1.00 86.75 538 ASP A CA 1
ATOM 4241 C C . ASP A 1 538 ? 21.131 -2.340 5.108 1.00 86.75 538 ASP A C 1
ATOM 4243 O O . ASP A 1 538 ? 21.559 -2.615 3.985 1.00 86.75 538 ASP A O 1
ATOM 4247 N N . LYS A 1 539 ? 20.048 -1.565 5.286 1.00 88.38 539 LYS A N 1
ATOM 4248 C CA . LYS A 1 539 ? 19.290 -0.954 4.179 1.00 88.38 539 LYS A CA 1
ATOM 4249 C C . LYS A 1 539 ? 20.138 0.057 3.420 1.00 88.38 539 LYS A C 1
ATOM 4251 O O . LYS A 1 539 ? 20.152 0.030 2.195 1.00 88.38 539 LYS A O 1
ATOM 4256 N N . LEU A 1 540 ? 20.850 0.914 4.149 1.00 85.88 540 LEU A N 1
ATOM 4257 C CA . LEU A 1 540 ? 21.739 1.916 3.573 1.00 85.88 540 LEU A CA 1
ATOM 4258 C C . LEU A 1 540 ? 22.871 1.264 2.773 1.00 85.88 540 LEU A C 1
ATOM 4260 O O . LEU A 1 540 ? 23.090 1.625 1.622 1.00 85.88 540 LEU A O 1
ATOM 4264 N N . MET A 1 541 ? 23.570 0.291 3.361 1.00 86.44 541 MET A N 1
ATOM 4265 C CA . MET A 1 541 ? 24.672 -0.396 2.682 1.00 86.44 541 MET A CA 1
ATOM 4266 C C . MET A 1 541 ? 24.189 -1.101 1.414 1.00 86.44 541 MET A C 1
ATOM 4268 O O . MET A 1 541 ? 24.846 -1.027 0.382 1.00 86.44 541 MET A O 1
ATOM 4272 N N . SER A 1 542 ? 23.008 -1.720 1.466 1.00 89.81 542 SER A N 1
ATOM 4273 C CA . SER A 1 542 ? 22.401 -2.350 0.290 1.00 89.81 542 SER A CA 1
ATOM 4274 C C . SER A 1 542 ? 22.028 -1.327 -0.787 1.00 89.81 542 SER A C 1
ATOM 4276 O O . SER A 1 542 ? 22.242 -1.586 -1.967 1.00 89.81 542 SER A O 1
ATOM 4278 N N . GLN A 1 543 ? 21.505 -0.159 -0.398 1.00 90.62 543 GLN A N 1
ATOM 4279 C CA . GLN A 1 543 ? 21.207 0.938 -1.323 1.00 90.62 543 GLN A CA 1
ATOM 4280 C C . GLN A 1 543 ? 22.478 1.450 -2.014 1.00 90.62 543 GLN A C 1
ATOM 4282 O O . GLN A 1 543 ? 22.475 1.642 -3.226 1.00 90.62 543 GLN A O 1
ATOM 4287 N N . LEU A 1 544 ? 23.559 1.656 -1.262 1.00 90.81 544 LEU A N 1
ATOM 4288 C CA . LEU A 1 544 ? 24.825 2.149 -1.803 1.00 90.81 544 LEU A CA 1
ATOM 4289 C C . LEU A 1 544 ? 25.530 1.104 -2.675 1.00 90.81 544 LEU A C 1
ATOM 4291 O O . LEU A 1 544 ? 26.010 1.436 -3.751 1.00 90.81 544 LEU A O 1
ATOM 4295 N N . SER A 1 545 ? 25.503 -0.171 -2.278 1.00 92.75 545 SER A N 1
ATOM 4296 C CA . SER A 1 545 ? 26.014 -1.269 -3.109 1.00 92.75 545 SER A CA 1
ATOM 4297 C C . SER A 1 545 ? 25.244 -1.409 -4.425 1.00 92.75 545 SER A C 1
ATOM 4299 O O . SER A 1 545 ? 25.819 -1.814 -5.431 1.00 92.75 545 SER A O 1
ATOM 4301 N N . LEU A 1 546 ? 23.946 -1.087 -4.438 1.00 93.12 546 LEU A N 1
ATOM 4302 C CA . LEU A 1 546 ? 23.172 -1.035 -5.674 1.00 93.12 546 LEU A CA 1
ATOM 4303 C C . LEU A 1 546 ? 23.565 0.176 -6.528 1.00 93.12 546 LEU A C 1
ATOM 4305 O O . LEU A 1 546 ? 23.712 0.024 -7.734 1.00 93.12 546 LEU A O 1
ATOM 4309 N N . ALA A 1 547 ? 23.772 1.344 -5.913 1.00 92.69 547 ALA A N 1
ATOM 4310 C CA . ALA A 1 547 ? 24.239 2.537 -6.618 1.00 92.69 547 ALA A CA 1
ATOM 4311 C C . ALA A 1 547 ? 25.599 2.304 -7.301 1.00 92.69 547 ALA A C 1
ATOM 4313 O O . ALA A 1 547 ? 25.758 2.668 -8.454 1.00 92.69 547 ALA A O 1
ATOM 4314 N N . GLU A 1 548 ? 26.531 1.601 -6.647 1.00 92.69 548 GLU A N 1
ATOM 4315 C CA . GLU A 1 548 ? 27.837 1.224 -7.223 1.00 92.69 548 GLU A CA 1
ATOM 4316 C C . GLU A 1 548 ? 27.734 0.297 -8.449 1.00 92.69 548 GLU A C 1
ATOM 4318 O O . GLU A 1 548 ? 28.679 0.201 -9.226 1.00 92.69 548 GLU A O 1
ATOM 4323 N N . LYS A 1 549 ? 26.608 -0.405 -8.626 1.00 93.75 549 LYS A N 1
ATOM 4324 C CA . LYS A 1 549 ? 26.392 -1.339 -9.744 1.00 93.75 549 LYS A CA 1
ATOM 4325 C C . LYS A 1 549 ? 25.662 -0.716 -10.928 1.00 93.75 549 LYS A C 1
ATOM 4327 O O . LYS A 1 549 ? 25.626 -1.329 -11.989 1.00 93.75 549 LYS A O 1
ATOM 4332 N N . ILE A 1 550 ? 25.015 0.435 -10.743 1.00 93.81 550 ILE A N 1
ATOM 4333 C CA . ILE A 1 550 ? 24.162 1.049 -11.762 1.00 93.81 550 ILE A CA 1
ATOM 4334 C C . ILE A 1 550 ? 24.889 2.255 -12.345 1.00 93.81 550 ILE A C 1
ATOM 4336 O O . ILE A 1 550 ? 25.022 3.275 -11.681 1.00 93.81 550 ILE A O 1
ATOM 4340 N N . THR A 1 551 ? 25.260 2.178 -13.622 1.00 88.75 551 THR A N 1
ATOM 4341 C CA . THR A 1 551 ? 25.956 3.260 -14.339 1.00 88.75 551 THR A CA 1
ATOM 4342 C C . THR A 1 551 ? 25.198 4.591 -14.311 1.00 88.75 551 THR A C 1
ATOM 4344 O O . THR A 1 551 ? 25.805 5.652 -14.242 1.00 88.75 551 THR A O 1
ATOM 4347 N N . ALA A 1 552 ? 23.863 4.551 -14.321 1.00 89.75 552 ALA A N 1
ATOM 4348 C CA . ALA A 1 552 ? 23.017 5.745 -14.284 1.00 89.75 552 ALA A CA 1
ATOM 4349 C C . ALA A 1 552 ? 22.953 6.443 -12.907 1.00 89.75 552 ALA A C 1
ATOM 4351 O O . ALA A 1 552 ? 22.297 7.477 -12.784 1.00 89.75 552 ALA A O 1
ATOM 4352 N N . VAL A 1 553 ? 23.565 5.882 -11.856 1.00 93.19 553 VAL A N 1
ATOM 4353 C CA . VAL A 1 553 ? 23.474 6.404 -10.486 1.00 93.19 553 VAL A CA 1
ATOM 4354 C C . VAL A 1 553 ? 24.858 6.781 -9.964 1.00 93.19 553 VAL A C 1
ATOM 4356 O O . VAL A 1 553 ? 25.717 5.930 -9.775 1.00 93.19 553 VAL A O 1
ATOM 4359 N N . ASP A 1 554 ? 25.042 8.055 -9.621 1.00 92.00 554 ASP A N 1
ATOM 4360 C CA . ASP A 1 554 ? 26.240 8.515 -8.915 1.00 92.00 554 ASP A CA 1
ATOM 4361 C C . ASP A 1 554 ? 26.169 8.128 -7.425 1.00 92.00 554 ASP A C 1
ATOM 4363 O O . ASP A 1 554 ? 25.444 8.731 -6.622 1.00 92.00 554 ASP A O 1
ATOM 4367 N N . ALA A 1 555 ? 26.933 7.099 -7.051 1.00 92.31 555 ALA A N 1
ATOM 4368 C CA . ALA A 1 555 ? 27.002 6.598 -5.682 1.00 92.31 555 ALA A CA 1
ATOM 4369 C C . ALA A 1 555 ? 27.532 7.645 -4.684 1.00 92.31 555 ALA A C 1
ATOM 4371 O O . ALA A 1 555 ? 27.025 7.720 -3.560 1.00 92.31 555 ALA A O 1
ATOM 4372 N N . SER A 1 556 ? 28.490 8.483 -5.089 1.00 91.88 556 SER A N 1
ATOM 4373 C CA . SER A 1 556 ? 29.065 9.534 -4.243 1.00 91.88 556 SER A CA 1
ATOM 4374 C C . SER A 1 556 ? 28.037 10.624 -3.957 1.00 91.88 556 SER A C 1
ATOM 4376 O O . SER A 1 556 ? 27.848 11.025 -2.803 1.00 91.88 556 SER A O 1
ATOM 4378 N N . PHE A 1 557 ? 27.273 11.029 -4.972 1.00 91.62 557 PHE A N 1
ATOM 4379 C CA . PHE A 1 557 ? 26.165 11.964 -4.793 1.00 91.62 557 PHE A CA 1
ATOM 4380 C C . PHE A 1 557 ? 25.054 11.390 -3.900 1.00 91.62 557 PHE A C 1
ATOM 4382 O O . PHE A 1 557 ? 24.540 12.078 -3.009 1.00 91.62 557 PHE A O 1
ATOM 4389 N N . VAL A 1 558 ? 24.694 10.112 -4.074 1.00 91.12 558 VAL A N 1
ATOM 4390 C CA . VAL A 1 558 ? 23.714 9.436 -3.206 1.00 91.12 558 VAL A CA 1
ATOM 4391 C C . VAL A 1 558 ? 24.206 9.404 -1.756 1.00 91.12 558 VAL A C 1
ATOM 4393 O O . VAL A 1 558 ? 23.445 9.756 -0.848 1.00 91.12 558 VAL A O 1
ATOM 4396 N N . ALA A 1 559 ? 25.471 9.047 -1.521 1.00 91.44 559 ALA A N 1
ATOM 4397 C CA . ALA A 1 559 ? 26.078 9.042 -0.191 1.00 91.44 559 ALA A CA 1
ATOM 4398 C C . ALA A 1 559 ? 26.036 10.437 0.456 1.00 91.44 559 ALA A C 1
ATOM 4400 O O . ALA A 1 559 ? 25.592 10.574 1.600 1.00 91.44 559 ALA A O 1
ATOM 4401 N N . GLN A 1 560 ? 26.394 11.485 -0.293 1.00 91.69 560 GLN A N 1
ATOM 4402 C CA . GLN A 1 560 ? 26.320 12.874 0.163 1.00 91.69 560 GLN A CA 1
ATOM 4403 C C . GLN A 1 560 ? 24.889 13.283 0.547 1.00 91.69 560 GLN A C 1
ATOM 4405 O O . GLN A 1 560 ? 24.662 13.924 1.584 1.00 91.69 560 GLN A O 1
ATOM 4410 N N . LYS A 1 561 ? 23.892 12.911 -0.263 1.00 90.69 561 LYS A N 1
ATOM 4411 C CA . LYS A 1 561 ? 22.486 13.213 0.030 1.00 90.69 561 LYS A CA 1
ATOM 4412 C C . LYS A 1 561 ? 22.019 12.523 1.300 1.00 90.69 561 LYS A C 1
ATOM 4414 O O . LYS A 1 561 ? 21.398 13.180 2.136 1.00 90.69 561 LYS A O 1
ATOM 4419 N N . VAL A 1 562 ? 22.336 11.244 1.490 1.00 89.12 562 VAL A N 1
ATOM 4420 C CA . VAL A 1 562 ? 21.929 10.532 2.709 1.00 89.12 562 VAL A CA 1
ATOM 4421 C C . VAL A 1 562 ? 22.610 11.117 3.948 1.00 89.12 562 VAL A C 1
ATOM 4423 O O . VAL A 1 562 ? 21.953 11.354 4.964 1.00 89.12 562 VAL A O 1
ATOM 4426 N N . LEU A 1 563 ? 23.899 11.432 3.842 1.00 89.31 563 LEU A N 1
ATOM 4427 C CA . LEU A 1 563 ? 24.668 12.064 4.906 1.00 89.31 563 LEU A CA 1
ATOM 4428 C C . LEU A 1 563 ? 24.026 13.370 5.394 1.00 89.31 563 LEU A C 1
ATOM 4430 O O . LEU A 1 563 ? 23.810 13.562 6.591 1.00 89.31 563 LEU A O 1
ATOM 4434 N N . THR A 1 564 ? 23.702 14.262 4.461 1.00 89.19 564 THR A N 1
ATOM 4435 C CA . THR A 1 564 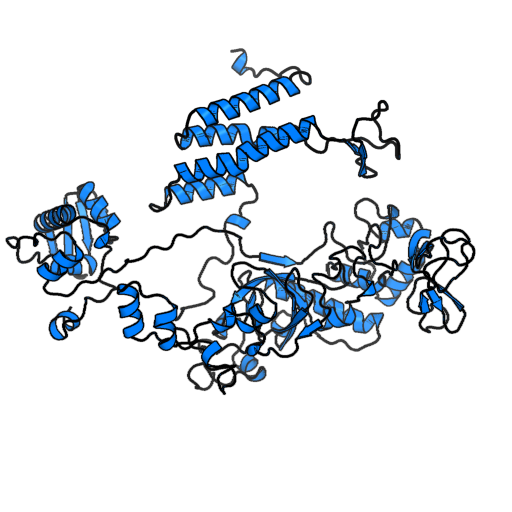? 23.202 15.610 4.767 1.00 89.19 564 THR A CA 1
ATOM 4436 C C . THR A 1 564 ? 21.746 15.626 5.217 1.00 89.19 564 THR A C 1
ATOM 4438 O O . THR A 1 564 ? 21.400 16.337 6.161 1.00 89.19 564 THR A O 1
ATOM 4441 N N . THR A 1 565 ? 20.883 14.846 4.565 1.00 86.38 565 THR A N 1
ATOM 4442 C CA . THR A 1 565 ? 19.435 14.879 4.826 1.00 86.38 565 THR A CA 1
ATOM 4443 C C . THR A 1 565 ? 19.008 13.995 5.993 1.00 86.38 565 THR A C 1
ATOM 4445 O O . THR A 1 565 ? 18.055 14.350 6.692 1.00 86.38 565 THR A O 1
ATOM 4448 N N . HIS A 1 566 ? 19.720 12.889 6.239 1.00 86.31 566 HIS A N 1
ATOM 4449 C CA . HIS A 1 566 ? 19.390 11.931 7.291 1.00 86.31 566 HIS A CA 1
ATOM 4450 C C . HIS A 1 566 ? 20.394 11.961 8.444 1.00 86.31 566 HIS A C 1
ATOM 4452 O O . HIS A 1 566 ? 20.010 12.347 9.544 1.00 86.31 566 HIS A O 1
ATOM 4458 N N . PHE A 1 567 ? 21.662 11.589 8.232 1.00 87.88 567 PHE A N 1
ATOM 4459 C CA . PHE A 1 567 ? 22.585 11.345 9.354 1.00 87.88 567 PHE A CA 1
ATOM 4460 C C . PHE A 1 567 ? 22.967 12.596 10.129 1.00 87.88 567 PHE A C 1
ATOM 4462 O O . PHE A 1 567 ? 22.714 12.655 11.328 1.00 87.88 567 PHE A O 1
ATOM 4469 N N . LEU A 1 568 ? 23.511 13.621 9.470 1.00 88.69 568 LEU A N 1
ATOM 4470 C CA . LEU A 1 568 ? 23.911 14.852 10.158 1.00 88.69 568 LEU A CA 1
ATOM 4471 C C . LEU A 1 568 ? 22.723 15.520 10.857 1.00 88.69 568 LEU A C 1
ATOM 4473 O O . LEU A 1 568 ? 22.866 16.055 11.956 1.00 88.69 568 LEU A O 1
ATOM 4477 N N . ARG A 1 569 ? 21.538 15.452 10.239 1.00 87.25 569 ARG A N 1
ATOM 4478 C CA . ARG A 1 569 ? 20.299 15.986 10.810 1.00 87.25 569 ARG A CA 1
ATOM 4479 C C . ARG A 1 569 ? 19.840 15.198 12.038 1.00 87.25 569 ARG A C 1
ATOM 4481 O O . ARG A 1 569 ? 19.428 15.820 13.012 1.00 87.25 569 ARG A O 1
ATOM 4488 N N . ASP A 1 570 ? 19.907 13.869 12.000 1.00 87.56 570 ASP A N 1
ATOM 4489 C CA . ASP A 1 570 ? 19.502 13.000 13.110 1.00 87.56 570 ASP A CA 1
ATOM 4490 C C . ASP A 1 570 ? 20.489 13.091 14.282 1.00 87.56 570 ASP A C 1
ATOM 4492 O O . ASP A 1 570 ? 20.068 13.274 15.418 1.00 87.56 570 ASP A O 1
ATOM 4496 N N . ILE A 1 571 ? 21.803 13.074 14.024 1.00 88.56 571 ILE A N 1
ATOM 4497 C CA . ILE A 1 571 ? 22.823 13.204 15.077 1.00 88.56 571 ILE A CA 1
ATOM 4498 C C . ILE A 1 571 ? 22.694 14.567 15.775 1.00 88.56 571 ILE A C 1
ATOM 4500 O O . ILE A 1 571 ? 22.532 14.616 16.994 1.00 88.56 571 ILE A O 1
ATOM 4504 N N . ALA A 1 572 ? 22.686 15.671 15.018 1.00 87.56 572 ALA A N 1
ATOM 4505 C CA . ALA A 1 572 ? 22.551 17.011 15.596 1.00 87.56 572 ALA A CA 1
ATOM 4506 C C . ALA A 1 572 ? 21.185 17.213 16.278 1.00 87.56 572 ALA A C 1
ATOM 4508 O O . ALA A 1 572 ? 21.090 17.839 17.335 1.00 87.56 572 ALA A O 1
ATOM 4509 N N . GLY A 1 573 ? 20.118 16.659 15.694 1.00 88.56 573 GLY A N 1
ATOM 4510 C CA . GLY A 1 573 ? 18.773 16.690 16.262 1.00 88.56 573 GLY A CA 1
ATOM 4511 C C . GLY A 1 573 ? 18.685 15.947 17.593 1.00 88.56 573 GLY A C 1
ATOM 4512 O O . GLY A 1 573 ? 18.149 16.493 18.557 1.00 88.56 573 GLY A O 1
ATOM 4513 N N . ASN A 1 574 ? 19.254 14.742 17.673 1.00 89.38 574 ASN A N 1
ATOM 4514 C CA . ASN A 1 574 ? 19.285 13.939 18.893 1.00 89.38 574 ASN A CA 1
ATOM 4515 C C . ASN A 1 574 ? 20.175 14.567 19.967 1.00 89.38 574 ASN A C 1
ATOM 4517 O O . ASN A 1 574 ? 19.783 14.561 21.131 1.00 89.38 574 ASN A O 1
ATOM 4521 N N . LEU A 1 575 ? 21.312 15.162 19.594 1.00 88.50 575 LEU A N 1
ATOM 4522 C CA . LEU A 1 575 ? 22.175 15.899 20.520 1.00 88.50 575 LEU A CA 1
ATOM 4523 C C . LEU A 1 575 ? 21.436 17.089 21.148 1.00 88.50 575 LEU A C 1
ATOM 4525 O O . LEU A 1 575 ? 21.350 17.205 22.370 1.00 88.50 575 LEU A O 1
ATOM 4529 N N . ARG A 1 576 ? 20.796 17.922 20.319 1.00 89.06 576 ARG A N 1
ATOM 4530 C CA . ARG A 1 576 ? 19.982 19.050 20.795 1.00 89.06 576 ARG A CA 1
ATOM 4531 C C . ARG A 1 576 ? 18.786 18.591 21.630 1.00 89.06 576 ARG A C 1
ATOM 4533 O O . ARG A 1 576 ? 18.438 19.226 22.625 1.00 89.06 576 ARG A O 1
ATOM 4540 N N . ALA A 1 577 ? 18.128 17.504 21.233 1.00 88.44 577 ALA A N 1
ATOM 4541 C CA . ALA A 1 577 ? 17.025 16.935 21.998 1.00 88.44 577 ALA A CA 1
ATOM 4542 C C . ALA A 1 577 ? 17.508 16.406 23.354 1.00 88.44 577 ALA A C 1
ATOM 4544 O O . ALA A 1 577 ? 16.823 16.596 24.352 1.00 88.44 577 ALA A O 1
ATOM 4545 N N . PHE A 1 578 ? 18.695 15.801 23.414 1.00 88.88 578 PHE A N 1
ATOM 4546 C CA . PHE A 1 578 ? 19.272 15.287 24.649 1.00 88.88 578 PHE A CA 1
ATOM 4547 C C . PHE A 1 578 ? 19.543 16.390 25.675 1.00 88.88 578 PHE A C 1
ATOM 4549 O O . PHE A 1 578 ? 19.212 16.210 26.844 1.00 88.88 578 PHE A O 1
ATOM 4556 N N . THR A 1 579 ? 20.080 17.535 25.251 1.00 86.44 579 THR A N 1
ATOM 4557 C CA . THR A 1 579 ? 20.382 18.661 26.154 1.00 86.44 579 THR A CA 1
ATOM 4558 C C . THR A 1 579 ? 19.135 19.435 26.595 1.00 86.44 579 THR A C 1
ATOM 4560 O O . THR A 1 579 ? 19.151 20.097 27.630 1.00 86.44 579 THR A O 1
ATOM 4563 N N . THR A 1 580 ? 18.029 19.337 25.849 1.00 88.75 580 THR A N 1
ATOM 4564 C CA . THR A 1 580 ? 16.780 20.079 26.119 1.00 88.75 580 THR A CA 1
ATOM 4565 C C . THR A 1 580 ? 15.618 19.215 26.617 1.00 88.75 580 THR A C 1
ATOM 4567 O O . THR A 1 580 ? 14.529 19.735 26.881 1.00 88.75 580 THR A O 1
ATOM 4570 N N . GLN A 1 581 ? 15.814 17.900 26.747 1.00 88.81 581 GLN A N 1
ATOM 4571 C CA . GLN A 1 581 ? 14.739 16.973 27.092 1.00 88.81 581 GLN A CA 1
ATOM 4572 C C . GLN A 1 581 ? 14.176 17.187 28.501 1.00 88.81 581 GLN A C 1
ATOM 4574 O O . GLN A 1 581 ? 14.871 17.562 29.442 1.00 88.81 581 GLN A O 1
ATOM 4579 N N . GLY A 1 582 ? 12.896 16.847 28.655 1.00 87.44 582 GLY A N 1
ATOM 4580 C CA . GLY A 1 582 ? 12.290 16.613 29.962 1.00 87.44 582 GLY A CA 1
ATOM 4581 C C . GLY A 1 582 ? 12.413 15.150 30.393 1.00 87.44 582 GLY A C 1
ATOM 4582 O O . GLY A 1 582 ? 12.703 14.264 29.590 1.00 87.44 582 GLY A O 1
ATOM 4583 N N . LEU A 1 583 ? 12.109 14.881 31.659 1.00 89.81 583 LEU A N 1
ATOM 4584 C CA . LEU A 1 583 ? 12.027 13.528 32.199 1.00 89.81 583 LEU A CA 1
ATOM 4585 C C . LEU A 1 583 ? 10.588 13.022 32.186 1.00 89.81 583 LEU A C 1
ATOM 4587 O O . LEU A 1 583 ? 9.625 13.786 32.302 1.00 89.81 583 LEU A O 1
ATOM 4591 N N . ARG A 1 584 ? 10.427 11.706 32.093 1.00 89.81 584 ARG A N 1
ATOM 4592 C CA . ARG A 1 584 ? 9.132 11.033 32.201 1.00 89.81 584 ARG A CA 1
ATOM 4593 C C . ARG A 1 584 ? 9.187 9.999 33.313 1.00 89.81 584 ARG A C 1
ATOM 4595 O O . ARG A 1 584 ? 10.144 9.244 33.408 1.00 89.81 584 ARG A O 1
ATOM 4602 N N . CYS A 1 585 ? 8.135 9.926 34.119 1.00 87.75 585 CYS A N 1
ATOM 4603 C CA . CYS A 1 585 ? 7.989 8.831 35.073 1.00 87.75 585 CYS A CA 1
ATOM 4604 C C . CYS A 1 585 ? 7.650 7.519 34.352 1.00 87.75 585 CYS A C 1
ATOM 4606 O O . CYS A 1 585 ? 6.699 7.491 33.565 1.00 87.75 585 CYS A O 1
ATOM 4608 N N . LYS A 1 586 ? 8.367 6.432 34.662 1.00 84.44 586 LYS A N 1
ATOM 4609 C CA . LYS A 1 586 ? 8.103 5.087 34.115 1.00 84.44 586 LYS A CA 1
ATOM 4610 C C . LYS A 1 586 ? 6.699 4.568 34.451 1.00 84.44 586 LYS A C 1
ATOM 4612 O O . LYS A 1 586 ? 6.071 3.926 33.614 1.00 84.44 586 LYS A O 1
ATOM 4617 N N . SER A 1 587 ? 6.195 4.876 35.646 1.00 79.25 587 SER A N 1
ATOM 4618 C CA . SER A 1 587 ? 4.936 4.319 36.159 1.00 79.25 587 SER A CA 1
ATOM 4619 C C . SER A 1 587 ? 3.709 5.094 35.670 1.00 79.25 587 SER A C 1
ATOM 4621 O O . SER A 1 587 ? 2.817 4.527 35.042 1.00 79.25 587 SER A O 1
ATOM 4623 N N . CYS A 1 588 ? 3.657 6.408 35.917 1.00 78.88 588 CYS A N 1
ATOM 4624 C CA . CYS A 1 588 ? 2.471 7.222 35.615 1.00 78.88 588 CYS A CA 1
ATOM 4625 C C . CYS A 1 588 ? 2.569 8.016 34.303 1.00 78.88 588 CYS A C 1
ATOM 4627 O O . CYS A 1 588 ? 1.601 8.659 33.897 1.00 78.88 588 CYS A O 1
ATOM 4629 N N . ASN A 1 589 ? 3.724 7.994 33.627 1.00 81.00 589 ASN A N 1
ATOM 4630 C CA . ASN A 1 589 ? 4.000 8.738 32.393 1.00 81.00 589 ASN A CA 1
ATOM 4631 C C . ASN A 1 589 ? 3.886 10.265 32.493 1.00 81.00 589 ASN A C 1
ATOM 4633 O O . ASN A 1 589 ? 3.901 10.944 31.462 1.00 81.00 589 ASN A O 1
ATOM 4637 N N . LYS A 1 590 ? 3.822 10.817 33.710 1.00 84.75 590 LYS A N 1
ATOM 4638 C CA . LYS A 1 590 ? 3.864 12.264 33.925 1.00 84.75 590 LYS A CA 1
ATOM 4639 C C . LYS A 1 590 ? 5.212 12.804 33.455 1.00 84.75 590 LYS A C 1
ATOM 4641 O O . LYS A 1 590 ? 6.258 12.217 33.742 1.00 84.75 590 LYS A O 1
ATOM 4646 N N . ARG A 1 591 ? 5.161 13.893 32.688 1.00 88.56 591 ARG A N 1
ATOM 4647 C CA . ARG A 1 591 ? 6.336 14.559 32.124 1.00 88.56 591 ARG A CA 1
ATOM 4648 C C . ARG A 1 591 ? 6.727 15.734 33.004 1.00 88.56 591 ARG A C 1
ATOM 4650 O O . ARG A 1 591 ? 5.866 16.498 33.435 1.00 88.56 591 ARG A O 1
ATOM 4657 N N . TYR A 1 592 ? 8.020 15.876 33.232 1.00 88.69 592 TYR A N 1
ATOM 4658 C CA . TYR A 1 592 ? 8.619 16.959 33.987 1.00 88.69 592 TYR A CA 1
ATOM 4659 C C . TYR A 1 592 ? 9.624 17.666 33.092 1.00 88.69 592 TYR A C 1
ATOM 4661 O O . TYR A 1 592 ? 10.536 17.038 32.565 1.00 88.69 592 TYR A O 1
ATOM 4669 N N . ARG A 1 593 ? 9.470 18.981 32.925 1.00 88.56 593 ARG A N 1
ATOM 4670 C CA . ARG A 1 593 ? 10.441 19.781 32.168 1.00 88.56 593 ARG A CA 1
ATOM 4671 C C . ARG A 1 593 ? 11.817 19.796 32.844 1.00 88.56 593 ARG A C 1
ATOM 4673 O O . ARG A 1 593 ? 12.821 19.866 32.157 1.00 88.56 593 ARG A O 1
ATOM 4680 N N . ARG A 1 594 ? 11.851 19.745 34.176 1.00 87.31 594 ARG A N 1
ATOM 4681 C CA . ARG A 1 594 ? 13.069 19.694 34.995 1.00 87.31 594 ARG A CA 1
ATOM 4682 C C . ARG A 1 594 ? 12.962 18.545 35.995 1.00 87.31 594 ARG A C 1
ATOM 4684 O O . ARG A 1 594 ? 11.845 18.295 36.462 1.00 87.31 594 ARG A O 1
ATOM 4691 N N . PRO A 1 595 ? 14.068 17.869 36.341 1.00 85.75 595 PRO A N 1
ATOM 4692 C CA . PRO A 1 595 ? 14.043 16.840 37.369 1.00 85.75 595 PRO A CA 1
ATOM 4693 C C . PRO A 1 595 ? 13.583 17.456 38.702 1.00 85.75 595 PRO A C 1
ATOM 4695 O O . PRO A 1 595 ? 14.105 18.495 39.112 1.00 85.75 595 PRO A O 1
ATOM 4698 N N . PRO A 1 596 ? 12.578 16.876 39.380 1.00 89.19 596 PRO A N 1
ATOM 4699 C CA . PRO A 1 596 ? 12.285 17.207 40.766 1.00 89.19 596 PRO A CA 1
ATOM 4700 C C . PRO A 1 596 ? 13.527 16.972 41.628 1.00 89.19 596 PRO A C 1
ATOM 4702 O O . PRO A 1 596 ? 14.170 15.936 41.490 1.00 89.19 596 PRO A O 1
ATOM 4705 N N . LEU A 1 597 ? 13.807 17.881 42.564 1.00 89.19 597 LEU A N 1
ATOM 4706 C CA . LEU A 1 597 ? 14.925 17.742 43.511 1.00 89.19 597 LEU A CA 1
ATOM 4707 C C . LEU A 1 597 ? 14.866 16.448 44.340 1.00 89.19 597 LEU A C 1
ATOM 4709 O O . LEU A 1 597 ? 15.887 15.950 44.785 1.00 89.19 597 LEU A O 1
ATOM 4713 N N . THR A 1 598 ? 13.675 15.872 44.500 1.00 86.75 598 THR A N 1
ATOM 4714 C CA . THR A 1 598 ? 13.456 14.588 45.174 1.00 86.75 598 THR A CA 1
ATOM 4715 C C . THR A 1 598 ? 13.939 13.375 44.371 1.00 86.75 598 THR A C 1
ATOM 4717 O O . THR A 1 598 ? 13.836 12.260 44.865 1.00 86.75 598 THR A O 1
ATOM 4720 N N . GLY A 1 599 ? 14.348 13.532 43.106 1.00 84.50 599 GLY A N 1
ATOM 4721 C CA . GLY A 1 599 ? 14.758 12.435 42.213 1.00 84.50 599 GLY A CA 1
ATOM 4722 C C . GLY A 1 599 ? 13.621 11.514 41.736 1.00 84.50 599 GLY A C 1
ATOM 4723 O O . GLY A 1 599 ? 13.742 10.852 40.709 1.00 84.50 599 GLY A O 1
ATOM 4724 N N . VAL A 1 600 ? 12.479 11.517 42.427 1.00 90.12 600 VAL A N 1
ATOM 4725 C CA . VAL A 1 600 ? 11.305 10.682 42.135 1.00 90.12 600 VAL A CA 1
ATOM 4726 C C . VAL A 1 600 ? 10.116 11.481 41.600 1.00 90.12 600 VAL A C 1
ATOM 4728 O O . VAL A 1 600 ? 10.008 12.702 41.756 1.00 90.12 600 VAL A O 1
ATOM 4731 N N . CYS A 1 601 ? 9.169 10.785 40.972 1.00 89.19 601 CYS A N 1
ATOM 4732 C CA . CYS A 1 601 ? 7.931 11.386 40.497 1.00 89.19 601 CYS A CA 1
ATOM 4733 C C . CYS A 1 601 ? 7.058 11.902 41.653 1.00 89.19 601 CYS A C 1
ATOM 4735 O O . CYS A 1 601 ? 6.510 11.119 42.423 1.00 89.19 601 CYS A O 1
ATOM 4737 N N . ARG A 1 602 ? 6.791 13.214 41.682 1.00 88.19 602 ARG A N 1
ATOM 4738 C CA . ARG A 1 602 ? 5.916 13.866 42.682 1.00 88.19 602 ARG A CA 1
ATOM 4739 C C . ARG A 1 602 ? 4.473 13.342 42.750 1.00 88.19 602 ARG A C 1
ATOM 4741 O O . ARG A 1 602 ? 3.766 13.672 43.687 1.00 88.19 602 ARG A O 1
ATOM 4748 N N . ALA A 1 603 ? 4.004 12.616 41.734 1.00 85.12 603 ALA A N 1
ATOM 4749 C CA . ALA A 1 603 ? 2.624 12.125 41.679 1.00 85.12 603 ALA A CA 1
ATOM 4750 C C . ALA A 1 603 ? 2.467 10.661 42.113 1.00 85.12 603 ALA A C 1
ATOM 4752 O O . ALA A 1 603 ? 1.373 10.269 42.490 1.00 85.12 603 ALA A O 1
ATOM 4753 N N . CYS A 1 604 ? 3.513 9.837 41.995 1.00 82.19 604 CYS A N 1
ATOM 4754 C CA . CYS A 1 604 ? 3.400 8.396 42.257 1.00 82.19 604 CYS A CA 1
ATOM 4755 C C . CYS A 1 604 ? 4.647 7.762 42.887 1.00 82.19 604 CYS A C 1
ATOM 4757 O O . CYS A 1 604 ? 4.703 6.545 43.000 1.00 82.19 604 CYS A O 1
ATOM 4759 N N . GLY A 1 605 ? 5.682 8.545 43.207 1.00 84.88 605 GLY A N 1
ATOM 4760 C CA . GLY A 1 605 ? 6.951 8.045 43.748 1.00 84.88 605 GLY A CA 1
ATOM 4761 C C . GLY A 1 605 ? 7.821 7.250 42.764 1.00 84.88 605 GLY A C 1
ATOM 4762 O O . GLY A 1 605 ? 8.932 6.876 43.108 1.00 84.88 605 GLY A O 1
ATOM 4763 N N . GLY A 1 606 ? 7.356 6.999 41.535 1.00 85.94 606 GLY A N 1
ATOM 4764 C CA . GLY A 1 606 ? 8.086 6.192 40.555 1.00 85.94 606 GLY A CA 1
ATOM 4765 C C . GLY A 1 606 ? 9.349 6.852 39.991 1.00 85.94 606 GLY A C 1
ATOM 4766 O O . GLY A 1 606 ? 9.461 8.081 39.936 1.00 85.94 606 GLY A O 1
ATOM 4767 N N . GLU A 1 607 ? 10.259 6.013 39.495 1.00 89.62 607 GLU A N 1
ATOM 4768 C CA . GLU A 1 607 ? 11.524 6.402 38.865 1.00 89.62 607 GLU A CA 1
ATOM 4769 C C . GLU A 1 607 ? 11.303 7.282 37.620 1.00 89.62 607 GLU A C 1
ATOM 4771 O O . GLU A 1 607 ? 10.376 7.070 36.819 1.00 89.62 607 GLU A O 1
ATOM 4776 N N . LEU A 1 608 ? 12.169 8.281 37.463 1.00 89.75 608 LEU A N 1
ATOM 4777 C CA . LEU A 1 608 ? 12.201 9.180 36.319 1.00 89.75 608 LEU A CA 1
ATOM 4778 C C . LEU A 1 608 ? 13.251 8.715 35.320 1.00 89.75 608 LEU A C 1
ATOM 4780 O O . LEU A 1 608 ? 14.380 8.418 35.688 1.00 89.75 608 LEU A O 1
ATOM 4784 N N . THR A 1 609 ? 12.894 8.712 34.043 1.00 89.19 609 THR A N 1
ATOM 4785 C CA . THR A 1 609 ? 13.829 8.392 32.968 1.00 89.19 609 THR A CA 1
ATOM 4786 C C . THR A 1 609 ? 13.903 9.481 31.925 1.00 89.19 609 THR A C 1
ATOM 4788 O O . THR A 1 609 ? 12.913 10.164 31.634 1.00 89.19 609 THR A O 1
ATOM 4791 N N . LEU A 1 610 ? 15.089 9.580 31.329 1.00 87.25 610 LEU A N 1
ATOM 4792 C CA . LEU A 1 610 ? 15.331 10.336 30.112 1.00 87.25 610 LEU A CA 1
ATOM 4793 C C . LEU A 1 610 ? 14.500 9.766 28.958 1.00 87.25 610 LEU A C 1
ATOM 4795 O O . LEU A 1 610 ? 14.129 8.592 28.940 1.00 87.25 610 LEU A O 1
ATOM 4799 N N . THR A 1 611 ? 14.181 10.634 28.008 1.00 81.75 611 THR A N 1
ATOM 4800 C CA . THR A 1 611 ? 13.455 10.277 26.782 1.00 81.75 611 THR A CA 1
ATOM 4801 C C . THR A 1 611 ? 14.395 9.983 25.619 1.00 81.75 611 THR A C 1
ATOM 4803 O O . THR A 1 611 ? 14.069 9.165 24.762 1.00 81.75 611 THR A O 1
ATOM 4806 N N . VAL A 1 612 ? 15.564 10.621 25.616 1.00 84.44 612 VAL A N 1
ATOM 4807 C CA . VAL A 1 612 ? 16.658 10.432 24.670 1.00 84.44 612 VAL A CA 1
ATOM 4808 C C . VAL A 1 612 ? 17.872 9.976 25.472 1.00 84.44 612 VAL A C 1
ATOM 4810 O O . VAL A 1 612 ? 18.245 10.603 26.463 1.00 84.44 612 VAL A O 1
ATOM 4813 N N . HIS A 1 613 ? 18.476 8.870 25.050 1.00 84.69 613 HIS A N 1
ATOM 4814 C CA . HIS A 1 613 ? 19.643 8.276 25.699 1.00 84.69 613 HIS A CA 1
ATOM 4815 C C . HIS A 1 613 ? 20.902 8.506 24.859 1.00 84.69 613 HIS A C 1
ATOM 4817 O O . HIS A 1 613 ? 20.813 8.572 23.632 1.00 84.69 613 HIS A O 1
ATOM 4823 N N . ARG A 1 614 ? 22.073 8.532 25.510 1.00 83.50 614 ARG A N 1
ATOM 4824 C CA . ARG A 1 614 ? 23.398 8.691 24.881 1.00 83.50 614 ARG A CA 1
ATOM 4825 C C . ARG A 1 614 ? 23.606 7.785 23.663 1.00 83.50 614 ARG A C 1
ATOM 4827 O O . ARG A 1 614 ? 23.941 8.267 22.587 1.00 83.50 614 ARG A O 1
ATOM 4834 N N . GLY A 1 615 ? 23.296 6.493 23.796 1.00 80.69 615 GLY A N 1
ATOM 4835 C CA . GLY A 1 615 ? 23.454 5.526 22.703 1.00 80.69 615 GLY A CA 1
ATOM 4836 C C . GLY A 1 615 ? 22.602 5.824 21.460 1.00 80.69 615 GLY A C 1
ATOM 4837 O O . GLY A 1 615 ? 22.902 5.322 20.383 1.00 80.69 615 GLY A O 1
ATOM 4838 N N . GLY A 1 616 ? 21.555 6.650 21.575 1.00 78.81 616 GLY A N 1
ATOM 4839 C CA . GLY A 1 616 ? 20.794 7.136 20.421 1.00 78.81 616 GLY A CA 1
ATOM 4840 C C . GLY A 1 616 ? 21.550 8.174 19.585 1.00 78.81 616 GLY A C 1
ATOM 4841 O O . GLY A 1 616 ? 21.312 8.262 18.385 1.00 78.81 616 GLY A O 1
ATOM 4842 N N . ILE A 1 617 ? 22.474 8.916 20.202 1.00 80.31 617 ILE A N 1
ATOM 4843 C CA . ILE A 1 617 ? 23.268 9.976 19.568 1.00 80.31 617 ILE A CA 1
ATOM 4844 C C . ILE A 1 617 ? 24.509 9.375 18.889 1.00 80.31 617 ILE A C 1
ATOM 4846 O O . ILE A 1 617 ? 24.775 9.648 17.722 1.00 80.31 617 ILE A O 1
ATOM 4850 N N . GLU A 1 618 ? 25.231 8.491 19.586 1.00 84.06 618 GLU A N 1
ATOM 4851 C CA . GLU A 1 618 ? 26.504 7.915 19.110 1.00 84.06 618 GLU A CA 1
ATOM 4852 C C . GLU A 1 618 ? 26.338 6.904 17.963 1.00 84.06 618 GLU A C 1
ATOM 4854 O O . GLU A 1 618 ? 27.276 6.639 17.211 1.00 84.06 618 GLU A O 1
ATOM 4859 N N . LYS A 1 619 ? 25.130 6.356 17.788 1.00 81.69 619 LYS A N 1
ATOM 4860 C CA . LYS A 1 619 ? 24.832 5.229 16.891 1.00 81.69 619 LYS A CA 1
ATOM 4861 C C . LYS A 1 619 ? 25.344 5.390 15.452 1.00 81.69 619 LYS A C 1
ATOM 4863 O O . LYS A 1 619 ? 25.657 4.385 14.816 1.00 81.69 619 LYS A O 1
ATOM 4868 N N . TYR A 1 620 ? 25.377 6.615 14.920 1.00 83.62 620 TYR A N 1
ATOM 4869 C CA . TYR A 1 620 ? 25.670 6.876 13.503 1.00 83.62 620 TYR A CA 1
ATOM 4870 C C . TYR A 1 620 ? 27.013 7.554 13.232 1.00 83.62 620 TYR A C 1
ATOM 4872 O O . TYR A 1 620 ? 27.378 7.687 12.065 1.00 83.62 620 TYR A O 1
ATOM 4880 N N . ILE A 1 621 ? 27.764 7.953 14.259 1.00 87.00 621 ILE A N 1
ATOM 4881 C CA . ILE A 1 621 ? 28.992 8.750 14.091 1.00 87.00 621 ILE A CA 1
ATOM 4882 C C . ILE A 1 621 ? 30.057 7.957 13.330 1.00 87.00 621 ILE A C 1
ATOM 4884 O O . ILE A 1 621 ? 30.514 8.386 12.272 1.00 87.00 621 ILE A O 1
ATOM 4888 N N . GLN A 1 622 ? 30.380 6.756 13.812 1.00 86.75 622 GLN A N 1
ATOM 4889 C CA . GLN A 1 622 ? 31.408 5.902 13.208 1.00 86.75 622 GLN A CA 1
ATOM 4890 C C . GLN A 1 622 ? 31.075 5.535 11.755 1.00 86.75 622 GLN A C 1
ATOM 4892 O O . GLN A 1 622 ? 31.913 5.659 10.863 1.00 86.75 622 GLN A O 1
ATOM 4897 N N . TYR A 1 623 ? 29.815 5.184 11.488 1.00 85.06 623 TYR A N 1
ATOM 4898 C CA . TYR A 1 623 ? 29.340 4.896 10.131 1.00 85.06 623 TYR A CA 1
ATOM 4899 C C . TYR A 1 623 ? 29.430 6.109 9.209 1.00 85.06 623 TYR A C 1
ATOM 4901 O O . TYR A 1 623 ? 29.805 5.982 8.048 1.00 85.06 623 TYR A O 1
ATOM 4909 N N . THR A 1 624 ? 29.108 7.292 9.726 1.00 89.25 624 THR A N 1
ATOM 4910 C CA . THR A 1 624 ? 29.180 8.536 8.964 1.00 89.25 624 THR A CA 1
ATOM 4911 C C . THR A 1 624 ? 30.616 8.836 8.525 1.00 89.25 624 THR A C 1
ATOM 4913 O O . THR A 1 624 ? 30.841 9.154 7.359 1.00 89.25 624 THR A O 1
ATOM 4916 N N . LYS A 1 625 ? 31.599 8.659 9.417 1.00 90.44 625 LYS A N 1
ATOM 4917 C CA . LYS A 1 625 ? 33.021 8.818 9.076 1.00 90.44 625 LYS A CA 1
ATOM 4918 C C . LYS A 1 625 ? 33.472 7.824 8.004 1.00 90.44 625 LYS A C 1
ATOM 4920 O O . LYS A 1 625 ? 34.150 8.213 7.055 1.00 90.44 625 LYS A O 1
ATOM 4925 N N . GLN A 1 626 ? 33.074 6.555 8.124 1.00 89.25 626 GLN A N 1
ATOM 4926 C CA . GLN A 1 626 ? 33.383 5.528 7.121 1.00 89.25 626 GLN A CA 1
ATOM 4927 C C . GLN A 1 626 ? 32.782 5.864 5.751 1.00 89.25 626 GLN A C 1
ATOM 4929 O O . GLN A 1 626 ? 33.455 5.710 4.735 1.00 89.25 626 GLN A O 1
ATOM 4934 N N . LEU A 1 627 ? 31.543 6.364 5.725 1.00 89.75 627 LEU A N 1
ATOM 4935 C CA . LEU A 1 627 ? 30.860 6.775 4.500 1.00 89.75 627 LEU A CA 1
ATOM 4936 C C . LEU A 1 627 ? 31.614 7.905 3.783 1.00 89.75 627 LEU A C 1
ATOM 4938 O O . LEU A 1 627 ? 31.841 7.817 2.580 1.00 89.75 627 LEU A O 1
ATOM 4942 N N . ILE A 1 628 ? 32.024 8.939 4.525 1.00 91.81 628 ILE A N 1
ATOM 4943 C CA . ILE A 1 628 ? 32.762 10.089 3.980 1.00 91.81 628 ILE A CA 1
ATOM 4944 C C . ILE A 1 628 ? 34.074 9.629 3.341 1.00 91.81 628 ILE A C 1
ATOM 4946 O O . ILE A 1 628 ? 34.356 10.011 2.209 1.00 91.81 628 ILE A O 1
ATOM 4950 N N . LYS A 1 629 ? 34.829 8.754 4.024 1.00 91.25 629 LYS A N 1
ATOM 4951 C CA . LYS A 1 629 ? 36.091 8.208 3.501 1.00 91.25 629 LYS A CA 1
ATOM 4952 C C . LYS A 1 629 ? 35.882 7.339 2.262 1.00 91.25 629 LYS A C 1
ATOM 4954 O O . LYS A 1 629 ? 36.602 7.498 1.287 1.00 91.25 629 LYS A O 1
ATOM 4959 N N . ARG A 1 630 ? 34.899 6.432 2.290 1.00 90.12 630 ARG A N 1
ATOM 4960 C CA . ARG A 1 630 ? 34.653 5.476 1.196 1.00 90.12 630 ARG A CA 1
ATOM 4961 C C . ARG A 1 630 ? 34.287 6.162 -0.120 1.00 90.12 630 ARG A C 1
ATOM 4963 O O . ARG A 1 630 ? 34.738 5.711 -1.163 1.00 90.12 630 ARG A O 1
ATOM 4970 N N . TYR A 1 631 ? 33.475 7.217 -0.066 1.00 90.38 631 TYR A N 1
ATOM 4971 C CA . TYR A 1 631 ? 32.995 7.925 -1.260 1.00 90.38 631 TYR A CA 1
ATOM 4972 C C . TYR A 1 631 ? 33.764 9.218 -1.559 1.00 90.38 631 TYR A C 1
ATOM 4974 O O . TYR A 1 631 ? 33.324 9.996 -2.400 1.00 90.38 631 TYR A O 1
ATOM 4982 N N . GLY A 1 632 ? 34.880 9.474 -0.864 1.00 90.94 632 GLY A N 1
ATOM 4983 C CA . GLY A 1 632 ? 35.704 10.667 -1.081 1.00 90.94 632 GLY A CA 1
ATOM 4984 C C . GLY A 1 632 ? 34.922 11.979 -0.948 1.00 90.94 632 GLY A C 1
ATOM 4985 O O . GLY A 1 632 ? 35.074 12.875 -1.774 1.00 90.94 632 GLY A O 1
ATOM 4986 N N . LEU A 1 633 ? 34.025 12.078 0.042 1.00 92.25 633 LEU A N 1
ATOM 4987 C CA . LEU A 1 633 ? 33.198 13.276 0.226 1.00 92.25 633 LEU A CA 1
ATOM 4988 C C . LEU A 1 633 ? 34.036 14.449 0.779 1.00 92.25 633 LEU A C 1
ATOM 4990 O O . LEU A 1 633 ? 35.002 14.200 1.497 1.00 92.25 633 LEU A O 1
ATOM 4994 N N . PRO A 1 634 ? 33.644 15.717 0.530 1.00 93.25 634 PRO A N 1
ATOM 4995 C CA . PRO A 1 634 ? 34.400 16.889 0.980 1.00 93.25 634 PRO A CA 1
ATOM 4996 C C . PRO A 1 634 ? 34.739 16.891 2.479 1.00 93.25 634 PRO A C 1
ATOM 4998 O O . PRO A 1 634 ? 33.869 16.618 3.315 1.00 93.25 634 PRO A O 1
ATOM 5001 N N . ASP A 1 635 ? 35.962 17.315 2.818 1.00 91.69 635 ASP A N 1
ATOM 5002 C CA . ASP A 1 635 ? 36.511 17.319 4.188 1.00 91.69 635 ASP A CA 1
ATOM 5003 C C . ASP A 1 635 ? 35.658 18.087 5.201 1.00 91.69 635 ASP A C 1
ATOM 5005 O O . ASP A 1 635 ? 35.602 17.727 6.378 1.00 91.69 635 ASP A O 1
ATOM 5009 N N . TYR A 1 636 ? 34.917 19.099 4.741 1.00 93.38 636 TYR A N 1
ATOM 5010 C CA . TYR A 1 636 ? 33.929 19.821 5.545 1.00 93.38 636 TYR A CA 1
ATOM 5011 C C . TYR A 1 636 ? 32.982 18.873 6.304 1.00 93.38 636 TYR A C 1
ATOM 5013 O O . TYR A 1 636 ? 32.644 19.108 7.467 1.00 93.38 636 TYR A O 1
ATOM 5021 N N . TYR A 1 637 ? 32.552 17.780 5.667 1.00 92.50 637 TYR A N 1
ATOM 5022 C CA . TYR A 1 637 ? 31.673 16.813 6.312 1.00 92.50 637 TYR A CA 1
ATOM 5023 C C . TYR A 1 637 ? 32.385 16.017 7.405 1.00 92.50 637 TYR A C 1
ATOM 5025 O O . TYR A 1 637 ? 31.761 15.731 8.427 1.00 92.50 637 TYR A O 1
ATOM 5033 N N . MET A 1 638 ? 33.666 15.684 7.215 1.00 92.19 638 MET A N 1
ATOM 5034 C CA . MET A 1 638 ? 34.466 15.000 8.233 1.00 92.19 638 MET A CA 1
ATOM 5035 C C . MET A 1 638 ? 34.626 15.892 9.463 1.00 92.19 638 MET A C 1
ATOM 5037 O O . MET A 1 638 ? 34.255 15.490 10.565 1.00 92.19 638 MET A O 1
ATOM 5041 N N . GLN A 1 639 ? 35.052 17.139 9.246 1.00 93.19 639 GLN A N 1
ATOM 5042 C CA . GLN A 1 639 ? 35.244 18.134 10.303 1.00 93.19 639 GLN A CA 1
ATOM 5043 C C . GLN A 1 639 ? 33.965 18.340 11.119 1.00 93.19 639 GLN A C 1
ATOM 5045 O O . GLN A 1 639 ? 33.988 18.353 12.347 1.00 93.19 639 GLN A O 1
ATOM 5050 N N . ARG A 1 640 ? 32.810 18.435 10.449 1.00 91.81 640 ARG A N 1
ATOM 5051 C CA . ARG A 1 640 ? 31.520 18.611 11.124 1.00 91.81 640 ARG A CA 1
ATOM 5052 C C . ARG A 1 640 ? 31.155 17.433 12.029 1.00 91.81 640 ARG A C 1
ATOM 5054 O O . ARG A 1 640 ? 30.560 17.634 13.084 1.00 91.81 640 ARG A O 1
ATOM 5061 N N . VAL A 1 641 ? 31.467 16.209 11.614 1.00 91.06 641 VAL A N 1
ATOM 5062 C CA . VAL A 1 641 ? 31.178 14.999 12.399 1.00 91.06 641 VAL A CA 1
ATOM 5063 C C . VAL A 1 641 ? 32.118 14.906 13.595 1.00 91.06 641 VAL A C 1
ATOM 5065 O O . VAL A 1 641 ? 31.669 14.564 14.684 1.00 91.06 641 VAL A O 1
ATOM 5068 N N . GLU A 1 642 ? 33.388 15.261 13.414 1.00 91.44 642 GLU A N 1
ATOM 5069 C CA . GLU A 1 642 ? 34.381 15.324 14.491 1.00 91.44 642 GLU A CA 1
ATOM 5070 C C . GLU A 1 642 ? 34.037 16.388 15.536 1.00 91.44 642 GLU A C 1
ATOM 5072 O O . GLU A 1 642 ? 34.106 16.108 16.728 1.00 91.44 642 GLU A O 1
ATOM 5077 N N . MET A 1 643 ? 33.569 17.568 15.118 1.00 90.62 643 MET A N 1
ATOM 5078 C CA . MET A 1 643 ? 33.079 18.595 16.047 1.00 90.62 643 MET A CA 1
ATOM 5079 C C . MET A 1 643 ? 31.929 18.076 16.918 1.00 90.62 643 MET A C 1
ATOM 5081 O O . MET A 1 643 ? 31.937 18.275 18.131 1.00 90.62 643 MET A O 1
ATOM 5085 N N . ILE A 1 644 ? 30.962 17.378 16.314 1.00 88.25 644 ILE A N 1
ATOM 5086 C CA . ILE A 1 644 ? 29.822 16.801 17.039 1.00 88.25 644 ILE A CA 1
ATOM 5087 C C . ILE A 1 644 ? 30.278 15.694 17.998 1.00 88.25 644 ILE A C 1
ATOM 5089 O O . ILE A 1 644 ? 29.783 15.605 19.118 1.00 88.25 644 ILE A O 1
ATOM 5093 N N . GLU A 1 645 ? 31.210 14.840 17.576 1.00 88.81 645 GLU A N 1
ATOM 5094 C CA . GLU A 1 645 ? 31.766 13.792 18.435 1.00 88.81 645 GLU A CA 1
ATOM 5095 C C . GLU A 1 645 ? 32.524 14.382 19.631 1.00 88.81 645 GLU A C 1
ATOM 5097 O O . GLU A 1 645 ? 32.345 13.918 20.756 1.00 88.81 645 GLU A O 1
ATOM 5102 N N . ASN A 1 646 ? 33.293 15.451 19.419 1.00 89.12 646 ASN A N 1
ATOM 5103 C CA . ASN A 1 646 ? 33.970 16.173 20.494 1.00 89.12 646 ASN A CA 1
ATOM 5104 C C . ASN A 1 646 ? 32.970 16.798 21.477 1.00 89.12 646 ASN A C 1
ATOM 5106 O O . ASN A 1 646 ? 33.147 16.673 22.685 1.00 89.12 646 ASN A O 1
ATOM 5110 N N . GLU A 1 647 ? 31.888 17.409 20.986 1.00 87.56 647 GLU A N 1
ATOM 5111 C CA . GLU A 1 647 ? 30.823 17.960 21.837 1.00 87.56 647 GLU A CA 1
ATOM 5112 C C . GLU A 1 647 ? 30.149 16.868 22.684 1.00 87.56 647 GLU A C 1
ATOM 5114 O O . GLU A 1 647 ? 29.901 17.057 23.874 1.00 87.56 647 GLU A O 1
ATOM 5119 N N . ILE A 1 648 ? 29.903 15.695 22.097 1.00 84.94 648 ILE A N 1
ATOM 5120 C CA . ILE A 1 648 ? 29.370 14.524 22.805 1.00 84.94 648 ILE A CA 1
ATOM 5121 C C . ILE A 1 648 ? 30.340 14.071 23.896 1.00 84.94 648 ILE A C 1
ATOM 5123 O O . ILE A 1 648 ? 29.916 13.875 25.034 1.00 84.94 648 ILE A O 1
ATOM 5127 N N . ASN A 1 649 ? 31.627 13.932 23.579 1.00 85.00 649 ASN A N 1
ATOM 5128 C CA . ASN A 1 649 ? 32.629 13.521 24.559 1.00 85.00 649 ASN A CA 1
ATOM 5129 C C . ASN A 1 649 ? 32.683 14.504 25.736 1.00 85.00 649 ASN A C 1
ATOM 5131 O O . ASN A 1 649 ? 32.540 14.066 26.874 1.00 85.00 649 ASN A O 1
ATOM 5135 N N . LEU A 1 650 ? 32.726 15.814 25.471 1.00 86.19 650 LEU A N 1
ATOM 5136 C CA . LEU A 1 650 ? 32.708 16.853 26.509 1.00 86.19 650 LEU A CA 1
ATOM 5137 C C . LEU A 1 650 ? 31.439 16.812 27.377 1.00 86.19 650 LEU A C 1
ATOM 5139 O O . LEU A 1 650 ? 31.506 16.994 28.591 1.00 86.19 650 LEU A O 1
ATOM 5143 N N . LEU A 1 651 ? 30.269 16.555 26.782 1.00 83.69 651 LEU A N 1
ATOM 5144 C CA . LEU A 1 651 ? 29.004 16.469 27.521 1.00 83.69 651 LEU A CA 1
ATOM 5145 C C . LEU A 1 651 ? 28.921 15.241 28.439 1.00 83.69 651 LEU A C 1
ATOM 5147 O O . LEU A 1 651 ? 28.216 15.284 29.448 1.00 83.69 651 LEU A O 1
ATOM 5151 N N . PHE A 1 652 ? 29.598 14.144 28.090 1.00 80.88 652 PHE A N 1
ATOM 5152 C CA . PHE A 1 652 ? 29.503 12.863 28.798 1.00 80.88 652 PHE A CA 1
ATOM 5153 C C . PHE A 1 652 ? 30.758 12.477 29.591 1.00 80.88 652 PHE A C 1
ATOM 5155 O O . PHE A 1 652 ? 30.758 11.422 30.233 1.00 80.88 652 PHE A O 1
ATOM 5162 N N . GLU A 1 653 ? 31.810 13.294 29.575 1.00 62.94 653 GLU A N 1
ATOM 5163 C CA . GLU A 1 653 ? 33.123 12.974 30.156 1.00 62.94 653 GLU A CA 1
ATOM 5164 C C . GLU A 1 653 ? 33.143 12.828 31.689 1.00 62.94 653 GLU A C 1
ATOM 5166 O O . GLU A 1 653 ? 34.144 12.389 32.244 1.00 62.94 653 GLU A O 1
ATOM 5171 N N . ASN A 1 654 ? 32.023 13.066 32.380 1.00 53.28 654 ASN A N 1
ATOM 5172 C CA . ASN A 1 654 ? 31.964 13.043 33.844 1.00 53.28 654 ASN A CA 1
ATOM 5173 C C . ASN A 1 654 ? 31.379 11.771 34.494 1.00 53.28 654 ASN A C 1
ATOM 5175 O O . ASN A 1 654 ? 31.256 11.757 35.715 1.00 53.28 654 ASN A O 1
ATOM 5179 N N . GLU A 1 655 ? 31.026 10.701 33.761 1.00 50.81 655 GLU A N 1
ATOM 5180 C CA . GLU A 1 655 ? 30.313 9.560 34.391 1.00 50.81 655 GLU A CA 1
ATOM 5181 C C . GLU A 1 655 ? 31.019 8.196 34.478 1.00 50.81 655 GLU A C 1
ATOM 5183 O O . GLU A 1 655 ? 30.498 7.337 35.189 1.00 50.81 655 GLU A O 1
ATOM 5188 N N . LYS A 1 656 ? 32.190 7.944 33.873 1.00 46.56 656 LYS A N 1
ATOM 5189 C CA . LYS A 1 656 ? 32.927 6.682 34.126 1.00 46.56 656 LYS A CA 1
ATOM 5190 C C . LYS A 1 656 ? 34.436 6.853 34.006 1.00 46.56 656 LYS A C 1
ATOM 5192 O O . LYS A 1 656 ? 34.931 7.269 32.963 1.00 46.56 656 LYS A O 1
ATOM 5197 N N . THR A 1 657 ? 35.161 6.427 35.039 1.00 47.56 657 THR A N 1
ATOM 5198 C CA . THR A 1 657 ? 36.561 6.001 34.932 1.00 47.56 657 THR A CA 1
ATOM 5199 C C . THR A 1 657 ? 36.708 5.101 33.701 1.00 47.56 657 THR A C 1
ATOM 5201 O O . THR A 1 6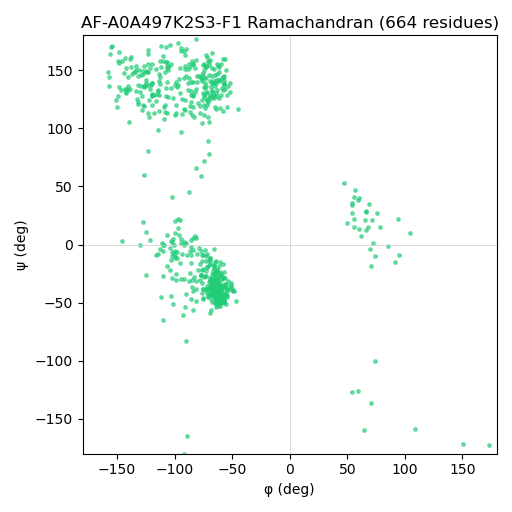57 ? 36.054 4.061 33.598 1.00 47.56 657 THR A O 1
ATOM 5204 N N . LYS A 1 658 ? 37.504 5.536 32.715 1.00 54.25 658 LYS A N 1
ATOM 5205 C CA . LYS A 1 658 ? 37.782 4.757 31.502 1.00 54.25 658 LYS A CA 1
ATOM 5206 C C . LYS A 1 658 ? 38.453 3.446 31.919 1.00 54.25 658 LYS A C 1
ATOM 5208 O O . LYS A 1 658 ? 39.538 3.468 32.491 1.00 54.25 658 LYS A O 1
ATOM 5213 N N . GLN A 1 659 ? 37.815 2.311 31.635 1.00 54.97 659 GLN A N 1
ATOM 5214 C CA . GLN A 1 659 ? 38.497 1.021 31.649 1.00 54.97 659 GLN A CA 1
ATOM 5215 C C . GLN A 1 659 ? 39.442 1.005 30.446 1.00 54.97 659 GLN A C 1
ATOM 5217 O O . GLN A 1 659 ? 38.991 0.959 29.303 1.00 54.97 659 GLN A O 1
ATOM 5222 N N . ILE A 1 660 ? 40.736 1.148 30.719 1.00 65.88 660 ILE A N 1
ATOM 5223 C CA . ILE A 1 660 ? 41.796 1.215 29.711 1.00 65.88 660 ILE A CA 1
ATOM 5224 C C . ILE A 1 660 ? 41.990 -0.195 29.141 1.00 65.88 660 ILE A C 1
ATOM 5226 O O . ILE A 1 660 ? 41.994 -1.169 29.900 1.00 65.88 660 ILE A O 1
ATOM 5230 N N . SER A 1 661 ? 42.089 -0.325 27.816 1.00 55.84 661 SER A N 1
ATOM 5231 C CA . SER A 1 661 ? 42.390 -1.618 27.201 1.00 55.84 661 SER A CA 1
ATOM 5232 C C . SER A 1 661 ? 43.863 -1.962 27.442 1.00 55.84 661 SER A C 1
ATOM 5234 O O . SER A 1 661 ? 44.715 -1.079 27.438 1.00 55.84 661 SER A O 1
ATOM 5236 N N . LEU A 1 662 ? 44.185 -3.239 27.663 1.00 65.75 662 LEU A N 1
ATOM 5237 C CA . LEU A 1 662 ? 45.571 -3.679 27.906 1.00 65.75 662 LEU A CA 1
ATOM 5238 C C . LEU A 1 662 ? 46.505 -3.348 26.724 1.00 65.75 662 LEU A C 1
ATOM 5240 O O . LEU A 1 662 ? 47.697 -3.156 26.918 1.00 65.75 662 LEU A O 1
ATOM 5244 N N . SER A 1 663 ? 45.940 -3.235 25.520 1.00 68.38 663 SER A N 1
ATOM 5245 C CA . SER A 1 663 ? 46.608 -2.800 24.290 1.00 68.38 663 SER A CA 1
ATOM 5246 C C . SER A 1 663 ? 46.945 -1.310 24.237 1.00 68.38 663 SER A C 1
ATOM 5248 O O . SER A 1 663 ? 47.794 -0.941 23.445 1.00 68.38 663 SER A O 1
ATOM 5250 N N . ASP A 1 664 ? 46.303 -0.465 25.048 1.00 63.16 664 ASP A N 1
ATOM 5251 C CA . ASP A 1 664 ? 46.689 0.950 25.176 1.00 63.16 664 ASP A CA 1
ATOM 5252 C C . ASP A 1 664 ? 47.800 1.142 26.229 1.00 63.16 664 ASP A C 1
ATOM 5254 O O . ASP A 1 664 ? 48.277 2.257 26.431 1.00 63.16 664 ASP A O 1
ATOM 5258 N N . PHE A 1 665 ? 48.164 0.071 26.948 1.00 57.47 665 PHE A N 1
ATOM 5259 C CA . PHE A 1 665 ? 49.194 0.069 27.991 1.00 57.47 665 PHE A CA 1
ATOM 5260 C C . PHE A 1 665 ? 50.515 -0.579 27.535 1.00 57.47 665 PHE A C 1
ATOM 5262 O O . PHE A 1 665 ? 51.554 -0.320 28.139 1.00 57.47 665 PHE A O 1
ATOM 5269 N N . LEU A 1 666 ? 50.463 -1.426 26.503 1.00 39.47 666 LEU A N 1
ATOM 5270 C CA . LEU A 1 666 ? 51.618 -2.002 25.803 1.00 39.47 666 LEU A CA 1
ATOM 5271 C C . LEU A 1 666 ? 52.008 -1.104 24.631 1.00 39.47 666 LEU A C 1
ATOM 5273 O O . LEU A 1 666 ? 53.230 -0.939 24.422 1.00 39.47 666 LEU A O 1
#